Protein AF-A0A3F2RNF3-F1 (afdb_monomer_lite)

Organism: NCBI:txid325452

InterPro domains:
  IPR001130 3'-5' ssDNA/RNA exonuclease TatD-like [PF01026] (4-260)
  IPR001130 3'-5' ssDNA/RNA exonuclease TatD-like [cd01310] (3-222)
  IPR013792 RNA 3'-terminal phosphate cyclase/enolpyruvate transferase, alpha/beta [SSF55205] (264-350)
  IPR018228 Deoxyribonuclease, TatD-related, conserved site [PS01090] (134-144)
  IPR023797 RNA 3'-terminal phosphate cyclase domain [PF01137] (271-342)
  IPR032466 Metal-dependent hydrolase [SSF51556] (3-226)
  IPR037136 RNA 3'-terminal phosphate cyclase domain superfamily [G3DSA:3.65.10.20] (265-401)
  IPR050891 TatD-type Metallo-dependent Hydrolase [PTHR10060] (3-224)

Structure (mmCIF, N/CA/C/O backbone):
data_AF-A0A3F2RNF3-F1
#
_entry.id   AF-A0A3F2RNF3-F1
#
loop_
_atom_site.group_PDB
_atom_site.id
_atom_site.type_symbol
_atom_site.label_atom_id
_atom_site.label_alt_id
_atom_site.label_comp_id
_atom_site.label_asym_id
_atom_site.label_entity_id
_atom_site.label_seq_id
_atom_site.pdbx_PDB_ins_code
_atom_site.Cartn_x
_atom_site.Cartn_y
_atom_site.Cartn_z
_atom_site.occupancy
_atom_site.B_iso_or_equiv
_atom_site.auth_seq_id
_atom_site.auth_comp_id
_atom_site.auth_asym_id
_atom_site.auth_atom_id
_atom_site.pdbx_PDB_model_num
ATOM 1 N N . MET A 1 1 ? -12.519 -3.427 13.141 1.00 50.34 1 MET A N 1
ATOM 2 C CA . MET A 1 1 ? -11.623 -4.301 12.355 1.00 50.34 1 MET A CA 1
ATOM 3 C C . MET A 1 1 ? -10.407 -3.467 12.029 1.00 50.34 1 MET A C 1
ATOM 5 O O . MET A 1 1 ? -10.622 -2.374 11.528 1.00 50.34 1 MET A O 1
ATOM 9 N N . MET A 1 2 ? -9.201 -3.925 12.374 1.00 76.62 2 MET A N 1
ATOM 10 C CA . MET A 1 2 ? -7.984 -3.158 12.103 1.00 76.62 2 MET A CA 1
ATOM 11 C C . MET A 1 2 ? -7.472 -3.478 10.701 1.00 76.62 2 MET A C 1
ATOM 13 O O . MET A 1 2 ? -7.152 -4.635 10.429 1.00 76.62 2 MET A O 1
ATOM 17 N N . LEU A 1 3 ? -7.438 -2.487 9.807 1.00 87.25 3 LEU A N 1
ATOM 18 C CA . LEU A 1 3 ? -6.898 -2.634 8.452 1.00 87.25 3 LEU A CA 1
ATOM 19 C C . LEU A 1 3 ? -5.577 -1.880 8.311 1.00 87.25 3 LEU A C 1
ATOM 21 O O . LEU A 1 3 ? -5.452 -0.730 8.739 1.00 87.25 3 LEU A O 1
ATOM 25 N N . VAL A 1 4 ? -4.618 -2.525 7.651 1.00 94.81 4 VAL A N 1
ATOM 26 C CA . VAL A 1 4 ? -3.331 -1.934 7.285 1.00 94.81 4 VAL A CA 1
ATOM 27 C C . VAL A 1 4 ? -3.232 -1.891 5.767 1.00 94.81 4 VAL A C 1
ATOM 29 O O . VAL A 1 4 ? -3.363 -2.923 5.117 1.00 94.81 4 VAL A O 1
ATOM 32 N N . ASP A 1 5 ? -3.010 -0.703 5.215 1.00 97.00 5 ASP A N 1
ATOM 33 C CA . ASP A 1 5 ? -2.659 -0.520 3.807 1.00 97.00 5 ASP A CA 1
ATOM 34 C C . ASP A 1 5 ? -1.131 -0.530 3.686 1.00 97.00 5 ASP A C 1
ATOM 36 O O . ASP A 1 5 ? -0.469 0.443 4.064 1.00 97.00 5 ASP A O 1
ATOM 40 N N . ILE A 1 6 ? -0.556 -1.641 3.214 1.00 98.12 6 ILE A N 1
ATOM 41 C CA . ILE A 1 6 ? 0.907 -1.803 3.169 1.00 98.12 6 ILE A CA 1
ATOM 42 C C . ILE A 1 6 ? 1.584 -0.980 2.063 1.00 98.12 6 ILE A C 1
ATOM 44 O O . ILE A 1 6 ? 2.810 -0.933 2.027 1.00 98.12 6 ILE A O 1
ATOM 48 N N . GLY A 1 7 ? 0.821 -0.351 1.163 1.00 97.56 7 GLY A N 1
ATOM 49 C CA . GLY A 1 7 ? 1.368 0.306 -0.021 1.00 97.56 7 GLY A CA 1
ATOM 50 C C . GLY A 1 7 ? 0.511 1.478 -0.478 1.00 97.56 7 GLY A C 1
ATOM 51 O O . GLY A 1 7 ? -0.448 1.311 -1.232 1.00 97.56 7 GLY A O 1
ATOM 52 N N . VAL A 1 8 ? 0.885 2.693 -0.066 1.00 97.19 8 VAL A N 1
ATOM 53 C CA . VAL A 1 8 ? 0.246 3.932 -0.525 1.00 97.19 8 VAL A CA 1
ATOM 54 C C . VAL A 1 8 ? 1.261 4.980 -0.987 1.00 97.19 8 VAL A C 1
ATOM 56 O O . VAL A 1 8 ? 2.209 5.341 -0.298 1.00 97.19 8 VAL A O 1
ATOM 59 N N . ASN A 1 9 ? 1.014 5.599 -2.138 1.00 96.31 9 ASN A N 1
ATOM 60 C CA . ASN A 1 9 ? 1.912 6.591 -2.727 1.00 96.31 9 ASN A CA 1
ATOM 61 C C . ASN A 1 9 ? 1.526 8.027 -2.309 1.00 96.31 9 ASN A C 1
ATOM 63 O O . ASN A 1 9 ? 1.259 8.883 -3.158 1.00 96.31 9 ASN A O 1
ATOM 67 N N . LEU A 1 10 ? 1.445 8.327 -1.003 1.00 94.31 10 LEU A N 1
ATOM 68 C CA . LEU A 1 10 ? 0.927 9.619 -0.500 1.00 94.31 10 LEU A CA 1
ATOM 69 C C . LEU A 1 10 ? 1.764 10.850 -0.895 1.00 94.31 10 LEU A C 1
ATOM 71 O O . LEU A 1 10 ? 1.244 11.971 -0.896 1.00 94.31 10 LEU A O 1
ATOM 75 N N . THR A 1 11 ? 3.031 10.671 -1.281 1.00 91.62 11 THR A N 1
ATOM 76 C CA . THR A 1 11 ? 3.870 11.756 -1.825 1.00 91.62 11 THR A CA 1
ATOM 77 C C . THR A 1 11 ? 3.464 12.163 -3.247 1.00 91.62 11 THR A C 1
ATOM 79 O O . THR A 1 11 ? 3.835 13.248 -3.721 1.00 91.62 11 THR A O 1
ATOM 82 N N . ASN A 1 12 ? 2.640 11.350 -3.920 1.00 90.50 12 ASN A N 1
ATOM 83 C CA . ASN A 1 12 ? 2.171 11.606 -5.271 1.00 90.50 12 ASN A CA 1
ATOM 84 C C . ASN A 1 12 ? 1.459 12.965 -5.375 1.00 90.50 12 ASN A C 1
ATOM 86 O O . ASN A 1 12 ? 0.639 13.368 -4.543 1.00 90.50 12 ASN A O 1
ATOM 90 N N . GLY A 1 13 ? 1.729 13.678 -6.472 1.00 82.56 13 GLY A N 1
ATOM 91 C CA . GLY A 1 13 ? 1.168 15.001 -6.741 1.00 82.56 13 GLY A CA 1
ATOM 92 C C . GLY A 1 13 ? -0.365 15.074 -6.698 1.00 82.56 13 GLY A C 1
ATOM 93 O O . GLY A 1 13 ? -0.905 16.158 -6.454 1.00 82.56 13 GLY A O 1
ATOM 94 N N . GLN A 1 14 ? -1.059 13.950 -6.910 1.00 83.81 14 GLN A N 1
ATOM 95 C CA . GLN A 1 14 ? -2.519 13.864 -6.863 1.00 83.81 14 GLN A CA 1
ATOM 96 C C . GLN A 1 14 ? -3.094 14.176 -5.475 1.00 83.81 14 GLN A C 1
ATOM 98 O O . GLN A 1 14 ? -4.128 14.837 -5.406 1.00 83.81 14 GLN A O 1
ATOM 103 N N . PHE A 1 15 ? -2.391 13.826 -4.393 1.00 79.25 15 PHE A N 1
ATOM 104 C CA . PHE A 1 15 ? -2.867 14.018 -3.018 1.00 79.25 15 PHE A CA 1
ATOM 105 C C . PHE A 1 15 ? -2.533 15.392 -2.426 1.00 79.25 15 PHE A C 1
ATOM 107 O O . PHE A 1 15 ? -3.065 15.782 -1.389 1.00 79.25 15 PHE A O 1
ATOM 114 N N . ARG A 1 16 ? -1.696 16.198 -3.095 1.00 80.50 16 ARG A N 1
ATOM 115 C CA . ARG A 1 16 ? -1.199 17.487 -2.561 1.00 80.50 16 ARG A CA 1
ATOM 116 C C . ARG A 1 16 ? -2.289 18.469 -2.122 1.00 80.50 16 ARG A C 1
ATOM 118 O O . ARG A 1 16 ? -1.998 19.399 -1.371 1.00 80.50 16 ARG A O 1
ATOM 125 N N . ARG A 1 17 ? -3.506 18.358 -2.661 1.00 74.50 17 ARG A N 1
ATOM 126 C CA . ARG A 1 17 ? -4.592 19.317 -2.405 1.00 74.50 17 ARG A CA 1
ATOM 127 C C . ARG A 1 17 ? -5.512 18.906 -1.268 1.00 74.50 17 ARG A C 1
ATOM 129 O O . ARG A 1 17 ? -6.133 19.795 -0.690 1.00 74.50 17 ARG A O 1
ATOM 136 N N . ASP A 1 18 ? -5.621 17.613 -1.006 1.00 75.62 18 ASP A N 1
ATOM 137 C CA . ASP A 1 18 ? -6.647 17.039 -0.145 1.00 75.62 18 ASP A CA 1
ATOM 138 C C . ASP A 1 18 ? -6.141 15.881 0.731 1.00 75.62 18 ASP A C 1
ATOM 140 O O . ASP A 1 18 ? -6.947 15.122 1.258 1.00 75.62 18 ASP A O 1
ATOM 144 N N . LEU A 1 19 ? -4.822 15.764 0.929 1.00 81.12 19 LEU A N 1
ATOM 145 C CA . LEU A 1 19 ? -4.201 14.740 1.777 1.00 81.12 19 LEU A CA 1
ATOM 146 C C . LEU A 1 19 ? -4.858 14.612 3.167 1.00 81.12 19 LEU A C 1
ATOM 148 O O . LEU A 1 19 ? -5.209 13.491 3.520 1.00 81.12 19 LEU A O 1
ATOM 152 N N . PRO A 1 20 ? -5.129 15.692 3.936 1.00 82.31 20 PRO A N 1
ATOM 153 C CA . PRO A 1 20 ? -5.826 15.548 5.217 1.00 82.31 20 PRO A CA 1
ATOM 154 C C . PRO A 1 20 ? -7.206 14.894 5.079 1.00 82.31 20 PRO A C 1
ATOM 156 O O . PRO A 1 20 ? -7.599 14.089 5.912 1.00 82.31 20 PRO A O 1
ATOM 159 N N . GLN A 1 21 ? -7.938 15.201 4.003 1.00 81.25 21 GLN A N 1
ATOM 160 C CA . GLN A 1 21 ? -9.235 14.583 3.736 1.00 81.25 21 GLN A CA 1
ATOM 161 C C . GLN A 1 21 ? -9.099 13.129 3.271 1.00 81.25 21 GLN A C 1
ATOM 163 O O . GLN A 1 21 ? -10.014 12.348 3.503 1.00 81.25 21 GLN A O 1
ATOM 168 N N . VAL A 1 22 ? -8.010 12.766 2.589 1.00 80.44 22 VAL A N 1
ATOM 169 C CA . VAL A 1 22 ? -7.709 11.373 2.222 1.00 80.44 22 VAL A CA 1
ATOM 170 C C . VAL A 1 22 ? -7.469 10.545 3.482 1.00 80.44 22 VAL A C 1
ATOM 172 O O . VAL A 1 22 ? -8.143 9.537 3.656 1.00 80.44 22 VAL A O 1
ATOM 175 N N . LEU A 1 23 ? -6.596 11.015 4.376 1.00 83.81 23 LEU A N 1
ATOM 176 C CA . LEU A 1 23 ? -6.267 10.345 5.640 1.00 83.81 23 LEU A CA 1
ATOM 177 C C . LEU A 1 23 ? -7.501 10.180 6.532 1.00 83.81 23 LEU A C 1
ATOM 179 O O . LEU A 1 23 ? -7.812 9.083 6.977 1.00 83.81 23 LEU A O 1
ATOM 183 N N . HIS A 1 24 ? -8.286 11.246 6.681 1.00 79.75 24 HIS A N 1
ATOM 184 C CA . HIS A 1 24 ? -9.529 11.205 7.447 1.00 79.75 24 HIS A CA 1
ATOM 185 C C . HIS A 1 24 ? -10.550 10.205 6.876 1.00 79.75 24 HIS A C 1
ATOM 187 O O . HIS A 1 24 ? -11.208 9.495 7.634 1.00 79.75 24 HIS A O 1
ATOM 193 N N . ARG A 1 25 ? -10.675 10.110 5.540 1.00 82.44 25 ARG A N 1
ATOM 194 C CA . ARG A 1 25 ? -11.532 9.095 4.902 1.00 82.44 25 ARG A CA 1
ATOM 195 C C . ARG A 1 25 ? -11.006 7.676 5.118 1.00 82.44 25 ARG A C 1
ATOM 197 O O . ARG A 1 25 ? -11.824 6.775 5.256 1.00 82.44 25 ARG A O 1
ATOM 204 N N . ALA A 1 26 ? -9.687 7.482 5.133 1.00 81.25 26 ALA A N 1
ATOM 205 C CA . ALA A 1 26 ? -9.075 6.185 5.404 1.00 81.25 26 ALA A CA 1
ATOM 206 C C . ALA A 1 26 ? -9.380 5.724 6.840 1.00 81.25 26 ALA A C 1
ATOM 208 O O . ALA A 1 26 ? -9.958 4.652 7.008 1.00 81.25 26 ALA A O 1
ATOM 209 N N . ALA A 1 27 ? -9.145 6.585 7.840 1.00 81.56 27 ALA A N 1
ATOM 210 C CA . ALA A 1 27 ? -9.497 6.320 9.242 1.00 81.56 27 ALA A CA 1
ATOM 211 C C . ALA A 1 27 ? -10.964 5.891 9.397 1.00 81.56 27 ALA A C 1
ATOM 213 O O . ALA A 1 27 ? -11.306 4.945 10.096 1.00 81.56 27 ALA A O 1
ATOM 214 N N . GLN A 1 28 ? -11.861 6.567 8.682 1.00 80.94 28 GLN A N 1
ATOM 215 C CA . GLN A 1 28 ? -13.304 6.318 8.766 1.00 80.94 28 GLN A CA 1
ATOM 216 C C . GLN A 1 28 ? -13.765 5.049 8.081 1.00 80.94 28 GLN A C 1
ATOM 218 O O . GLN A 1 28 ? -14.820 4.525 8.426 1.00 80.94 28 GLN A O 1
ATOM 223 N N . ALA A 1 29 ? -12.987 4.569 7.118 1.00 77.31 29 ALA A N 1
ATOM 224 C CA . ALA A 1 29 ? -13.183 3.267 6.512 1.00 77.31 29 ALA A CA 1
ATOM 225 C C . ALA A 1 29 ? -12.578 2.132 7.364 1.00 77.31 29 ALA A C 1
ATOM 227 O O . ALA A 1 29 ? -12.651 0.978 6.951 1.00 77.31 29 ALA A O 1
ATOM 228 N N . GLY A 1 30 ? -11.994 2.439 8.533 1.00 84.12 30 GLY A N 1
ATOM 229 C CA . GLY A 1 30 ? -11.343 1.468 9.416 1.00 84.12 30 GLY A CA 1
ATOM 230 C C . GLY A 1 30 ? -9.897 1.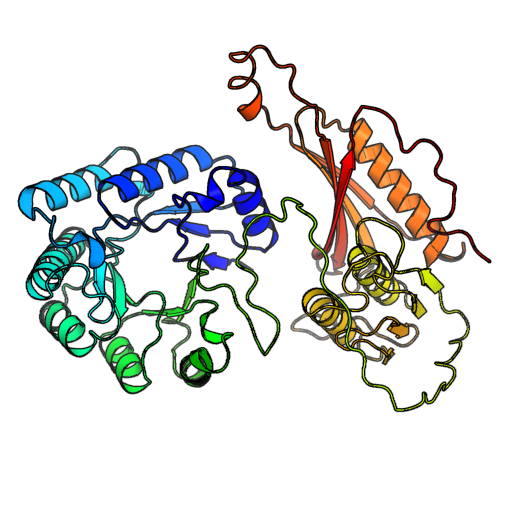142 9.032 1.00 84.12 30 GLY A C 1
ATOM 231 O O . GLY A 1 30 ? -9.382 0.108 9.450 1.00 84.12 30 GLY A O 1
ATOM 232 N N . VAL A 1 31 ? -9.251 1.982 8.211 1.00 87.75 31 VAL A N 1
ATOM 233 C CA . VAL A 1 31 ? -7.807 1.888 7.955 1.00 87.75 31 VAL A CA 1
ATOM 234 C C . VAL A 1 31 ? -7.074 2.554 9.108 1.00 87.75 31 VAL A C 1
ATOM 236 O O . VAL A 1 31 ? -7.083 3.778 9.226 1.00 87.75 31 VAL A O 1
ATOM 239 N N . ASP A 1 32 ? -6.428 1.740 9.934 1.00 92.62 32 ASP A N 1
ATOM 240 C CA . ASP A 1 32 ? -5.729 2.196 11.135 1.00 92.62 32 ASP A CA 1
ATOM 241 C C . ASP A 1 32 ? -4.262 2.508 10.858 1.00 92.62 32 ASP A C 1
ATOM 243 O O . ASP A 1 32 ? -3.652 3.317 11.555 1.00 92.62 32 ASP A O 1
ATOM 247 N N . THR A 1 33 ? -3.669 1.872 9.845 1.00 96.56 33 THR A N 1
ATOM 248 C CA . THR A 1 33 ? -2.261 2.063 9.484 1.00 96.56 33 THR A CA 1
ATOM 249 C C . THR A 1 33 ? -2.080 2.132 7.975 1.00 96.56 33 THR A C 1
ATOM 251 O O . THR A 1 33 ? -2.715 1.389 7.228 1.00 96.56 33 THR A O 1
ATOM 254 N N . MET A 1 34 ? -1.187 3.009 7.520 1.00 97.88 34 MET A N 1
ATOM 255 C CA . MET A 1 34 ? -0.765 3.089 6.124 1.00 97.88 34 MET A CA 1
ATOM 256 C C . MET A 1 34 ? 0.757 3.178 6.030 1.00 97.88 34 MET A C 1
ATOM 258 O O . MET A 1 34 ? 1.384 3.943 6.768 1.00 97.88 34 MET A O 1
ATOM 262 N N . VAL A 1 35 ? 1.342 2.445 5.086 1.00 98.62 35 VAL A N 1
ATOM 263 C CA . VAL A 1 35 ? 2.777 2.497 4.790 1.00 98.62 35 VAL A CA 1
ATOM 264 C C . VAL A 1 35 ? 2.999 3.263 3.486 1.00 98.62 35 VAL A C 1
ATOM 266 O O . VAL A 1 35 ? 2.534 2.874 2.416 1.00 98.62 35 VAL A O 1
ATOM 269 N N . ILE A 1 36 ? 3.685 4.399 3.584 1.00 98.56 36 ILE A N 1
ATOM 270 C CA . ILE A 1 36 ? 3.960 5.293 2.464 1.00 98.56 36 ILE A CA 1
ATOM 271 C C . ILE A 1 36 ? 5.178 4.795 1.697 1.00 98.56 36 ILE A C 1
ATOM 273 O O . ILE A 1 36 ? 6.286 4.755 2.237 1.00 98.56 36 ILE A O 1
ATOM 277 N N . THR A 1 37 ? 4.979 4.493 0.422 1.00 98.56 37 THR A N 1
ATOM 278 C CA . THR A 1 37 ? 6.019 3.934 -0.435 1.00 98.56 37 THR A CA 1
ATOM 279 C C . THR A 1 37 ? 7.061 4.987 -0.816 1.00 98.56 37 THR A C 1
ATOM 281 O O . THR A 1 37 ? 6.741 6.026 -1.402 1.00 98.56 37 THR A O 1
ATOM 284 N N . GLY A 1 38 ? 8.325 4.724 -0.486 1.00 97.75 38 GLY A N 1
ATOM 285 C CA . GLY A 1 38 ? 9.484 5.463 -0.983 1.00 97.75 38 GLY A CA 1
ATOM 286 C C . GLY A 1 38 ? 10.039 4.808 -2.248 1.00 97.75 38 GLY A C 1
ATOM 287 O O . GLY A 1 38 ? 10.407 3.643 -2.218 1.00 97.75 38 GLY A O 1
ATOM 288 N N . THR A 1 39 ? 10.121 5.542 -3.360 1.00 96.94 39 THR A N 1
ATOM 289 C CA . THR A 1 39 ? 10.577 4.990 -4.660 1.00 96.94 39 THR A CA 1
ATOM 290 C C . THR A 1 39 ? 11.953 5.498 -5.099 1.00 96.94 39 THR A C 1
ATOM 292 O O . THR A 1 39 ? 12.506 5.053 -6.097 1.00 96.94 39 THR A O 1
ATOM 295 N N . SER A 1 40 ? 12.506 6.468 -4.377 1.00 97.75 40 SER A N 1
ATOM 296 C CA . SER A 1 40 ? 13.871 6.980 -4.529 1.00 97.75 40 SER A CA 1
ATOM 297 C C . SER A 1 40 ? 14.334 7.521 -3.182 1.00 97.75 40 SER A C 1
ATOM 299 O O . SER A 1 40 ? 13.502 7.803 -2.316 1.00 97.75 40 SER A O 1
ATOM 301 N N . VAL A 1 41 ? 15.631 7.778 -3.000 1.00 97.38 41 VAL A N 1
ATOM 302 C CA . VAL A 1 41 ? 16.132 8.401 -1.760 1.00 97.38 41 VAL A CA 1
ATOM 303 C C . VAL A 1 41 ? 15.409 9.721 -1.463 1.00 97.38 41 VAL A C 1
ATOM 305 O O . VAL A 1 41 ? 15.012 9.992 -0.327 1.00 97.38 41 VAL A O 1
ATOM 308 N N . GLN A 1 42 ? 15.178 10.549 -2.486 1.00 96.88 42 GLN A N 1
ATOM 309 C CA . GLN A 1 42 ? 14.516 11.836 -2.296 1.00 96.88 42 GLN A CA 1
ATOM 310 C C . GLN A 1 42 ? 13.020 11.699 -1.986 1.00 96.88 42 GLN A C 1
ATOM 312 O O . GLN A 1 42 ? 12.514 12.442 -1.140 1.00 96.88 42 GLN A O 1
ATOM 317 N N . GLU A 1 43 ? 12.311 10.770 -2.633 1.00 96.94 43 GLU A N 1
ATOM 318 C CA . GLU A 1 43 ? 10.913 10.478 -2.289 1.00 96.94 43 GLU A CA 1
ATOM 319 C C . GLU A 1 43 ? 10.795 9.845 -0.900 1.00 96.94 43 GLU A C 1
ATOM 321 O O . GLU A 1 43 ? 9.914 10.235 -0.141 1.00 96.94 43 GLU A O 1
ATOM 326 N N . SER A 1 44 ? 11.738 8.989 -0.510 1.00 98.31 44 SER A N 1
ATOM 327 C CA . SER A 1 44 ? 11.796 8.377 0.821 1.00 98.31 44 SER A CA 1
ATOM 328 C C . SER A 1 44 ? 11.947 9.438 1.919 1.00 98.31 44 SER A C 1
ATOM 330 O O . SER A 1 44 ? 11.175 9.461 2.876 1.00 98.31 44 SER A O 1
ATOM 332 N N . ARG A 1 45 ? 12.840 10.430 1.743 1.00 98.00 45 ARG A N 1
ATOM 333 C CA . ARG A 1 45 ? 12.927 11.586 2.666 1.00 98.00 45 ARG A CA 1
ATOM 334 C C . ARG A 1 45 ? 11.605 12.348 2.764 1.00 98.00 45 ARG A C 1
ATOM 336 O O . ARG A 1 45 ? 11.235 12.804 3.845 1.00 98.00 45 ARG A O 1
ATOM 343 N N . ARG A 1 46 ? 10.894 12.522 1.644 1.00 97.12 46 ARG A N 1
ATOM 344 C CA . ARG A 1 46 ? 9.588 13.203 1.627 1.00 97.12 46 ARG A CA 1
ATOM 345 C C . ARG A 1 46 ? 8.511 12.377 2.322 1.00 97.12 46 ARG A C 1
ATOM 347 O O . ARG A 1 46 ? 7.686 12.972 3.010 1.00 97.12 46 ARG A O 1
ATOM 354 N N . ALA A 1 47 ? 8.520 11.057 2.153 1.00 97.81 47 ALA A N 1
ATOM 355 C CA . ALA A 1 47 ? 7.600 10.145 2.817 1.00 97.81 47 ALA A CA 1
ATOM 356 C C . ALA A 1 47 ? 7.763 10.238 4.339 1.00 97.81 47 ALA A C 1
ATOM 358 O O . ALA A 1 47 ? 6.781 10.512 5.026 1.00 97.81 47 ALA A O 1
ATOM 359 N N . VAL A 1 48 ? 8.998 10.141 4.851 1.00 98.06 48 VAL A N 1
ATOM 360 C CA . VAL A 1 48 ? 9.295 10.248 6.295 1.00 98.06 48 VAL A CA 1
ATOM 361 C C . VAL A 1 48 ? 8.839 11.596 6.856 1.00 98.06 48 VAL A C 1
ATOM 363 O O . VAL A 1 48 ? 8.131 11.656 7.859 1.00 98.06 48 VAL A O 1
ATOM 366 N N . GLN A 1 49 ? 9.149 12.696 6.161 1.00 96.31 49 GLN A N 1
ATOM 367 C CA . GLN A 1 49 ? 8.693 14.033 6.561 1.00 96.31 49 GLN A CA 1
ATOM 368 C C . GLN A 1 49 ? 7.164 14.162 6.569 1.00 96.31 49 GLN A C 1
ATOM 370 O O . GLN A 1 49 ? 6.604 14.868 7.410 1.00 96.31 49 GLN A O 1
ATOM 375 N N . LEU A 1 50 ? 6.478 13.533 5.610 1.00 94.75 50 LEU A N 1
ATOM 376 C CA . LEU A 1 50 ? 5.020 13.541 5.529 1.00 94.75 50 LEU A CA 1
ATOM 377 C C . LEU A 1 50 ? 4.415 12.748 6.690 1.00 94.75 50 LEU A C 1
ATOM 379 O O . LEU A 1 50 ? 3.522 13.278 7.351 1.00 94.75 50 LEU A O 1
ATOM 383 N N . ALA A 1 51 ? 4.927 11.546 6.962 1.00 96.19 51 ALA A N 1
ATOM 384 C CA . ALA A 1 51 ? 4.498 10.710 8.078 1.00 96.19 51 ALA A CA 1
ATOM 385 C C . ALA A 1 51 ? 4.680 11.442 9.418 1.00 96.19 51 ALA A C 1
ATOM 387 O O . ALA A 1 51 ? 3.701 11.660 10.130 1.00 96.19 51 ALA A O 1
ATOM 388 N N . GLY A 1 52 ? 5.882 11.960 9.699 1.00 93.44 52 GLY A N 1
ATOM 389 C CA . GLY A 1 52 ? 6.167 12.676 10.948 1.00 93.44 52 GLY A CA 1
ATOM 390 C C . GLY A 1 52 ? 5.319 13.937 11.134 1.00 93.44 52 GLY A C 1
ATOM 391 O O . GLY A 1 52 ? 4.846 14.228 12.228 1.00 93.44 52 GLY A O 1
ATOM 392 N N . LYS A 1 53 ? 5.033 14.672 10.053 1.00 90.75 53 LYS A N 1
ATOM 393 C CA . LYS A 1 53 ? 4.170 15.863 10.110 1.00 90.75 53 LYS A CA 1
ATOM 394 C C . LYS A 1 53 ? 2.709 15.541 10.442 1.00 90.75 53 LYS A C 1
ATOM 396 O O . LYS A 1 53 ? 1.988 16.418 10.923 1.00 90.75 53 LYS A O 1
ATOM 401 N N . HIS A 1 54 ? 2.252 14.340 10.106 1.00 86.50 54 HIS A N 1
ATOM 402 C CA . HIS A 1 54 ? 0.854 13.943 10.219 1.00 86.50 54 HIS A CA 1
ATOM 403 C C . HIS A 1 54 ? 0.585 12.923 11.332 1.00 86.50 54 HIS A C 1
ATOM 405 O O . HIS A 1 54 ? -0.587 12.620 11.550 1.00 86.50 54 HIS A O 1
ATOM 411 N N . ALA A 1 55 ? 1.612 12.497 12.077 1.00 82.69 55 ALA A N 1
ATOM 412 C CA . ALA A 1 55 ? 1.523 11.520 13.165 1.00 82.69 55 ALA A CA 1
ATOM 413 C C . ALA A 1 55 ? 0.359 11.791 14.140 1.00 82.69 55 ALA A C 1
ATOM 415 O O . ALA A 1 55 ? -0.439 10.897 14.400 1.00 82.69 55 ALA A O 1
ATOM 416 N N . ASP A 1 56 ? 0.179 13.044 14.572 1.00 78.50 56 ASP A N 1
ATOM 417 C CA . ASP A 1 56 ? -0.848 13.403 15.568 1.00 78.50 56 ASP A CA 1
ATOM 418 C C . ASP A 1 56 ? -2.207 13.807 14.967 1.00 78.50 56 ASP A C 1
ATOM 420 O O . ASP A 1 56 ? -3.165 14.062 15.693 1.00 78.50 56 ASP A O 1
ATOM 424 N N . THR A 1 57 ? -2.306 13.958 13.641 1.00 73.25 57 THR A N 1
ATOM 425 C CA . THR A 1 57 ? -3.473 14.605 12.995 1.00 73.25 57 THR A CA 1
ATOM 426 C C . THR A 1 57 ? -4.154 13.762 11.926 1.00 73.25 57 THR A C 1
ATOM 428 O O . THR A 1 57 ? -5.213 14.146 11.434 1.00 73.25 57 THR A O 1
ATOM 431 N N . ALA A 1 58 ? -3.553 12.641 11.530 1.00 70.50 58 ALA A N 1
ATOM 432 C CA . ALA A 1 58 ? -4.059 11.806 10.448 1.00 70.50 58 ALA A CA 1
ATOM 433 C C . ALA A 1 58 ? -5.278 10.962 10.844 1.00 70.50 58 ALA A C 1
ATOM 435 O O . ALA A 1 58 ? -6.056 10.595 9.966 1.00 70.50 58 ALA A O 1
ATOM 436 N N . GLY A 1 59 ? -5.429 10.634 12.135 1.00 84.62 59 GLY A N 1
ATOM 437 C CA . GLY A 1 59 ? -6.367 9.600 12.591 1.00 84.62 59 GLY A CA 1
ATOM 438 C C . GLY A 1 59 ? -5.994 8.186 12.118 1.00 84.62 59 GLY A C 1
ATOM 439 O O . GLY A 1 59 ? -6.789 7.272 12.277 1.00 84.62 59 GLY A O 1
ATOM 440 N N . VAL A 1 60 ? -4.807 8.036 11.521 1.00 89.62 60 VAL A N 1
ATOM 441 C CA . VAL A 1 60 ? -4.232 6.815 10.948 1.00 89.62 60 VAL A CA 1
ATOM 442 C C . VAL A 1 60 ? -2.739 6.836 11.263 1.00 89.62 60 VAL A C 1
ATOM 444 O O . VAL A 1 60 ? -2.098 7.875 11.081 1.00 89.62 60 VAL A O 1
ATOM 447 N N . ALA A 1 61 ? -2.170 5.721 11.713 1.00 95.62 61 ALA A N 1
ATOM 448 C CA . ALA A 1 61 ? -0.728 5.600 11.887 1.00 95.62 61 ALA A CA 1
ATOM 449 C C . ALA A 1 61 ? -0.033 5.582 10.516 1.00 95.62 61 ALA A C 1
ATOM 451 O O . ALA A 1 61 ? -0.430 4.842 9.615 1.00 95.62 61 ALA A O 1
ATOM 452 N N . LEU A 1 62 ? 1.002 6.406 10.347 1.00 97.44 62 LEU A N 1
ATOM 453 C CA . LEU A 1 62 ? 1.750 6.504 9.096 1.00 97.44 62 LEU A CA 1
ATOM 454 C C . LEU A 1 62 ? 3.171 5.993 9.297 1.00 97.44 62 LEU A C 1
ATOM 456 O O . LEU A 1 62 ? 3.924 6.554 10.089 1.00 97.44 62 LEU A O 1
ATOM 460 N N . PHE A 1 63 ? 3.532 4.981 8.520 1.00 98.50 63 PHE A N 1
ATOM 461 C CA . PHE A 1 63 ? 4.896 4.476 8.395 1.00 98.50 63 PHE A CA 1
ATOM 462 C C . PHE A 1 63 ? 5.371 4.645 6.960 1.00 98.50 63 PHE A C 1
ATOM 464 O O . PHE A 1 63 ? 4.610 5.076 6.094 1.00 98.50 63 PHE A O 1
ATOM 471 N N . THR A 1 64 ? 6.633 4.342 6.687 1.00 98.69 64 THR A N 1
ATOM 472 C CA . THR A 1 64 ? 7.224 4.534 5.364 1.00 98.69 64 THR A CA 1
ATOM 473 C C . THR A 1 64 ? 8.190 3.420 5.005 1.00 98.69 64 THR A C 1
ATOM 475 O O . THR A 1 64 ? 8.743 2.757 5.881 1.00 98.69 64 THR A O 1
ATOM 478 N N . THR A 1 65 ? 8.469 3.284 3.717 1.00 98.81 65 THR A N 1
ATOM 479 C CA . THR A 1 65 ? 9.599 2.498 3.216 1.00 98.81 65 THR A CA 1
ATOM 480 C C . THR A 1 65 ? 10.722 3.424 2.730 1.00 98.81 65 THR A C 1
ATOM 482 O O . THR A 1 65 ? 10.488 4.602 2.438 1.00 98.81 65 THR A O 1
ATOM 485 N N . VAL A 1 66 ? 11.952 2.912 2.659 1.00 98.81 66 VAL A N 1
ATOM 486 C CA . VAL A 1 66 ? 13.104 3.626 2.083 1.00 98.81 66 VAL A CA 1
ATOM 487 C C . VAL A 1 66 ? 13.752 2.762 1.006 1.00 98.81 66 VAL A C 1
ATOM 489 O O . VAL A 1 66 ? 14.211 1.661 1.298 1.00 98.81 66 VAL A O 1
ATOM 492 N N . GLY A 1 67 ? 13.818 3.257 -0.230 1.00 98.38 67 GLY A N 1
ATOM 493 C CA . GLY A 1 67 ? 14.300 2.470 -1.366 1.00 98.38 67 GLY A CA 1
ATOM 494 C C . GLY A 1 67 ? 14.507 3.263 -2.652 1.00 98.38 67 GLY A C 1
ATOM 495 O O . GLY A 1 67 ? 14.209 4.459 -2.734 1.00 98.38 67 GLY A O 1
ATOM 496 N N . VAL A 1 68 ? 15.037 2.569 -3.657 1.00 98.69 68 VAL A N 1
ATOM 497 C CA . VAL A 1 68 ? 15.185 3.009 -5.045 1.00 98.69 68 VAL A CA 1
ATOM 498 C C . VAL A 1 68 ? 14.516 1.983 -5.958 1.00 98.69 68 VAL A C 1
ATOM 500 O O . VAL A 1 68 ? 14.955 0.833 -6.066 1.00 98.69 68 VAL A O 1
ATOM 503 N N . HIS A 1 69 ? 13.466 2.437 -6.635 1.00 98.50 69 HIS A N 1
ATOM 504 C CA . HIS A 1 69 ? 12.631 1.657 -7.537 1.00 98.50 69 HIS A CA 1
ATOM 505 C C . HIS A 1 69 ? 13.400 1.274 -8.818 1.00 98.50 69 HIS A C 1
ATOM 507 O O . HIS A 1 69 ? 14.204 2.080 -9.303 1.00 98.50 69 HIS A O 1
ATOM 513 N N . PRO A 1 70 ? 13.138 0.105 -9.447 1.00 97.94 70 PRO A N 1
ATOM 514 C CA . PRO A 1 70 ? 13.815 -0.328 -10.677 1.00 97.94 70 PRO A CA 1
ATOM 515 C C . PRO A 1 70 ? 13.805 0.700 -11.813 1.00 97.94 70 PRO A C 1
ATOM 517 O O . PRO A 1 70 ? 14.732 0.746 -12.618 1.00 97.94 70 PRO A O 1
ATOM 520 N N . HIS A 1 71 ? 12.784 1.555 -11.892 1.00 96.69 71 HIS A N 1
ATOM 521 C CA . HIS A 1 71 ? 12.713 2.594 -12.929 1.00 96.69 71 HIS A CA 1
ATOM 522 C C . HIS A 1 71 ? 13.849 3.618 -12.843 1.00 96.69 71 HIS A C 1
ATOM 524 O O . HIS A 1 71 ? 14.289 4.093 -13.891 1.00 96.69 71 HIS A O 1
ATOM 530 N N . ASP A 1 72 ? 14.361 3.889 -11.642 1.00 94.12 72 ASP A N 1
ATOM 531 C CA . ASP A 1 72 ? 15.414 4.878 -11.379 1.00 94.12 72 ASP A CA 1
ATOM 532 C C . ASP A 1 72 ? 16.810 4.231 -11.228 1.00 94.12 72 ASP A C 1
ATOM 534 O O . ASP A 1 72 ? 17.799 4.912 -10.960 1.00 94.12 72 ASP A O 1
ATOM 538 N N . ALA A 1 73 ? 16.928 2.915 -11.447 1.00 96.19 73 ALA A N 1
ATOM 539 C CA . ALA A 1 73 ? 18.158 2.154 -11.212 1.00 96.19 73 ALA A CA 1
ATOM 540 C C . ALA A 1 73 ? 19.356 2.560 -12.095 1.00 96.19 73 ALA A C 1
ATOM 542 O O . ALA A 1 73 ? 20.502 2.315 -11.728 1.00 96.19 73 ALA A O 1
ATOM 543 N N . LYS A 1 74 ? 19.130 3.187 -13.255 1.00 95.00 74 LYS A N 1
ATOM 544 C CA . LYS A 1 74 ? 20.202 3.710 -14.124 1.00 95.00 74 LYS A CA 1
ATOM 545 C C . LYS A 1 74 ? 21.031 4.815 -13.464 1.00 95.00 74 LYS A C 1
ATOM 547 O O . LYS A 1 74 ? 22.196 4.974 -13.810 1.00 95.00 74 LYS A O 1
ATOM 552 N N . ASP A 1 75 ? 20.427 5.549 -12.532 1.00 93.56 75 ASP A N 1
ATOM 553 C CA . ASP A 1 75 ? 21.049 6.656 -11.806 1.00 93.56 75 ASP A CA 1
ATOM 554 C C . ASP A 1 75 ? 21.528 6.214 -10.409 1.00 93.56 75 ASP A C 1
ATOM 556 O O . ASP A 1 75 ? 21.941 7.045 -9.596 1.00 93.56 75 ASP A O 1
ATOM 560 N N . PHE A 1 76 ? 21.464 4.907 -10.115 1.00 97.12 76 PHE A N 1
ATOM 561 C CA . PHE A 1 76 ? 21.828 4.341 -8.824 1.00 97.12 76 PHE A CA 1
ATOM 562 C C . PHE A 1 76 ? 23.345 4.361 -8.614 1.00 97.12 76 PHE A C 1
ATOM 564 O O . PHE A 1 76 ? 24.099 3.647 -9.276 1.00 97.12 76 PHE A O 1
ATOM 571 N N . ASP A 1 77 ? 23.776 5.170 -7.650 1.00 97.62 77 ASP A N 1
ATOM 572 C CA . ASP A 1 77 ? 25.133 5.165 -7.113 1.00 97.62 77 ASP A CA 1
ATOM 573 C C . ASP A 1 77 ? 25.118 4.340 -5.827 1.00 97.62 77 ASP A C 1
ATOM 575 O O . ASP A 1 77 ? 24.565 4.786 -4.822 1.00 97.62 77 ASP A O 1
ATOM 579 N N . GLU A 1 78 ? 25.669 3.126 -5.881 1.00 96.06 78 GLU A N 1
ATOM 580 C CA . GLU A 1 78 ? 25.566 2.150 -4.792 1.00 96.06 78 GLU A CA 1
ATOM 581 C C . GLU A 1 78 ? 26.096 2.701 -3.470 1.00 96.06 78 GLU A C 1
ATOM 583 O O . GLU A 1 78 ? 25.372 2.708 -2.481 1.00 96.06 78 GLU A O 1
ATOM 588 N N . HIS A 1 79 ? 27.316 3.240 -3.456 1.00 95.56 79 HIS A N 1
ATOM 589 C CA . HIS A 1 79 ? 27.915 3.748 -2.227 1.00 95.56 79 HIS A CA 1
ATOM 590 C C . HIS A 1 79 ? 27.133 4.948 -1.685 1.00 95.56 79 HIS A C 1
ATOM 592 O O . HIS A 1 79 ? 26.722 4.958 -0.528 1.00 95.56 79 HIS A O 1
ATOM 598 N N . ARG A 1 80 ? 26.890 5.977 -2.508 1.00 98.31 80 ARG A N 1
ATOM 599 C CA . ARG A 1 80 ? 26.218 7.196 -2.041 1.00 98.31 80 ARG A CA 1
ATOM 600 C C . ARG A 1 80 ? 24.783 6.916 -1.607 1.00 98.31 80 ARG A C 1
ATOM 602 O O . ARG A 1 80 ? 24.371 7.385 -0.551 1.00 98.31 80 ARG A O 1
ATOM 609 N N . MET A 1 81 ? 24.003 6.209 -2.423 1.00 98.25 81 MET A N 1
ATOM 610 C CA . MET A 1 81 ? 22.574 6.044 -2.158 1.00 98.25 81 MET A CA 1
ATOM 611 C C . MET A 1 81 ? 22.308 5.075 -1.008 1.00 98.25 81 MET A C 1
ATOM 613 O O . MET A 1 81 ? 21.399 5.345 -0.231 1.00 98.25 81 MET A O 1
ATOM 617 N N . ILE A 1 82 ? 23.105 4.013 -0.838 1.00 98.56 82 ILE A N 1
ATOM 618 C CA . ILE A 1 82 ? 22.976 3.125 0.327 1.00 98.56 82 ILE A CA 1
ATOM 619 C C . ILE A 1 82 ? 23.300 3.878 1.624 1.00 98.56 82 ILE A C 1
ATOM 621 O O . ILE A 1 82 ? 22.517 3.799 2.570 1.00 98.56 82 ILE A O 1
ATOM 625 N N . GLU A 1 83 ? 24.365 4.688 1.657 1.00 98.31 83 GLU A N 1
ATOM 626 C CA . GLU A 1 83 ? 24.661 5.536 2.823 1.00 98.31 83 GLU A CA 1
ATOM 627 C C . GLU A 1 83 ? 23.550 6.560 3.091 1.00 98.31 83 GLU A C 1
ATOM 629 O O . GLU A 1 83 ? 23.159 6.786 4.236 1.00 98.31 83 GLU A O 1
ATOM 634 N N . GLU A 1 84 ? 22.981 7.170 2.047 1.00 98.50 84 GLU A N 1
ATOM 635 C CA . GLU A 1 84 ? 21.861 8.096 2.214 1.00 98.50 84 GLU A CA 1
ATOM 636 C C . GLU A 1 84 ? 20.591 7.405 2.731 1.00 98.50 84 GLU A C 1
ATOM 638 O O . GLU A 1 84 ? 19.865 8.015 3.517 1.00 98.50 84 GLU A O 1
ATOM 643 N N . MET A 1 85 ? 20.317 6.168 2.306 1.00 98.69 85 MET A N 1
ATOM 644 C CA . MET A 1 85 ? 19.214 5.350 2.816 1.00 98.69 85 MET A CA 1
ATOM 645 C C . MET A 1 85 ? 19.436 4.995 4.288 1.00 98.69 85 MET A C 1
ATOM 647 O O . MET A 1 85 ? 18.539 5.231 5.099 1.00 98.69 85 MET A O 1
ATOM 651 N N . ARG A 1 86 ? 20.640 4.527 4.651 1.00 98.50 86 ARG A N 1
ATOM 652 C CA . ARG A 1 86 ? 21.014 4.234 6.043 1.00 98.50 86 ARG A CA 1
ATOM 653 C C . ARG A 1 86 ? 20.863 5.476 6.923 1.00 98.50 86 ARG A C 1
ATOM 655 O O . ARG A 1 86 ? 20.210 5.423 7.955 1.00 98.50 86 ARG A O 1
ATOM 662 N N . ALA A 1 87 ? 21.317 6.638 6.453 1.00 98.31 87 ALA A N 1
ATOM 663 C CA . ALA A 1 87 ? 21.164 7.899 7.178 1.00 98.31 87 ALA A CA 1
ATOM 664 C C . ALA A 1 87 ? 19.698 8.339 7.388 1.00 98.31 87 ALA A C 1
ATOM 666 O O . ALA A 1 87 ? 19.416 9.103 8.311 1.00 98.31 87 ALA A O 1
ATOM 667 N N . ILE A 1 88 ? 18.759 7.918 6.530 1.00 98.44 88 ILE A N 1
ATOM 668 C CA . ILE A 1 88 ? 17.322 8.154 6.751 1.00 98.44 88 ILE A CA 1
ATOM 669 C C . ILE A 1 88 ? 16.797 7.212 7.838 1.00 98.44 88 ILE A C 1
ATOM 671 O O . ILE A 1 88 ? 16.055 7.666 8.708 1.00 98.44 88 ILE A O 1
ATOM 675 N N . ILE A 1 89 ? 17.197 5.940 7.791 1.00 98.38 89 ILE A N 1
ATOM 676 C CA . ILE A 1 89 ? 16.788 4.890 8.735 1.00 98.38 89 ILE A CA 1
ATOM 677 C C . ILE A 1 89 ? 17.335 5.159 10.145 1.00 98.38 89 ILE A C 1
ATOM 679 O O . ILE A 1 89 ? 16.593 5.049 11.112 1.00 98.38 89 ILE A O 1
ATOM 683 N N . ASP A 1 90 ? 18.588 5.595 10.267 1.00 97.31 90 ASP A N 1
ATOM 684 C CA . ASP A 1 90 ? 19.224 5.922 11.555 1.00 97.31 90 ASP A CA 1
ATOM 685 C C . ASP A 1 90 ? 18.872 7.335 12.052 1.00 97.31 90 ASP A C 1
ATOM 687 O O . ASP A 1 90 ? 19.250 7.758 13.149 1.00 97.31 90 ASP A O 1
ATOM 691 N N . GLY A 1 91 ? 18.181 8.116 11.219 1.00 96.12 91 GLY A N 1
ATOM 692 C CA . GLY A 1 91 ? 17.813 9.490 11.515 1.00 96.12 91 GLY A CA 1
ATOM 693 C C . GLY A 1 91 ? 16.778 9.606 12.636 1.00 96.12 91 GLY A C 1
ATOM 694 O O . GLY A 1 91 ? 16.143 8.645 13.058 1.00 96.12 91 GLY A O 1
ATOM 695 N N . LYS A 1 92 ? 16.535 10.844 13.084 1.00 93.75 92 LYS A N 1
ATOM 696 C CA . LYS A 1 92 ? 15.572 11.154 14.160 1.00 93.75 92 LYS A CA 1
ATOM 697 C C . LYS A 1 92 ? 14.178 10.549 13.934 1.00 93.75 92 LYS A C 1
ATOM 699 O O . LYS A 1 92 ? 13.559 10.079 14.882 1.00 93.75 92 LYS A O 1
ATOM 704 N N . ASP A 1 93 ? 13.696 10.595 12.696 1.00 93.94 93 ASP A N 1
ATOM 705 C CA . ASP A 1 93 ? 12.371 10.094 12.310 1.00 93.94 93 ASP A CA 1
ATOM 706 C C . ASP A 1 93 ? 12.447 8.663 11.733 1.00 93.94 93 ASP A C 1
ATOM 708 O O . ASP A 1 93 ? 11.492 8.173 11.133 1.00 93.94 93 ASP A O 1
ATOM 712 N N . GLY A 1 94 ? 13.586 7.988 11.914 1.00 94.12 94 GLY A N 1
ATOM 713 C CA . GLY A 1 94 ? 13.891 6.661 11.388 1.00 94.12 94 GLY A CA 1
ATOM 714 C C . GLY A 1 94 ? 12.977 5.551 11.901 1.00 94.12 94 GLY A C 1
ATOM 715 O O . GLY A 1 94 ? 12.681 4.616 11.168 1.00 94.12 94 GLY A O 1
ATOM 716 N N . ALA A 1 95 ? 12.412 5.709 13.103 1.00 96.44 95 ALA A N 1
ATOM 717 C CA . ALA A 1 95 ? 11.414 4.790 13.658 1.00 96.44 95 ALA A CA 1
ATOM 718 C C . ALA A 1 95 ? 10.104 4.722 12.842 1.00 96.44 95 ALA A C 1
ATOM 720 O O . ALA A 1 95 ? 9.303 3.812 13.040 1.00 96.44 95 ALA A O 1
ATOM 721 N N . LEU A 1 96 ? 9.868 5.677 11.931 1.00 98.00 96 LEU A N 1
ATOM 722 C CA . LEU A 1 96 ? 8.754 5.625 10.979 1.00 98.00 96 LEU A CA 1
ATOM 723 C C . LEU A 1 96 ? 9.064 4.730 9.770 1.00 98.00 96 LEU A C 1
ATOM 725 O O . LEU A 1 96 ? 8.146 4.375 9.032 1.00 98.00 96 LEU A O 1
ATOM 729 N N . VAL A 1 97 ? 10.331 4.374 9.546 1.00 98.62 97 VAL A N 1
ATOM 730 C CA . VAL A 1 97 ? 10.759 3.516 8.441 1.00 98.62 97 VAL A CA 1
ATOM 731 C C . VAL A 1 97 ? 10.659 2.055 8.864 1.00 98.62 97 VAL A C 1
ATOM 733 O O . VAL A 1 97 ? 11.354 1.615 9.773 1.00 98.62 97 VAL A O 1
ATOM 736 N N . VAL A 1 98 ? 9.809 1.290 8.181 1.00 98.56 98 VAL A N 1
ATOM 737 C CA . VAL A 1 98 ? 9.490 -0.100 8.562 1.00 98.56 98 VAL A CA 1
ATOM 738 C C . VAL A 1 98 ? 9.995 -1.146 7.571 1.00 98.56 98 VAL A C 1
ATOM 740 O O . VAL A 1 98 ? 9.949 -2.333 7.875 1.00 98.56 98 VAL A O 1
ATOM 743 N N . ALA A 1 99 ? 10.469 -0.730 6.394 1.00 98.81 99 ALA A N 1
ATOM 744 C CA . ALA A 1 99 ? 10.983 -1.635 5.369 1.00 98.81 99 ALA A CA 1
ATOM 745 C C . ALA A 1 99 ? 11.972 -0.943 4.420 1.00 98.81 99 ALA A C 1
ATOM 747 O O . ALA A 1 99 ? 11.882 0.266 4.173 1.00 98.81 99 ALA A O 1
ATOM 748 N N . VAL A 1 100 ? 12.866 -1.740 3.834 1.00 98.88 100 VAL A N 1
ATOM 749 C CA . VAL A 1 100 ? 13.683 -1.349 2.680 1.00 98.88 100 VAL A CA 1
ATOM 750 C C . VAL A 1 100 ? 12.896 -1.640 1.402 1.00 98.88 100 VAL A C 1
ATOM 752 O O . VAL A 1 100 ? 12.432 -2.756 1.176 1.00 98.88 100 VAL A O 1
ATOM 755 N N . GLY A 1 101 ? 12.721 -0.625 0.567 1.00 97.81 101 GLY A N 1
ATOM 756 C CA . GLY A 1 101 ? 11.912 -0.665 -0.647 1.00 97.81 101 GLY A CA 1
ATOM 757 C C . GLY A 1 101 ? 11.150 0.645 -0.862 1.00 97.81 101 GLY A C 1
ATOM 758 O O . GLY A 1 101 ? 11.215 1.554 -0.043 1.00 97.81 101 GLY A O 1
ATOM 759 N N . GLU A 1 102 ? 10.419 0.835 -1.946 1.00 98.44 102 GLU A N 1
ATOM 760 C CA . GLU A 1 102 ? 10.189 -0.107 -3.035 1.00 98.44 102 GLU A CA 1
ATOM 761 C C . GLU A 1 102 ? 11.467 -0.323 -3.853 1.00 98.44 102 GLU A C 1
ATOM 763 O O . GLU A 1 102 ? 12.080 0.620 -4.355 1.00 98.44 102 GLU A O 1
ATOM 768 N N . CYS A 1 103 ? 11.889 -1.580 -3.950 1.00 98.50 103 CYS A N 1
ATOM 769 C CA . CYS A 1 103 ? 13.044 -2.026 -4.727 1.00 98.50 103 CYS A CA 1
ATOM 770 C C . CYS A 1 103 ? 12.670 -3.311 -5.470 1.00 98.50 103 CYS A C 1
ATOM 772 O O . CYS A 1 103 ? 11.665 -3.927 -5.138 1.00 98.50 103 CYS A O 1
ATOM 774 N N . GLY A 1 104 ? 13.430 -3.732 -6.478 1.00 98.50 104 GLY A N 1
ATOM 775 C CA . GLY A 1 104 ? 13.094 -4.939 -7.238 1.00 98.50 104 GLY A CA 1
ATOM 776 C C . GLY A 1 104 ? 13.377 -4.790 -8.721 1.00 98.50 104 GLY A C 1
ATOM 777 O O . GLY A 1 104 ? 14.332 -4.107 -9.091 1.00 98.50 104 GLY A O 1
ATOM 778 N N . LEU A 1 105 ? 12.561 -5.432 -9.561 1.00 98.56 105 LEU A N 1
ATOM 779 C CA . LEU A 1 105 ? 12.777 -5.537 -11.008 1.00 98.56 105 LEU A CA 1
ATOM 780 C C . LEU A 1 105 ? 11.478 -5.282 -11.795 1.00 98.56 105 LEU A C 1
ATOM 782 O O . LEU A 1 105 ? 10.445 -5.877 -11.502 1.00 98.56 105 LEU A O 1
ATOM 786 N N . ASP A 1 106 ? 11.544 -4.444 -12.833 1.00 97.69 106 ASP A N 1
ATOM 787 C CA . ASP A 1 106 ? 10.462 -4.219 -13.807 1.00 97.69 106 ASP A CA 1
ATOM 788 C C . ASP A 1 106 ? 11.038 -4.364 -15.226 1.00 97.69 106 ASP A C 1
ATOM 790 O O . ASP A 1 106 ? 11.621 -3.426 -15.787 1.00 97.69 106 ASP A O 1
ATOM 794 N N . PHE A 1 107 ? 10.893 -5.563 -15.800 1.00 95.94 107 PHE A N 1
ATOM 795 C CA . PHE A 1 107 ? 11.359 -5.898 -17.155 1.00 95.94 107 PHE A CA 1
ATOM 796 C C . PHE A 1 107 ? 10.298 -5.644 -18.233 1.00 95.94 107 PHE A C 1
ATOM 798 O O . PHE A 1 107 ? 10.566 -5.834 -19.419 1.00 95.94 107 PHE A O 1
ATOM 805 N N . ASN A 1 108 ? 9.113 -5.174 -17.836 1.00 91.88 108 ASN A N 1
ATOM 806 C CA . ASN A 1 108 ? 8.075 -4.743 -18.764 1.00 91.88 108 ASN A CA 1
ATOM 807 C C . ASN A 1 108 ? 8.293 -3.294 -19.217 1.00 91.88 108 ASN A C 1
ATOM 809 O O . ASN A 1 108 ? 8.098 -2.955 -20.385 1.00 91.88 108 ASN A O 1
ATOM 813 N N . ARG A 1 109 ? 8.650 -2.406 -18.279 1.00 86.38 109 ARG A N 1
ATOM 814 C CA . ARG A 1 109 ? 8.865 -0.979 -18.563 1.00 86.38 109 ARG A CA 1
ATOM 815 C C . ARG A 1 109 ? 10.265 -0.682 -19.066 1.00 86.38 109 ARG A C 1
ATOM 817 O O . ARG A 1 109 ? 10.401 0.235 -19.873 1.00 86.38 109 ARG A O 1
ATOM 824 N N . ASP A 1 110 ? 11.269 -1.412 -18.573 1.00 88.38 110 ASP A N 1
ATOM 825 C CA . ASP A 1 110 ? 12.678 -1.294 -18.980 1.00 88.38 110 ASP A CA 1
ATOM 826 C C .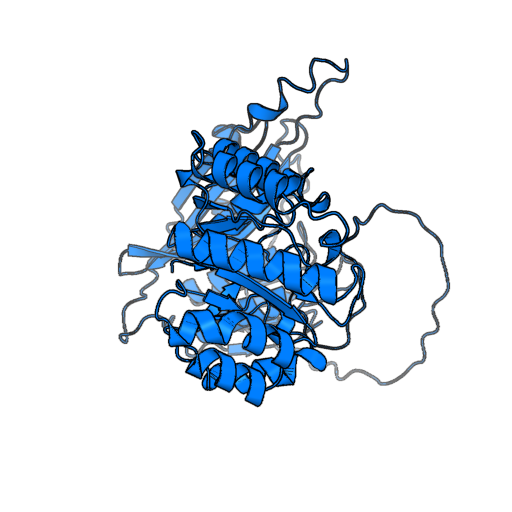 ASP A 1 110 ? 13.180 0.178 -19.029 1.00 88.38 110 ASP A C 1
ATOM 828 O O . ASP A 1 110 ? 13.985 0.569 -19.873 1.00 88.38 110 ASP A O 1
ATOM 832 N N . TYR A 1 111 ? 12.722 1.037 -18.102 1.00 91.56 111 TYR A N 1
ATOM 833 C CA . TYR A 1 111 ? 13.161 2.446 -18.015 1.00 91.56 111 TYR A CA 1
ATOM 834 C C . TYR A 1 111 ? 14.612 2.617 -17.547 1.00 91.56 111 TYR A C 1
ATOM 836 O O . TYR A 1 111 ? 15.202 3.690 -17.728 1.00 91.56 111 TYR A O 1
ATOM 844 N N . SER A 1 112 ? 15.169 1.557 -16.963 1.00 94.69 112 SER A N 1
ATOM 845 C CA . SER A 1 112 ? 16.579 1.401 -16.629 1.00 94.69 112 SER A CA 1
ATOM 846 C C . SER A 1 112 ? 17.086 0.057 -17.167 1.00 94.69 112 SER A C 1
ATOM 848 O O . SER A 1 112 ? 16.322 -0.913 -17.154 1.00 94.69 112 SER A O 1
ATOM 850 N N . PRO A 1 113 ? 18.358 -0.035 -17.603 1.00 97.69 113 PRO A N 1
ATOM 851 C CA . PRO A 1 113 ? 18.955 -1.289 -18.060 1.00 97.69 113 PRO A CA 1
ATOM 852 C C . PRO A 1 113 ? 18.823 -2.409 -17.020 1.00 97.69 113 PRO A C 1
ATOM 854 O O . PRO A 1 113 ? 19.001 -2.174 -15.824 1.00 97.69 113 PRO A O 1
ATOM 857 N N . ARG A 1 114 ? 18.522 -3.636 -17.458 1.00 97.81 114 ARG A N 1
ATOM 858 C CA . ARG A 1 114 ? 18.251 -4.774 -16.556 1.00 97.81 114 ARG A CA 1
ATOM 859 C C . ARG A 1 114 ? 19.421 -5.101 -15.631 1.00 97.81 114 ARG A C 1
ATOM 861 O O . ARG A 1 114 ? 19.213 -5.457 -14.477 1.00 97.81 114 ARG A O 1
ATOM 868 N N . ASP A 1 115 ? 20.652 -4.947 -16.109 1.00 97.56 115 ASP A N 1
ATOM 869 C CA . ASP A 1 115 ? 21.864 -5.107 -15.305 1.00 97.56 115 ASP A CA 1
ATOM 870 C C . ASP A 1 115 ? 21.969 -4.034 -14.208 1.00 97.56 115 ASP A C 1
ATOM 872 O O . ASP A 1 115 ? 22.363 -4.350 -13.086 1.00 97.56 115 ASP A O 1
ATOM 876 N N . ALA A 1 116 ? 21.564 -2.793 -14.497 1.00 97.88 116 ALA A N 1
ATOM 877 C CA . ALA A 1 116 ? 21.467 -1.725 -13.506 1.00 97.88 116 ALA A CA 1
ATOM 878 C C . ALA A 1 116 ? 20.371 -2.015 -12.470 1.00 97.88 116 ALA A C 1
ATOM 880 O O . ALA A 1 116 ? 20.631 -1.883 -11.276 1.00 97.88 116 ALA A O 1
ATOM 881 N N . GLN A 1 117 ? 19.196 -2.494 -12.901 1.00 98.56 117 GLN A N 1
ATOM 882 C CA . GLN A 1 117 ? 18.128 -2.919 -11.986 1.00 98.56 117 GLN A CA 1
ATOM 883 C C . GLN A 1 117 ? 18.605 -4.032 -11.041 1.00 98.56 117 GLN A C 1
ATOM 885 O O . GLN A 1 117 ? 18.454 -3.920 -9.829 1.00 98.56 117 GLN A O 1
ATOM 890 N N . VAL A 1 118 ? 19.259 -5.071 -11.574 1.00 98.62 118 VAL A N 1
ATOM 891 C CA . VAL A 1 118 ? 19.789 -6.191 -10.777 1.00 98.62 118 VAL A CA 1
ATOM 892 C C . VAL A 1 118 ? 20.865 -5.736 -9.789 1.00 98.62 118 VAL A C 1
ATOM 894 O O . VAL A 1 118 ? 20.864 -6.201 -8.649 1.00 98.62 118 VAL A O 1
ATOM 897 N N . ARG A 1 119 ? 21.773 -4.831 -10.188 1.00 98.50 119 ARG A N 1
ATOM 898 C CA . ARG A 1 119 ? 22.774 -4.258 -9.270 1.00 98.50 119 ARG A CA 1
ATOM 899 C C . ARG A 1 119 ? 22.111 -3.470 -8.140 1.00 98.50 119 ARG A C 1
ATOM 901 O O . ARG A 1 119 ? 22.369 -3.763 -6.977 1.00 98.50 119 ARG A O 1
ATOM 908 N N . ALA A 1 120 ? 21.219 -2.538 -8.480 1.00 98.62 120 ALA A N 1
ATOM 909 C CA . ALA A 1 120 ? 20.522 -1.707 -7.501 1.00 98.62 120 ALA A CA 1
ATOM 910 C C . ALA A 1 120 ? 19.661 -2.536 -6.541 1.00 98.62 120 ALA A C 1
ATOM 912 O O . ALA A 1 120 ? 19.633 -2.270 -5.340 1.00 98.62 120 ALA A O 1
ATOM 913 N N . PHE A 1 121 ? 18.979 -3.563 -7.050 1.00 98.81 121 PHE A N 1
ATOM 914 C CA . PHE A 1 121 ? 18.180 -4.457 -6.223 1.00 98.81 121 PHE A CA 1
ATOM 915 C C . PHE A 1 121 ? 19.058 -5.270 -5.267 1.00 98.81 121 PHE A C 1
ATOM 917 O O . PHE A 1 121 ? 18.799 -5.278 -4.067 1.00 98.81 121 PHE A O 1
ATOM 924 N N . ARG A 1 122 ? 20.148 -5.880 -5.754 1.00 98.75 122 ARG A N 1
ATOM 925 C CA . ARG A 1 122 ? 21.065 -6.662 -4.908 1.00 98.75 122 ARG A CA 1
ATOM 926 C C . ARG A 1 122 ? 21.672 -5.828 -3.775 1.00 98.75 122 ARG A C 1
ATOM 928 O O . ARG A 1 122 ? 21.750 -6.323 -2.655 1.00 98.75 122 ARG A O 1
ATOM 935 N N . ALA A 1 123 ? 22.072 -4.586 -4.048 1.00 98.75 123 ALA A N 1
ATOM 936 C CA . ALA A 1 123 ? 22.616 -3.688 -3.029 1.00 98.75 123 ALA A CA 1
ATOM 937 C C . ALA A 1 123 ? 21.593 -3.382 -1.920 1.00 98.75 123 ALA A C 1
ATOM 939 O O . ALA A 1 123 ? 21.921 -3.408 -0.737 1.00 98.75 123 ALA A O 1
ATOM 940 N N . GLN A 1 124 ? 20.331 -3.156 -2.292 1.00 98.81 124 GLN A N 1
ATOM 941 C CA . GLN A 1 124 ? 19.257 -2.895 -1.329 1.00 98.81 124 GLN A CA 1
ATOM 942 C C . GLN A 1 124 ? 18.864 -4.146 -0.528 1.00 98.81 124 GLN A C 1
ATOM 944 O O . GLN A 1 124 ? 18.592 -4.036 0.664 1.00 98.81 124 GLN A O 1
ATOM 949 N N . VAL A 1 125 ? 18.907 -5.339 -1.135 1.00 98.81 125 VAL A N 1
ATOM 950 C CA . VAL A 1 125 ? 18.736 -6.615 -0.415 1.00 98.81 125 VAL A CA 1
ATOM 951 C C . VAL A 1 125 ? 19.846 -6.807 0.616 1.00 98.81 125 VAL A C 1
ATOM 953 O O . VAL A 1 125 ? 19.561 -7.184 1.750 1.00 98.81 125 VAL A O 1
ATOM 956 N N . ALA A 1 126 ? 21.097 -6.504 0.258 1.00 98.62 126 ALA A N 1
ATOM 957 C CA . ALA A 1 126 ? 22.217 -6.577 1.191 1.00 98.62 126 ALA A CA 1
ATOM 958 C C . ALA A 1 126 ? 22.033 -5.618 2.381 1.00 98.62 126 ALA A C 1
ATOM 960 O O . ALA A 1 126 ? 22.203 -6.044 3.521 1.00 98.62 126 ALA A O 1
ATOM 961 N N . LEU A 1 127 ? 21.599 -4.375 2.133 1.00 98.62 127 LEU A N 1
ATOM 962 C CA . LEU A 1 127 ? 21.269 -3.417 3.194 1.00 98.62 127 LEU A CA 1
ATOM 963 C C . LEU A 1 127 ? 20.134 -3.923 4.099 1.00 98.62 127 LEU A C 1
ATOM 965 O O . LEU A 1 127 ? 20.229 -3.828 5.319 1.00 98.62 127 LEU A O 1
ATOM 969 N N . ALA A 1 128 ? 19.067 -4.484 3.525 1.00 98.69 128 ALA A N 1
ATOM 970 C CA . ALA A 1 128 ? 17.958 -5.034 4.303 1.00 98.69 128 ALA A CA 1
ATOM 971 C C . ALA A 1 128 ? 18.399 -6.206 5.195 1.00 98.69 128 ALA A C 1
ATOM 973 O O . ALA A 1 128 ? 17.991 -6.284 6.352 1.00 98.69 128 ALA A O 1
ATOM 974 N N . CYS A 1 129 ? 19.271 -7.081 4.681 1.00 98.56 129 CYS A N 1
ATOM 975 C CA . CYS A 1 129 ? 19.876 -8.161 5.461 1.00 98.56 129 CYS A CA 1
ATOM 976 C C . CYS A 1 129 ? 20.778 -7.619 6.580 1.00 98.56 129 CYS A C 1
ATOM 978 O O . CYS A 1 129 ? 20.711 -8.110 7.702 1.00 98.56 129 CYS A O 1
ATOM 980 N N . GLU A 1 130 ? 21.601 -6.604 6.307 1.00 98.12 130 GLU A N 1
ATOM 981 C CA . GLU A 1 130 ? 22.460 -5.960 7.313 1.00 98.12 130 GLU A CA 1
ATOM 982 C C . GLU A 1 130 ? 21.635 -5.379 8.469 1.00 98.12 130 GLU A C 1
ATOM 984 O O . GLU A 1 130 ? 21.941 -5.618 9.635 1.00 98.12 130 GLU A O 1
ATOM 989 N N . LEU A 1 131 ? 20.560 -4.657 8.144 1.00 97.75 131 LEU A N 1
ATOM 990 C CA . LEU A 1 131 ? 19.715 -3.963 9.118 1.00 97.75 131 LEU A CA 1
ATOM 991 C C . LEU A 1 131 ? 18.599 -4.842 9.704 1.00 97.75 131 LEU A C 1
ATOM 993 O O . LEU A 1 131 ? 17.847 -4.378 10.558 1.00 97.75 131 LEU A O 1
ATOM 997 N N . GLN A 1 132 ? 18.467 -6.091 9.241 1.00 98.06 132 GLN A N 1
ATOM 998 C CA . GLN A 1 132 ? 17.368 -7.002 9.590 1.00 98.06 132 GLN A CA 1
ATOM 999 C C . GLN A 1 132 ? 15.976 -6.367 9.392 1.00 98.06 132 GLN A C 1
ATOM 1001 O O . GLN A 1 132 ? 15.042 -6.603 10.159 1.00 98.06 132 GLN A O 1
ATOM 1006 N N . MET A 1 133 ? 15.833 -5.551 8.345 1.00 98.44 133 MET A N 1
ATOM 1007 C CA . MET A 1 133 ? 14.586 -4.859 8.018 1.00 98.44 133 MET A CA 1
ATOM 1008 C C . MET A 1 133 ? 13.816 -5.601 6.926 1.00 98.44 133 MET A C 1
ATOM 1010 O O . MET A 1 133 ? 14.435 -6.050 5.962 1.00 98.44 133 MET A O 1
ATOM 1014 N N . PRO A 1 134 ? 12.477 -5.685 7.007 1.00 98.81 134 PRO A N 1
ATOM 1015 C CA . PRO A 1 134 ? 11.671 -6.276 5.948 1.00 98.81 134 PRO A CA 1
ATOM 1016 C C . PRO A 1 134 ? 11.917 -5.655 4.567 1.00 98.81 134 PRO A C 1
ATOM 1018 O O . PRO A 1 134 ? 12.222 -4.465 4.452 1.00 98.81 134 PRO A O 1
ATOM 1021 N N . LEU A 1 135 ? 11.726 -6.450 3.514 1.00 98.81 135 LEU A N 1
ATOM 1022 C CA . LEU A 1 135 ? 11.803 -6.005 2.122 1.00 98.81 135 LEU A CA 1
ATOM 1023 C C . LEU A 1 135 ? 10.409 -5.766 1.534 1.00 98.81 135 LEU A C 1
ATOM 1025 O O . LEU A 1 135 ? 9.543 -6.639 1.604 1.00 98.81 135 LEU A O 1
ATOM 1029 N N . PHE A 1 136 ? 10.228 -4.608 0.897 1.00 98.88 136 PHE A N 1
ATOM 1030 C CA . PHE A 1 136 ? 9.048 -4.252 0.107 1.00 98.88 136 PHE A CA 1
ATOM 1031 C C . PHE A 1 136 ? 9.410 -4.292 -1.385 1.00 98.88 136 PHE A C 1
ATOM 1033 O O . PHE A 1 136 ? 10.082 -3.388 -1.896 1.00 98.88 136 PHE A O 1
ATOM 1040 N N . VAL A 1 137 ? 9.044 -5.388 -2.059 1.00 98.81 137 VAL A N 1
ATOM 1041 C CA . VAL A 1 137 ? 9.638 -5.783 -3.345 1.00 98.81 137 VAL A CA 1
ATOM 1042 C C . VAL A 1 137 ? 8.668 -5.648 -4.508 1.00 98.81 137 VAL A C 1
ATOM 1044 O O . VAL A 1 137 ? 7.605 -6.266 -4.511 1.00 98.81 137 VAL A O 1
ATOM 1047 N N . HIS A 1 138 ? 9.078 -4.881 -5.514 1.00 98.69 138 HIS A N 1
ATOM 1048 C CA . HIS A 1 138 ? 8.422 -4.742 -6.806 1.00 98.69 138 HIS A CA 1
ATOM 1049 C C . HIS A 1 138 ? 8.858 -5.842 -7.768 1.00 98.69 138 HIS A C 1
ATOM 1051 O O . HIS A 1 138 ? 10.056 -6.063 -7.978 1.00 98.69 138 HIS A O 1
ATOM 1057 N N . GLU A 1 139 ? 7.895 -6.459 -8.443 1.00 97.94 139 GLU A N 1
ATOM 1058 C CA . GLU A 1 139 ? 8.180 -7.374 -9.539 1.00 97.94 139 GLU A CA 1
ATOM 1059 C C . GLU A 1 139 ? 7.196 -7.195 -10.693 1.00 97.94 139 GLU A C 1
ATOM 1061 O O . GLU A 1 139 ? 5.979 -7.136 -10.498 1.00 97.94 139 GLU A O 1
ATOM 1066 N N . ARG A 1 140 ? 7.735 -7.121 -11.914 1.00 94.88 140 ARG A N 1
ATOM 1067 C CA . ARG A 1 140 ? 6.946 -7.210 -13.142 1.00 94.88 140 ARG A CA 1
ATOM 1068 C C . ARG A 1 140 ? 7.737 -7.844 -14.282 1.00 94.88 140 ARG A C 1
ATOM 1070 O O . ARG A 1 140 ? 8.712 -7.260 -14.759 1.00 94.88 140 ARG A O 1
ATOM 1077 N N . GLU A 1 141 ? 7.239 -8.980 -14.775 1.00 93.94 141 GLU A N 1
ATOM 1078 C CA . GLU A 1 141 ? 7.831 -9.764 -15.874 1.00 93.94 141 GLU A CA 1
ATOM 1079 C C . GLU A 1 141 ? 9.309 -10.132 -15.620 1.00 93.94 141 GLU A C 1
ATOM 1081 O O . GLU A 1 141 ? 10.111 -10.259 -16.547 1.00 93.94 141 GLU A O 1
ATOM 1086 N N . ALA A 1 142 ? 9.685 -10.284 -14.349 1.00 96.88 142 ALA A N 1
ATOM 1087 C CA . ALA A 1 142 ? 11.061 -10.452 -13.896 1.00 96.88 142 ALA A CA 1
ATOM 1088 C C . ALA A 1 142 ? 11.234 -11.574 -12.855 1.00 96.88 142 ALA A C 1
ATOM 1090 O O . ALA A 1 142 ? 12.298 -11.656 -12.236 1.00 96.88 142 ALA A O 1
ATOM 1091 N N . HIS A 1 143 ? 10.235 -12.452 -12.695 1.00 97.62 143 HIS A N 1
ATOM 1092 C CA . HIS A 1 143 ? 10.200 -13.550 -11.720 1.00 97.62 143 HIS A CA 1
ATOM 1093 C C . HIS A 1 143 ? 11.533 -14.301 -11.564 1.00 97.62 143 HIS A C 1
ATOM 1095 O O . HIS A 1 143 ? 12.153 -14.268 -10.501 1.00 97.62 143 HIS A O 1
ATOM 1101 N N . GLU A 1 144 ? 12.033 -14.913 -12.640 1.00 97.94 144 GLU A N 1
ATOM 1102 C CA . GLU A 1 144 ? 13.266 -15.716 -12.615 1.00 97.94 144 GLU A CA 1
ATOM 1103 C C . GLU A 1 144 ? 14.495 -14.910 -12.173 1.00 97.94 144 GLU A C 1
ATOM 1105 O O . GLU A 1 144 ? 15.360 -15.390 -11.436 1.00 97.94 144 GLU A O 1
ATOM 1110 N N . ALA A 1 145 ? 14.582 -13.651 -12.607 1.00 98.12 145 ALA A N 1
ATOM 1111 C CA . ALA A 1 145 ? 15.687 -12.780 -12.234 1.00 98.12 145 ALA A CA 1
ATOM 1112 C C . ALA A 1 145 ? 15.599 -12.364 -10.761 1.00 98.12 145 ALA A C 1
ATOM 1114 O O . ALA A 1 145 ? 16.627 -12.310 -10.085 1.00 98.12 145 ALA A O 1
ATOM 1115 N N . LEU A 1 146 ? 14.390 -12.116 -10.255 1.00 98.50 146 LEU A N 1
ATOM 1116 C CA . LEU A 1 146 ? 14.152 -11.776 -8.859 1.00 98.50 146 LEU A CA 1
ATOM 1117 C C . LEU A 1 146 ? 14.478 -12.957 -7.940 1.00 98.50 146 LEU A C 1
ATOM 1119 O O . LEU A 1 146 ? 15.246 -12.790 -6.992 1.00 98.50 146 LEU A O 1
ATOM 1123 N N . VAL A 1 147 ? 14.002 -14.162 -8.275 1.00 98.38 147 VAL A N 1
ATOM 1124 C CA . VAL A 1 147 ? 14.348 -15.403 -7.562 1.00 98.38 147 VAL A CA 1
ATOM 1125 C C . VAL A 1 147 ? 15.862 -15.597 -7.550 1.00 98.38 147 VAL A C 1
ATOM 1127 O O . VAL A 1 147 ? 16.440 -15.828 -6.492 1.00 98.38 147 VAL A O 1
ATOM 1130 N N . LYS A 1 148 ? 16.543 -15.418 -8.688 1.00 98.44 148 LYS A N 1
ATOM 1131 C CA . LYS A 1 148 ? 18.006 -15.544 -8.773 1.00 98.44 148 LYS A CA 1
ATOM 1132 C C . LYS A 1 148 ? 18.760 -14.547 -7.886 1.00 98.44 148 LYS A C 1
ATOM 1134 O O . LYS A 1 148 ? 19.851 -14.868 -7.416 1.00 98.44 148 LYS A O 1
ATOM 1139 N N . VAL A 1 149 ? 18.228 -13.341 -7.676 1.00 98.56 149 VAL A N 1
ATOM 1140 C CA . VAL A 1 149 ? 18.840 -12.350 -6.774 1.00 98.56 149 VAL A CA 1
ATOM 1141 C C . VAL A 1 149 ? 18.624 -12.726 -5.309 1.00 98.56 149 VAL A C 1
ATOM 1143 O O . VAL A 1 149 ? 19.567 -12.607 -4.532 1.00 98.56 149 VAL A O 1
ATOM 1146 N N . LEU A 1 150 ? 17.426 -13.185 -4.940 1.00 98.50 150 LEU A N 1
ATOM 1147 C CA . LEU A 1 150 ? 17.051 -13.433 -3.544 1.00 98.50 150 LEU A CA 1
ATOM 1148 C C . LEU A 1 150 ? 17.471 -14.814 -3.020 1.00 98.50 150 LEU A C 1
ATOM 1150 O O . LEU A 1 150 ? 17.801 -14.935 -1.844 1.00 98.50 150 LEU A O 1
ATOM 1154 N N . ASN A 1 151 ? 17.499 -15.846 -3.870 1.00 97.88 151 ASN A N 1
ATOM 1155 C CA . ASN A 1 151 ? 17.751 -17.234 -3.466 1.00 97.88 151 ASN A CA 1
ATOM 1156 C C . ASN A 1 151 ? 19.047 -17.429 -2.653 1.00 97.88 151 ASN A C 1
ATOM 1158 O O . ASN A 1 151 ? 18.980 -18.110 -1.635 1.00 97.88 151 ASN A O 1
ATOM 1162 N N . PRO A 1 152 ? 20.191 -16.791 -2.985 1.00 98.00 152 PRO A N 1
ATOM 1163 C CA . PRO A 1 152 ? 21.396 -16.910 -2.160 1.00 98.00 152 PRO A CA 1
ATOM 1164 C C . PRO A 1 152 ? 21.214 -16.418 -0.713 1.00 98.00 152 PRO A C 1
ATOM 1166 O O . PRO A 1 152 ? 21.809 -16.977 0.203 1.00 98.00 152 PRO A O 1
ATOM 1169 N N . PHE A 1 153 ? 20.386 -15.392 -0.490 1.00 98.00 153 PHE A N 1
ATOM 1170 C CA . PHE A 1 153 ? 20.094 -14.866 0.850 1.00 98.00 153 PHE A CA 1
ATOM 1171 C C . PHE A 1 153 ? 19.094 -15.753 1.606 1.00 98.00 153 PHE A C 1
ATOM 1173 O O . PHE A 1 153 ? 19.174 -15.871 2.828 1.00 98.00 153 PHE A O 1
ATOM 1180 N N . VAL A 1 154 ? 18.174 -16.404 0.882 1.00 97.69 154 VAL A N 1
ATOM 1181 C CA . VAL A 1 154 ? 17.271 -17.423 1.444 1.00 97.69 154 VAL A CA 1
ATOM 1182 C C . VAL A 1 154 ? 18.066 -18.644 1.900 1.00 97.69 154 VAL A C 1
ATOM 1184 O O . VAL A 1 154 ? 17.928 -19.066 3.043 1.00 97.69 154 VAL A O 1
ATOM 1187 N N . GLU A 1 155 ? 18.940 -19.180 1.045 1.00 97.38 155 GLU A N 1
ATOM 1188 C CA . GLU A 1 155 ? 19.784 -20.344 1.357 1.00 97.38 155 GLU A CA 1
ATOM 1189 C C . GLU A 1 155 ? 20.751 -20.069 2.513 1.00 97.38 155 GLU A C 1
ATOM 1191 O O . GLU A 1 155 ? 21.005 -20.949 3.332 1.00 97.38 155 GLU A O 1
ATOM 1196 N N . ALA A 1 156 ? 21.253 -18.835 2.614 1.00 97.12 156 ALA A N 1
ATOM 1197 C CA . ALA A 1 156 ? 22.075 -18.398 3.737 1.00 97.12 156 ALA A CA 1
ATOM 1198 C C . ALA A 1 156 ? 21.275 -18.169 5.035 1.00 97.12 156 ALA A C 1
ATOM 1200 O O . ALA A 1 156 ? 21.880 -17.966 6.086 1.00 97.12 156 ALA A O 1
ATOM 1201 N N . GLY A 1 157 ? 19.937 -18.167 4.980 1.00 96.81 157 GLY A N 1
ATOM 1202 C CA . GLY A 1 157 ? 19.073 -17.865 6.123 1.00 96.81 157 GLY A CA 1
ATOM 1203 C C . GLY A 1 157 ? 19.183 -16.419 6.618 1.00 96.81 157 GLY A C 1
ATOM 1204 O O . GLY A 1 157 ? 18.870 -16.147 7.774 1.00 96.81 157 GLY A O 1
ATOM 1205 N N . THR A 1 158 ? 19.659 -15.499 5.775 1.00 97.62 158 THR A N 1
ATOM 1206 C CA . THR A 1 158 ? 19.897 -14.091 6.134 1.00 97.62 158 THR A CA 1
ATOM 1207 C C . THR A 1 158 ? 18.811 -13.150 5.632 1.00 97.62 158 THR A C 1
ATOM 1209 O O . THR A 1 158 ? 18.742 -12.010 6.094 1.00 97.62 158 THR A O 1
ATOM 1212 N N . LEU A 1 159 ? 17.973 -13.607 4.695 1.00 98.19 159 LEU A N 1
ATOM 1213 C CA . LEU A 1 159 ? 16.926 -12.781 4.112 1.00 98.19 159 LEU A CA 1
ATOM 1214 C C . LEU A 1 159 ? 15.835 -12.454 5.157 1.00 98.19 159 LEU A C 1
ATOM 1216 O O . LEU A 1 159 ? 15.233 -13.377 5.714 1.00 98.19 159 LEU A O 1
ATOM 1220 N N . PRO A 1 160 ? 15.538 -11.165 5.405 1.00 98.12 160 PRO A N 1
ATOM 1221 C CA . PRO A 1 160 ? 14.474 -10.756 6.317 1.00 98.12 160 PRO A CA 1
ATOM 1222 C C . PRO A 1 160 ? 13.078 -11.021 5.716 1.00 98.12 160 PRO A C 1
ATOM 1224 O O . PRO A 1 160 ? 12.956 -11.361 4.530 1.00 98.12 160 PRO A O 1
ATOM 1227 N N . PRO A 1 161 ? 11.991 -10.839 6.497 1.00 98.56 161 PRO A N 1
ATOM 1228 C CA . PRO A 1 161 ? 10.631 -10.934 5.977 1.00 98.56 161 PRO A CA 1
ATOM 1229 C C . PRO A 1 161 ? 10.458 -10.106 4.702 1.00 98.56 161 PRO A C 1
ATOM 1231 O O . PRO A 1 161 ? 10.801 -8.930 4.658 1.00 98.56 161 PRO A O 1
ATOM 1234 N N . THR A 1 162 ? 9.936 -10.726 3.653 1.00 98.75 162 THR A N 1
ATOM 1235 C CA . THR A 1 162 ? 9.855 -10.119 2.323 1.00 98.75 162 THR A CA 1
ATOM 1236 C C . THR A 1 162 ? 8.414 -10.164 1.841 1.00 98.75 162 THR A C 1
ATOM 1238 O O . THR A 1 162 ? 7.773 -11.212 1.927 1.00 98.75 162 THR A O 1
ATOM 1241 N N . VAL A 1 163 ? 7.903 -9.040 1.336 1.00 98.81 163 VAL A N 1
ATOM 1242 C CA . VAL A 1 163 ? 6.614 -8.971 0.640 1.00 98.81 163 VAL A CA 1
ATOM 1243 C C . VAL A 1 163 ? 6.837 -8.640 -0.830 1.00 98.81 163 VAL A C 1
ATOM 1245 O O . VAL A 1 163 ? 7.530 -7.676 -1.156 1.00 98.81 163 VAL A O 1
ATOM 1248 N N . VAL A 1 164 ? 6.238 -9.439 -1.713 1.00 98.69 164 VAL A N 1
ATOM 1249 C CA . VAL A 1 164 ? 6.076 -9.083 -3.126 1.00 98.69 164 VAL A CA 1
ATOM 1250 C C . VAL A 1 164 ? 4.804 -8.254 -3.216 1.00 98.69 164 VAL A C 1
ATOM 1252 O O . VAL A 1 164 ? 3.698 -8.792 -3.111 1.00 98.69 164 VAL A O 1
ATOM 1255 N N . HIS A 1 165 ? 4.969 -6.938 -3.307 1.00 98.00 165 HIS A N 1
ATOM 1256 C CA . HIS A 1 165 ? 3.842 -6.013 -3.309 1.00 98.00 165 HIS A CA 1
ATOM 1257 C C . HIS A 1 165 ? 3.197 -5.960 -4.703 1.00 98.00 165 HIS A C 1
ATOM 1259 O O . HIS A 1 165 ? 3.838 -6.236 -5.718 1.00 98.00 165 HIS A O 1
ATOM 1265 N N . CYS A 1 166 ? 1.917 -5.600 -4.751 1.00 95.69 166 CYS A N 1
ATOM 1266 C CA . CYS A 1 166 ? 1.119 -5.442 -5.960 1.00 95.69 166 CYS A CA 1
ATOM 1267 C C . CYS A 1 166 ? 1.256 -6.644 -6.913 1.00 95.69 166 CYS A C 1
ATOM 1269 O O . CYS A 1 166 ? 1.490 -6.492 -8.115 1.00 95.69 166 CYS A O 1
ATOM 1271 N N . PHE A 1 167 ? 1.119 -7.857 -6.369 1.00 96.81 167 PHE A N 1
ATOM 1272 C CA . PHE A 1 167 ? 1.307 -9.089 -7.123 1.00 96.81 167 PHE A CA 1
ATOM 1273 C C . PHE A 1 167 ? 0.294 -9.198 -8.272 1.00 96.81 167 PHE A C 1
ATOM 1275 O O . PHE A 1 167 ? -0.923 -9.133 -8.079 1.00 96.81 167 PHE A O 1
ATOM 1282 N N . THR A 1 168 ? 0.818 -9.367 -9.489 1.00 93.44 168 THR A N 1
ATOM 1283 C CA . THR A 1 168 ? 0.031 -9.496 -10.730 1.00 93.44 168 THR A CA 1
ATOM 1284 C C . THR A 1 168 ? 0.479 -10.669 -11.609 1.00 93.44 168 THR A C 1
ATOM 1286 O O . THR A 1 168 ? 0.140 -10.716 -12.792 1.00 93.44 168 THR A O 1
ATOM 1289 N N . GLY A 1 169 ? 1.248 -11.595 -11.027 1.00 92.94 169 GLY A N 1
ATOM 1290 C CA . GLY A 1 169 ? 1.853 -12.735 -11.710 1.00 92.94 169 GLY A CA 1
ATOM 1291 C C . GLY A 1 169 ? 0.910 -13.921 -11.929 1.00 92.94 169 GLY A C 1
ATOM 1292 O O . GLY A 1 169 ? -0.314 -13.799 -11.865 1.00 92.94 169 GLY A O 1
ATOM 1293 N N . GLN A 1 170 ? 1.508 -15.077 -12.201 1.00 93.88 170 GLN A N 1
ATOM 1294 C CA . GLN A 1 170 ? 0.853 -16.369 -12.425 1.00 93.88 170 GLN A CA 1
ATOM 1295 C C . GLN A 1 170 ? 0.954 -17.288 -11.195 1.00 93.88 170 GLN A C 1
ATOM 1297 O O . GLN A 1 170 ? 1.760 -17.071 -10.292 1.00 93.88 170 GLN A O 1
ATOM 1302 N N . GLU A 1 171 ? 0.180 -18.374 -11.188 1.00 94.69 171 GLU A N 1
ATOM 1303 C CA . GLU A 1 171 ? 0.087 -19.321 -10.061 1.00 94.69 171 GLU A CA 1
ATOM 1304 C C . GLU A 1 171 ? 1.427 -19.959 -9.690 1.00 94.69 171 GLU A C 1
ATOM 1306 O O . GLU A 1 171 ? 1.774 -20.054 -8.514 1.00 94.69 171 GLU A O 1
ATOM 1311 N N . GLN A 1 172 ? 2.230 -20.315 -10.693 1.00 96.50 172 GLN A N 1
ATOM 1312 C CA . GLN A 1 172 ? 3.563 -20.884 -10.477 1.00 96.50 172 GLN A CA 1
ATOM 1313 C C . GLN A 1 172 ? 4.498 -19.891 -9.772 1.00 96.50 172 GLN A C 1
ATOM 1315 O O . GLN A 1 172 ? 5.239 -20.274 -8.868 1.00 96.50 172 GLN A O 1
ATOM 1320 N N . GLU A 1 173 ? 4.425 -18.612 -10.145 1.00 97.88 173 GLU A N 1
ATOM 1321 C CA . GLU A 1 173 ? 5.238 -17.545 -9.556 1.00 97.88 173 GLU A CA 1
ATOM 1322 C C . GLU A 1 173 ? 4.818 -17.292 -8.101 1.00 97.88 173 GLU A C 1
ATOM 1324 O O . GLU A 1 173 ? 5.670 -17.183 -7.219 1.00 97.88 173 GLU A O 1
ATOM 1329 N N . MET A 1 174 ? 3.505 -17.284 -7.832 1.00 97.56 174 MET A N 1
ATOM 1330 C CA . MET A 1 174 ? 2.950 -17.183 -6.479 1.00 97.56 174 MET A CA 1
ATOM 1331 C C . MET A 1 174 ? 3.437 -18.329 -5.587 1.00 97.56 174 MET A C 1
ATOM 1333 O O . MET A 1 174 ? 3.959 -18.069 -4.504 1.00 97.56 174 MET A O 1
ATOM 1337 N N . HIS A 1 175 ? 3.294 -19.586 -6.025 1.00 97.81 175 HIS A N 1
ATOM 1338 C CA . HIS A 1 175 ? 3.761 -20.737 -5.247 1.00 97.81 175 HIS A CA 1
ATOM 1339 C C . HIS A 1 175 ? 5.258 -20.664 -4.983 1.00 97.81 175 HIS A C 1
ATOM 1341 O O . HIS A 1 175 ? 5.687 -20.876 -3.852 1.00 97.81 175 HIS A O 1
ATOM 1347 N N . ARG A 1 176 ? 6.049 -20.263 -5.983 1.00 98.25 176 ARG A N 1
ATOM 1348 C CA . ARG A 1 176 ? 7.490 -20.104 -5.810 1.00 98.25 176 ARG A CA 1
ATOM 1349 C C . ARG A 1 176 ? 7.835 -19.059 -4.746 1.00 98.25 176 ARG A C 1
ATOM 1351 O O . ARG A 1 176 ? 8.719 -19.308 -3.931 1.00 98.25 176 ARG A O 1
ATOM 1358 N N . TYR A 1 177 ? 7.141 -17.921 -4.711 1.00 98.56 177 TYR A N 1
ATOM 1359 C CA . TYR A 1 177 ? 7.334 -16.914 -3.661 1.00 98.56 177 TYR A CA 1
ATOM 1360 C C . TYR A 1 177 ? 6.895 -17.414 -2.278 1.00 98.56 177 TYR A C 1
ATOM 1362 O O . TYR A 1 177 ? 7.591 -17.173 -1.290 1.00 98.56 177 TYR A O 1
ATOM 1370 N N . LEU A 1 178 ? 5.786 -18.152 -2.196 1.00 97.94 178 LEU A N 1
ATOM 1371 C CA . LEU A 1 178 ? 5.317 -18.751 -0.944 1.00 97.94 178 LEU A CA 1
ATOM 1372 C C . LEU A 1 178 ? 6.298 -19.806 -0.405 1.00 97.94 178 LEU A C 1
ATOM 1374 O O . LEU A 1 178 ? 6.584 -19.800 0.793 1.00 97.94 178 LEU A O 1
ATOM 1378 N N . ASP A 1 179 ? 6.869 -20.643 -1.275 1.00 97.94 179 ASP A N 1
ATOM 1379 C CA . ASP A 1 179 ? 7.886 -21.646 -0.924 1.00 97.94 179 ASP A CA 1
ATOM 1380 C C . ASP A 1 179 ? 9.178 -21.001 -0.403 1.00 97.94 179 ASP A C 1
ATOM 1382 O O . ASP A 1 179 ? 9.845 -21.544 0.477 1.00 97.94 179 ASP A O 1
ATOM 1386 N N . MET A 1 180 ? 9.517 -19.810 -0.907 1.00 97.88 180 MET A N 1
ATOM 1387 C CA . MET A 1 180 ? 10.625 -18.989 -0.401 1.00 97.88 180 MET A CA 1
ATOM 1388 C C . MET A 1 180 ? 10.282 -18.261 0.913 1.00 97.88 180 MET A C 1
ATOM 1390 O O . MET A 1 180 ? 11.129 -17.573 1.480 1.00 97.88 180 MET A O 1
ATOM 1394 N N . GLY A 1 181 ? 9.053 -18.410 1.417 1.00 97.50 181 GLY A N 1
ATOM 1395 C CA . GLY A 1 181 ? 8.592 -17.819 2.670 1.00 97.50 181 GLY A CA 1
ATOM 1396 C C . GLY A 1 181 ? 8.155 -16.359 2.557 1.00 97.50 181 GLY A C 1
ATOM 1397 O O . GLY A 1 181 ? 8.126 -15.662 3.576 1.00 97.50 181 GLY A O 1
ATOM 1398 N N . PHE A 1 182 ? 7.832 -15.877 1.354 1.00 98.56 182 PHE A N 1
ATOM 1399 C CA . PHE A 1 182 ? 7.435 -14.487 1.128 1.00 98.56 182 PHE A CA 1
ATOM 1400 C C . PHE A 1 182 ? 5.942 -14.274 1.386 1.00 98.56 182 PHE A C 1
ATOM 1402 O O . PHE A 1 182 ? 5.132 -15.202 1.335 1.00 98.56 182 PHE A O 1
ATOM 1409 N N . SER A 1 183 ? 5.582 -13.027 1.669 1.00 98.75 183 SER A N 1
ATOM 1410 C CA . SER A 1 183 ? 4.197 -12.564 1.704 1.00 98.75 183 SER A CA 1
ATOM 1411 C C . SER A 1 183 ? 3.782 -12.012 0.337 1.00 98.75 183 SER A C 1
ATOM 1413 O O . SER A 1 183 ? 4.613 -11.494 -0.411 1.00 98.75 183 SER A O 1
ATOM 1415 N N . ILE A 1 184 ? 2.491 -12.094 0.025 1.00 98.19 184 ILE A N 1
ATOM 1416 C CA . ILE A 1 184 ? 1.896 -11.628 -1.229 1.00 98.19 184 ILE A CA 1
ATOM 1417 C C . ILE A 1 184 ? 0.998 -10.425 -0.933 1.00 98.19 184 ILE A C 1
ATOM 1419 O O . ILE A 1 184 ? 0.013 -10.544 -0.202 1.00 98.19 184 ILE A O 1
ATOM 1423 N N . GLY A 1 185 ? 1.350 -9.270 -1.498 1.00 97.56 185 GLY A N 1
ATOM 1424 C CA . GLY A 1 185 ? 0.559 -8.045 -1.431 1.00 97.56 185 GLY A CA 1
ATOM 1425 C C . GLY A 1 185 ? -0.449 -7.972 -2.576 1.00 97.56 185 GLY A C 1
ATOM 1426 O O . GLY A 1 185 ? -0.076 -8.060 -3.748 1.00 97.56 185 GLY A O 1
ATOM 1427 N N . LEU A 1 186 ? -1.735 -7.828 -2.251 1.00 94.38 186 LEU A N 1
ATOM 1428 C CA . LEU A 1 186 ? -2.813 -7.717 -3.234 1.00 94.38 186 LEU A CA 1
ATOM 1429 C C . LEU A 1 186 ? -3.439 -6.326 -3.230 1.00 94.38 186 LEU A C 1
ATOM 1431 O O . LEU A 1 186 ? -3.765 -5.772 -2.180 1.00 94.38 186 LEU A O 1
ATOM 1435 N N . THR A 1 187 ? -3.686 -5.810 -4.434 1.00 92.75 187 THR A N 1
ATOM 1436 C CA . THR A 1 187 ? -4.366 -4.529 -4.658 1.00 92.75 187 THR A CA 1
ATOM 1437 C C . THR A 1 187 ? -5.771 -4.705 -5.221 1.00 92.75 187 THR A C 1
ATOM 1439 O O . THR A 1 187 ? -6.216 -5.812 -5.530 1.00 92.75 187 THR A O 1
ATOM 1442 N N . GLY A 1 188 ? -6.456 -3.585 -5.480 1.00 86.50 188 GLY A N 1
ATOM 1443 C CA . GLY A 1 188 ? -7.691 -3.553 -6.269 1.00 86.50 188 GLY A CA 1
ATOM 1444 C C . GLY A 1 188 ? -7.560 -4.118 -7.694 1.00 86.50 188 GLY A C 1
ATOM 1445 O O . GLY A 1 188 ? -8.576 -4.248 -8.381 1.00 86.50 188 GLY A O 1
ATOM 1446 N N . PHE A 1 189 ? -6.353 -4.501 -8.137 1.00 87.94 189 PHE A N 1
ATOM 1447 C CA . PHE A 1 189 ? -6.136 -5.263 -9.366 1.00 87.94 189 PHE A CA 1
ATOM 1448 C C . PHE A 1 189 ? -6.988 -6.536 -9.428 1.00 87.94 189 PHE A C 1
ATOM 1450 O O . PHE A 1 189 ? -7.530 -6.822 -10.491 1.00 87.94 189 PHE A O 1
ATOM 1457 N N . VAL A 1 190 ? -7.214 -7.234 -8.307 1.00 89.62 190 VAL A N 1
ATOM 1458 C CA . VAL A 1 190 ? -8.063 -8.449 -8.252 1.00 89.62 190 VAL A CA 1
ATOM 1459 C C . VAL A 1 190 ? -9.511 -8.203 -8.693 1.00 89.62 190 VAL A C 1
ATOM 1461 O O . VAL A 1 190 ? -10.213 -9.125 -9.101 1.00 89.62 190 VAL A O 1
ATOM 1464 N N . CYS A 1 191 ? -9.963 -6.948 -8.650 1.00 82.50 191 CYS A N 1
ATOM 1465 C CA . CYS A 1 191 ? -11.293 -6.549 -9.099 1.00 82.50 191 CYS A CA 1
ATOM 1466 C C . CYS A 1 191 ? -11.342 -6.209 -10.601 1.00 82.50 191 CYS A C 1
ATOM 1468 O O . CYS A 1 191 ? -12.432 -5.997 -11.127 1.00 82.50 191 CYS A O 1
ATOM 1470 N N . MET A 1 192 ? -10.193 -6.088 -11.281 1.00 83.81 192 MET A N 1
ATOM 1471 C CA . MET A 1 192 ? -10.090 -5.556 -12.644 1.00 83.81 192 MET A CA 1
ATOM 1472 C C . MET A 1 192 ? -10.355 -6.605 -13.717 1.00 83.81 192 MET A C 1
ATOM 1474 O O . MET A 1 192 ? -9.451 -7.300 -14.165 1.00 83.81 192 MET A O 1
ATOM 1478 N N . GLU A 1 193 ? -11.566 -6.663 -14.247 1.00 81.25 193 GLU A N 1
ATOM 1479 C CA . GLU A 1 193 ? -11.876 -7.616 -15.315 1.00 81.25 193 GLU A CA 1
ATOM 1480 C C . GLU A 1 193 ? -11.388 -7.157 -16.709 1.00 81.25 193 GLU A C 1
ATOM 1482 O O . GLU A 1 193 ? -11.529 -5.980 -17.067 1.00 81.25 193 GLU A O 1
ATOM 1487 N N . PRO A 1 194 ? -10.834 -8.067 -17.541 1.00 79.75 194 PRO A N 1
ATOM 1488 C CA . PRO A 1 194 ? -10.572 -9.486 -17.252 1.00 79.75 194 PRO A CA 1
ATOM 1489 C C . PRO A 1 194 ? -9.199 -9.753 -16.598 1.00 79.75 194 PRO A C 1
ATOM 1491 O O . PRO A 1 194 ? -8.913 -10.878 -16.213 1.00 79.75 194 PRO A O 1
ATOM 1494 N N . ARG A 1 195 ? -8.323 -8.746 -16.499 1.00 81.94 195 ARG A N 1
ATOM 1495 C CA . ARG A 1 195 ? -6.885 -8.925 -16.208 1.00 81.94 195 ARG A CA 1
ATOM 1496 C C . ARG A 1 195 ? -6.583 -9.443 -14.799 1.00 81.94 195 ARG A C 1
ATOM 1498 O O . ARG A 1 195 ? -5.619 -10.168 -14.618 1.00 81.94 195 ARG A O 1
ATOM 1505 N N . GLY A 1 196 ? -7.403 -9.064 -13.829 1.00 86.81 196 GLY A N 1
ATOM 1506 C CA . GLY A 1 196 ? -7.290 -9.429 -12.424 1.00 86.81 196 GLY A CA 1
ATOM 1507 C C . GLY A 1 196 ? -7.905 -10.772 -12.069 1.00 86.81 196 GLY A C 1
ATOM 1508 O O . GLY A 1 196 ? -7.703 -11.226 -10.949 1.00 86.81 196 GLY A O 1
ATOM 1509 N N . MET A 1 197 ? -8.633 -11.411 -12.994 1.00 85.50 197 MET A N 1
ATOM 1510 C CA . MET A 1 197 ? -9.313 -12.683 -12.723 1.00 85.50 197 MET A CA 1
ATOM 1511 C C . MET A 1 197 ? -8.322 -13.785 -12.362 1.00 85.50 197 MET A C 1
ATOM 1513 O O . MET A 1 197 ? -8.539 -14.486 -11.386 1.00 85.50 197 MET A O 1
ATOM 1517 N N . VAL A 1 198 ? -7.189 -13.847 -13.066 1.00 89.81 198 VAL A N 1
ATOM 1518 C CA . VAL A 1 198 ? -6.123 -14.813 -12.766 1.00 89.81 198 VAL A CA 1
ATOM 1519 C C . VAL A 1 198 ? -5.645 -14.654 -11.320 1.00 89.81 198 VAL A C 1
ATOM 1521 O O . VAL A 1 198 ? -5.572 -15.629 -10.586 1.00 89.81 198 VAL A O 1
ATOM 1524 N N . VAL A 1 199 ? -5.407 -13.419 -10.865 1.00 91.38 199 VAL A N 1
ATOM 1525 C CA . VAL A 1 199 ? -4.983 -13.153 -9.478 1.00 91.38 199 VAL A CA 1
ATOM 1526 C C . VAL A 1 199 ? -6.088 -13.440 -8.472 1.00 91.38 199 VAL A C 1
ATOM 1528 O O . VAL A 1 199 ? -5.826 -13.991 -7.407 1.00 91.38 199 VAL A O 1
ATOM 1531 N N . ARG A 1 200 ? -7.333 -13.104 -8.812 1.00 88.81 200 ARG A N 1
ATOM 1532 C CA . ARG A 1 200 ? -8.499 -13.374 -7.971 1.00 88.81 200 ARG A CA 1
ATOM 1533 C C . ARG A 1 200 ? -8.689 -14.869 -7.718 1.00 88.81 200 ARG A C 1
ATOM 1535 O O . ARG A 1 200 ? -8.965 -15.247 -6.582 1.00 88.81 200 ARG A O 1
ATOM 1542 N N . ASP A 1 201 ? -8.523 -15.691 -8.746 1.00 88.00 201 ASP A N 1
ATOM 1543 C CA . ASP A 1 201 ? -8.697 -17.142 -8.655 1.00 88.00 201 ASP A CA 1
ATOM 1544 C C . ASP A 1 201 ? -7.593 -17.797 -7.807 1.00 88.00 201 ASP A C 1
ATOM 1546 O O . ASP A 1 201 ? -7.806 -18.865 -7.240 1.00 88.00 201 ASP A O 1
ATOM 1550 N N . MET A 1 202 ? -6.452 -17.119 -7.640 1.00 90.62 202 MET A N 1
ATOM 1551 C CA . MET A 1 202 ? -5.342 -17.578 -6.804 1.00 90.62 202 MET A CA 1
ATOM 1552 C C . MET A 1 202 ? -5.474 -17.230 -5.315 1.00 90.62 202 MET A C 1
ATOM 1554 O O . MET A 1 202 ? -4.804 -17.846 -4.488 1.00 90.62 202 MET A O 1
ATOM 1558 N N . VAL A 1 203 ? -6.337 -16.275 -4.941 1.00 86.88 203 VAL A N 1
ATOM 1559 C CA . VAL A 1 203 ? -6.483 -15.817 -3.543 1.00 86.88 203 VAL A CA 1
ATOM 1560 C C . VAL A 1 203 ? -6.710 -16.966 -2.549 1.00 86.88 203 VAL A C 1
ATOM 1562 O O . VAL A 1 203 ? -6.058 -16.955 -1.504 1.00 86.88 203 VAL A O 1
ATOM 1565 N N . PRO A 1 204 ? -7.558 -17.979 -2.832 1.00 90.12 204 PRO A N 1
ATOM 1566 C CA . PRO A 1 204 ? -7.762 -19.104 -1.917 1.00 90.12 204 PRO A CA 1
ATOM 1567 C C . PRO A 1 204 ? -6.509 -19.951 -1.640 1.00 90.12 204 PRO A C 1
ATOM 1569 O O . PRO A 1 204 ? -6.492 -20.681 -0.652 1.00 90.12 204 PRO A O 1
ATOM 1572 N N . PHE A 1 205 ? -5.475 -19.874 -2.485 1.00 89.44 205 PHE A N 1
ATOM 1573 C CA . PHE A 1 205 ? -4.228 -20.629 -2.322 1.00 89.44 205 PHE A CA 1
ATOM 1574 C C . PHE A 1 205 ? -3.173 -19.887 -1.493 1.00 89.44 205 PHE A C 1
ATOM 1576 O O . PHE A 1 205 ? -2.174 -20.491 -1.103 1.00 89.44 205 PHE A O 1
ATOM 1583 N N . ILE A 1 206 ? -3.376 -18.598 -1.199 1.00 89.19 206 ILE A N 1
ATOM 1584 C CA . ILE A 1 206 ? -2.451 -17.802 -0.388 1.00 89.19 206 ILE A CA 1
ATOM 1585 C C . ILE A 1 206 ? -2.773 -18.039 1.095 1.00 89.19 206 ILE A C 1
ATOM 1587 O O . ILE A 1 206 ? -3.878 -17.718 1.541 1.00 89.19 206 ILE A O 1
ATOM 1591 N N . PRO A 1 207 ? -1.829 -18.556 1.906 1.00 89.62 207 PRO A N 1
ATOM 1592 C CA . PRO A 1 207 ? -2.040 -18.698 3.341 1.00 89.62 207 PRO A CA 1
ATOM 1593 C C . PRO A 1 207 ? -2.372 -17.351 3.984 1.00 89.62 207 PRO A C 1
ATOM 1595 O O . PRO A 1 207 ? -1.699 -16.355 3.723 1.00 89.62 207 PRO A O 1
ATOM 1598 N N . MET A 1 208 ? -3.349 -17.318 4.893 1.00 89.25 208 MET A N 1
ATOM 1599 C CA . MET A 1 208 ? -3.764 -16.075 5.562 1.00 89.25 208 MET A CA 1
ATOM 1600 C C . MET A 1 208 ? -2.600 -15.365 6.280 1.00 89.25 208 MET A C 1
ATOM 1602 O O . MET A 1 208 ? -2.551 -14.143 6.318 1.00 89.25 208 MET A O 1
ATOM 1606 N N . SER A 1 209 ? -1.621 -16.116 6.796 1.00 91.56 209 SER A N 1
ATOM 1607 C CA . SER A 1 209 ? -0.405 -15.576 7.428 1.00 91.56 209 SER A CA 1
ATOM 1608 C C . SER A 1 209 ? 0.587 -14.923 6.455 1.00 91.56 209 SER A C 1
ATOM 1610 O O . SER A 1 209 ? 1.562 -14.315 6.893 1.00 91.56 209 SER A O 1
ATOM 1612 N N . ARG A 1 210 ? 0.368 -15.070 5.145 1.00 95.06 210 ARG A N 1
ATOM 1613 C CA . ARG A 1 210 ? 1.202 -14.543 4.055 1.00 95.06 210 ARG A CA 1
ATOM 1614 C C . ARG A 1 210 ? 0.447 -13.584 3.140 1.00 95.06 210 ARG A C 1
ATOM 1616 O O . ARG A 1 210 ? 1.063 -12.998 2.258 1.00 95.06 210 ARG A O 1
ATOM 1623 N N . LEU A 1 211 ? -0.854 -13.401 3.343 1.00 94.00 211 LEU A N 1
ATOM 1624 C CA . LEU A 1 211 ? -1.660 -12.460 2.579 1.00 94.00 211 LEU A CA 1
ATOM 1625 C C . LEU A 1 211 ? -1.569 -11.060 3.194 1.00 94.00 211 LEU A C 1
ATOM 1627 O O . LEU A 1 211 ? -1.824 -10.873 4.381 1.00 94.00 211 LEU A O 1
ATOM 1631 N N . MET A 1 212 ? -1.251 -10.067 2.369 1.00 96.31 212 MET A N 1
ATOM 1632 C CA . MET A 1 212 ? -1.297 -8.653 2.733 1.00 96.31 212 MET A CA 1
ATOM 1633 C C . MET A 1 212 ? -2.162 -7.880 1.735 1.00 96.31 212 MET A C 1
ATOM 1635 O O . MET A 1 212 ? -2.282 -8.265 0.573 1.00 96.31 212 MET A O 1
ATOM 1639 N N . ILE A 1 213 ? -2.778 -6.787 2.189 1.00 93.56 213 ILE A N 1
ATOM 1640 C CA . ILE A 1 213 ? -3.662 -5.950 1.370 1.00 93.56 213 ILE A CA 1
ATOM 1641 C C . ILE A 1 213 ? -3.070 -4.545 1.255 1.00 93.56 213 ILE A C 1
ATOM 1643 O O . ILE A 1 213 ? -2.538 -3.993 2.217 1.00 93.56 213 ILE A O 1
ATOM 1647 N N . GLU A 1 214 ? -3.198 -3.957 0.075 1.00 96.12 214 GLU A N 1
ATOM 1648 C CA . GLU A 1 214 ? -2.754 -2.600 -0.233 1.00 96.12 214 GLU A CA 1
ATOM 1649 C C . GLU A 1 214 ? -3.687 -1.942 -1.243 1.00 96.12 214 GLU A C 1
ATOM 1651 O O . GLU A 1 214 ? -4.387 -2.602 -2.010 1.00 96.12 214 GLU A O 1
ATOM 1656 N N . THR A 1 215 ? -3.722 -0.614 -1.262 1.00 91.12 215 THR A N 1
ATOM 1657 C CA . THR A 1 215 ? -4.483 0.107 -2.290 1.00 91.12 215 THR A CA 1
ATOM 1658 C C . THR A 1 215 ? -3.640 0.442 -3.510 1.00 91.12 215 THR A C 1
ATOM 1660 O O . THR A 1 215 ? -4.198 0.601 -4.597 1.00 91.12 215 THR A O 1
ATOM 1663 N N . ASP A 1 216 ? -2.324 0.592 -3.334 1.00 93.56 216 ASP A N 1
ATOM 1664 C CA . ASP A 1 216 ? -1.408 1.218 -4.290 1.00 93.56 216 ASP A CA 1
ATOM 1665 C C . ASP A 1 216 ? -1.916 2.601 -4.751 1.00 93.56 216 ASP A C 1
ATOM 1667 O O . ASP A 1 216 ? -1.665 3.078 -5.861 1.00 93.56 216 ASP A O 1
ATOM 1671 N N . ALA A 1 217 ? -2.692 3.293 -3.905 1.00 88.25 217 ALA A N 1
ATOM 1672 C CA . ALA A 1 217 ? -3.308 4.556 -4.288 1.00 88.25 217 ALA A CA 1
ATOM 1673 C C . ALA A 1 217 ? -2.220 5.598 -4.632 1.00 88.25 217 ALA A C 1
ATOM 1675 O O . ALA A 1 217 ? -1.200 5.682 -3.948 1.00 88.25 217 ALA A O 1
ATOM 1676 N N . PRO A 1 218 ? -2.410 6.428 -5.678 1.00 89.56 218 PRO A N 1
ATOM 1677 C CA . PRO A 1 218 ? -3.655 6.675 -6.410 1.00 89.56 218 PRO A CA 1
ATOM 1678 C C . PRO A 1 218 ? -3.886 5.730 -7.603 1.00 89.56 218 PRO A C 1
ATOM 1680 O O . PRO A 1 218 ? -4.722 6.027 -8.462 1.00 89.56 218 PRO A O 1
ATOM 1683 N N . PHE A 1 219 ? -3.107 4.657 -7.712 1.00 88.00 219 PHE A N 1
ATOM 1684 C CA . PHE A 1 219 ? -3.233 3.647 -8.753 1.00 88.00 219 PHE A CA 1
ATOM 1685 C C . PHE A 1 219 ? -4.249 2.571 -8.340 1.00 88.00 219 PHE A C 1
ATOM 1687 O O . PHE A 1 219 ? -5.108 2.821 -7.497 1.00 88.00 219 PHE A O 1
ATOM 1694 N N . MET A 1 220 ? -4.236 1.446 -9.060 1.00 83.50 220 MET A N 1
ATOM 1695 C CA . MET A 1 220 ? -4.986 0.205 -8.809 1.00 83.50 220 MET A CA 1
ATOM 1696 C C . MET A 1 220 ? -6.439 0.324 -8.317 1.00 83.50 220 MET A C 1
ATOM 1698 O O . MET A 1 220 ? -6.945 -0.547 -7.613 1.00 83.50 220 MET A O 1
ATOM 1702 N N . TYR A 1 221 ? -7.152 1.369 -8.751 1.00 82.69 221 TYR A N 1
ATOM 1703 C CA . TYR A 1 221 ? -8.543 1.600 -8.369 1.00 82.69 221 TYR A CA 1
ATOM 1704 C C . TYR A 1 221 ? -9.426 0.390 -8.737 1.00 82.69 221 TYR A C 1
ATOM 1706 O O . TYR A 1 221 ? -9.485 0.039 -9.921 1.00 82.69 221 TYR A O 1
ATOM 1714 N N . PRO A 1 222 ? -10.136 -0.225 -7.774 1.00 73.94 222 PRO A N 1
ATOM 1715 C CA . PRO A 1 222 ? -10.910 -1.436 -8.024 1.00 73.94 222 PRO A CA 1
ATOM 1716 C C . PRO A 1 222 ? -12.068 -1.149 -8.988 1.00 73.94 222 PRO A C 1
ATOM 1718 O O . PRO A 1 222 ? -12.858 -0.226 -8.772 1.00 73.94 222 PRO A O 1
ATOM 1721 N N . TYR A 1 223 ? -12.175 -1.925 -10.071 1.00 72.69 223 TYR A N 1
ATOM 1722 C CA . TYR A 1 223 ? -13.198 -1.715 -11.098 1.00 72.69 223 TYR A CA 1
ATOM 1723 C C . TYR A 1 223 ? -13.631 -3.009 -11.806 1.00 72.69 223 TYR A C 1
ATOM 1725 O O . TYR A 1 223 ? -12.824 -3.590 -12.523 1.00 72.69 223 TYR A O 1
ATOM 1733 N N . SER A 1 224 ? -14.918 -3.375 -11.737 1.00 51.16 224 SER A N 1
ATOM 1734 C CA . SER A 1 224 ? -15.522 -4.483 -12.500 1.00 51.16 224 SER A CA 1
ATOM 1735 C C . SER A 1 224 ? -16.413 -3.979 -13.663 1.00 51.16 224 SER A C 1
ATOM 1737 O O . SER A 1 224 ? -17.347 -3.206 -13.461 1.00 51.16 224 SER A O 1
ATOM 1739 N N . GLY A 1 225 ? -16.109 -4.392 -14.906 1.00 49.00 225 GLY A N 1
ATOM 1740 C CA . GLY A 1 225 ? -17.011 -4.392 -16.085 1.00 49.00 225 GLY A CA 1
ATOM 1741 C C . GLY A 1 225 ? -17.447 -3.072 -16.779 1.00 49.00 225 GLY A C 1
ATOM 1742 O O . GLY A 1 225 ? -18.138 -2.246 -16.204 1.00 49.00 225 GLY A O 1
ATOM 1743 N N . SER A 1 226 ? -17.120 -2.922 -18.078 1.00 41.22 226 SER A N 1
ATOM 1744 C CA . SER A 1 226 ? -17.698 -2.096 -19.192 1.00 41.22 226 SER A CA 1
ATOM 1745 C C . SER A 1 226 ? -18.118 -0.605 -19.060 1.00 41.22 226 SER A C 1
ATOM 1747 O O . SER A 1 226 ? -18.580 -0.005 -20.032 1.00 41.22 226 SER A O 1
ATOM 1749 N N . GLY A 1 227 ? -17.913 0.067 -17.936 1.00 38.22 227 GLY A N 1
ATOM 1750 C CA . GLY A 1 227 ? -18.241 1.482 -17.721 1.00 38.22 227 GLY A CA 1
ATOM 1751 C C . GLY A 1 227 ? -17.021 2.398 -17.826 1.00 38.22 227 GLY A C 1
ATOM 1752 O O . GLY A 1 227 ? -16.201 2.462 -16.921 1.00 38.22 227 GLY A O 1
ATOM 1753 N N . MET A 1 228 ? -16.922 3.122 -18.948 1.00 33.53 228 MET A N 1
ATOM 1754 C CA . MET A 1 228 ? -16.029 4.259 -19.246 1.00 33.53 228 MET A CA 1
ATOM 1755 C C . MET A 1 228 ? -14.841 4.517 -18.298 1.00 33.53 228 MET A C 1
ATOM 1757 O O . MET A 1 228 ? -15.002 5.046 -17.197 1.00 33.53 228 MET A O 1
ATOM 1761 N N . LYS A 1 229 ? -13.630 4.398 -18.864 1.00 39.53 229 LYS A N 1
ATOM 1762 C CA . LYS A 1 229 ? -12.416 5.104 -18.424 1.00 39.53 229 LYS A CA 1
ATOM 1763 C C . LYS A 1 229 ? -12.712 6.592 -18.195 1.00 39.53 229 LYS A C 1
ATOM 1765 O O . LYS A 1 229 ? -12.566 7.416 -19.098 1.00 39.53 229 LYS A O 1
ATOM 1770 N N . LYS A 1 230 ? -13.057 6.981 -16.974 1.00 36.22 230 LYS A N 1
ATOM 1771 C CA . LYS A 1 230 ? -12.800 8.336 -16.503 1.00 36.22 230 LYS A CA 1
ATOM 1772 C C . LYS A 1 230 ? -11.595 8.233 -15.597 1.00 36.22 230 LYS A C 1
ATOM 1774 O O . LYS A 1 230 ? -11.715 7.865 -14.438 1.00 36.22 230 LYS A O 1
ATOM 1779 N N . ARG A 1 231 ? -10.430 8.598 -16.151 1.00 33.88 231 ARG A N 1
ATOM 1780 C CA . ARG A 1 231 ? -9.335 9.174 -15.360 1.00 33.88 231 ARG A CA 1
ATOM 1781 C C . ARG A 1 231 ? -9.979 9.976 -14.231 1.00 33.88 231 ARG A C 1
ATOM 1783 O O . ARG A 1 231 ? -10.820 10.828 -14.532 1.00 33.88 231 ARG A O 1
ATOM 1790 N N . ALA A 1 232 ? -9.584 9.725 -12.988 1.00 33.38 232 ALA A N 1
ATOM 1791 C CA . ALA A 1 232 ? -9.877 10.572 -11.839 1.00 33.38 232 ALA A CA 1
ATOM 1792 C C . ALA A 1 232 ? -9.218 11.955 -12.040 1.00 33.38 232 ALA A C 1
ATOM 1794 O O . ALA A 1 232 ? -8.292 12.366 -11.358 1.00 33.38 232 ALA A O 1
ATOM 1795 N N . ARG A 1 233 ? -9.653 12.685 -13.067 1.00 32.00 233 ARG A N 1
ATOM 1796 C CA . ARG A 1 233 ? -9.282 14.053 -13.377 1.00 32.00 233 ARG A CA 1
ATOM 1797 C C . ARG A 1 233 ? -10.537 14.858 -13.114 1.00 32.00 233 ARG A C 1
ATOM 1799 O O . ARG A 1 233 ? -11.559 14.645 -13.762 1.00 32.00 233 ARG A O 1
ATOM 1806 N N . ARG A 1 234 ? -10.433 15.745 -12.120 1.00 34.28 234 ARG A N 1
ATOM 1807 C CA . ARG A 1 234 ? -11.315 16.892 -11.862 1.00 34.28 234 ARG A CA 1
ATOM 1808 C C . ARG A 1 234 ? -12.270 17.169 -13.026 1.00 34.28 234 ARG A C 1
ATOM 1810 O O . ARG A 1 234 ? -11.820 17.584 -14.092 1.00 34.28 234 ARG A O 1
ATOM 1817 N N . GLN A 1 235 ? -13.575 17.044 -12.791 1.00 25.81 235 GLN A N 1
ATOM 1818 C CA . GLN A 1 235 ? -14.542 17.756 -13.618 1.00 25.81 235 GLN A CA 1
ATOM 1819 C C . GLN A 1 235 ? -14.355 19.258 -13.366 1.00 25.81 235 GLN A C 1
ATOM 1821 O O . GLN A 1 235 ? -14.884 19.818 -12.412 1.00 25.81 235 GLN A O 1
ATOM 1826 N N . THR A 1 236 ? -13.555 19.903 -14.210 1.00 27.34 236 THR A N 1
ATOM 1827 C CA . THR A 1 236 ? -13.727 21.315 -14.544 1.00 27.34 236 THR A CA 1
ATOM 1828 C C . THR A 1 236 ? -14.446 21.366 -15.882 1.00 27.34 236 THR A C 1
ATOM 1830 O O . THR A 1 236 ? -13.991 20.786 -16.863 1.00 27.34 236 THR A O 1
ATOM 1833 N N . SER A 1 237 ? -15.600 22.013 -15.863 1.00 35.72 237 SER A N 1
ATOM 1834 C CA . SER A 1 237 ? -16.472 22.336 -16.985 1.00 35.72 237 SER A CA 1
ATOM 1835 C C . SER A 1 237 ? -15.739 22.932 -18.191 1.00 35.72 237 SER A C 1
ATOM 1837 O O . SER A 1 237 ? -15.078 23.958 -18.054 1.00 35.72 237 SER A O 1
ATOM 1839 N N . SER A 1 238 ? -15.992 22.381 -19.374 1.00 25.50 238 SER A N 1
ATOM 1840 C CA . SER A 1 238 ? -16.142 23.161 -20.604 1.00 25.50 238 SER A CA 1
ATOM 1841 C C . SER A 1 238 ? -17.125 22.433 -21.513 1.00 25.50 238 SER A C 1
ATOM 1843 O O . SER A 1 238 ? -17.032 21.221 -21.709 1.00 25.50 238 SER A O 1
ATOM 1845 N N . ALA A 1 239 ? -18.116 23.182 -21.977 1.00 33.41 239 ALA A N 1
ATOM 1846 C CA . ALA A 1 239 ? -19.114 22.753 -22.933 1.00 33.41 239 ALA A CA 1
ATOM 1847 C C . ALA A 1 239 ? -18.472 22.514 -24.304 1.00 33.41 239 ALA A C 1
ATOM 1849 O O . ALA A 1 239 ? -17.672 23.328 -24.756 1.00 33.41 239 ALA A O 1
ATOM 1850 N N . SER A 1 240 ? -18.879 21.440 -24.966 1.00 25.19 240 SER A N 1
ATOM 1851 C CA . SER A 1 240 ? -19.099 21.439 -26.409 1.00 25.19 240 SER A CA 1
ATOM 1852 C C . SER A 1 240 ? -19.997 20.258 -26.765 1.00 25.19 240 SER A C 1
ATOM 1854 O O . SER A 1 240 ? -19.852 19.140 -26.271 1.00 25.19 240 SER A O 1
ATOM 1856 N N . GLU A 1 241 ? -21.015 20.584 -27.542 1.00 34.03 241 GLU A N 1
ATOM 1857 C CA . GLU A 1 241 ? -22.093 19.729 -28.004 1.00 34.03 241 GLU A CA 1
ATOM 1858 C C . GLU A 1 241 ? -21.581 18.706 -29.021 1.00 34.03 241 GLU A C 1
ATOM 1860 O O . GLU A 1 241 ? -20.832 19.075 -29.923 1.00 34.03 241 GLU A O 1
ATOM 1865 N N . THR A 1 242 ? -22.069 17.461 -28.983 1.00 24.00 242 THR A N 1
ATOM 1866 C CA . THR A 1 242 ? -22.417 16.764 -30.233 1.00 24.00 242 THR A CA 1
ATOM 1867 C C . THR A 1 242 ? -23.474 15.677 -30.013 1.00 24.00 242 THR A C 1
ATOM 1869 O O . THR A 1 242 ? -23.260 14.679 -29.335 1.00 24.00 242 THR A O 1
ATOM 1872 N N . LYS A 1 243 ? -24.641 15.979 -30.585 1.00 24.47 243 LYS A N 1
ATOM 1873 C CA . LYS A 1 243 ? -25.747 15.166 -31.107 1.00 24.47 243 LYS A CA 1
ATOM 1874 C C . LYS A 1 243 ? -25.865 13.678 -30.735 1.00 24.47 243 LYS A C 1
ATOM 1876 O O . LYS A 1 243 ? -25.087 12.818 -31.129 1.00 24.47 243 LYS A O 1
ATOM 1881 N N . VAL A 1 244 ? -27.011 13.436 -30.103 1.00 25.28 244 VAL A N 1
ATOM 1882 C CA . VAL A 1 244 ? -27.833 12.225 -30.053 1.00 25.28 244 VAL A CA 1
ATOM 1883 C C . VAL A 1 244 ? -27.915 11.503 -31.405 1.00 25.28 244 VAL A C 1
ATOM 1885 O O . VAL A 1 244 ? -28.258 12.116 -32.414 1.00 25.28 244 VAL A O 1
ATOM 1888 N N . VAL A 1 245 ? -27.741 10.179 -31.382 1.00 24.03 245 VAL A N 1
ATOM 1889 C CA . VAL A 1 245 ? -28.419 9.256 -32.303 1.00 24.03 245 VAL A CA 1
ATOM 1890 C C . VAL A 1 245 ? -29.107 8.203 -31.438 1.00 24.03 245 VAL A C 1
ATOM 1892 O O . VAL A 1 245 ? -28.494 7.240 -30.987 1.00 24.03 245 VAL A O 1
ATOM 1895 N N . ALA A 1 246 ? -30.381 8.447 -31.142 1.00 25.08 246 ALA A N 1
ATOM 1896 C CA . ALA A 1 246 ? -31.274 7.462 -30.557 1.00 25.08 246 ALA A CA 1
ATOM 1897 C C . ALA A 1 246 ? -31.766 6.537 -31.677 1.00 25.08 246 ALA A C 1
ATOM 1899 O O . ALA A 1 246 ? -32.215 7.016 -32.719 1.00 25.08 246 ALA A O 1
ATOM 1900 N N . LYS A 1 247 ? -31.704 5.221 -31.457 1.00 23.58 247 LYS A N 1
ATOM 1901 C CA . LYS A 1 247 ? -32.494 4.242 -32.214 1.00 23.58 247 LYS A CA 1
ATOM 1902 C C . LYS A 1 247 ? -33.595 3.687 -31.295 1.00 23.58 247 LYS A C 1
ATOM 1904 O O . LYS A 1 247 ? -33.314 3.492 -30.112 1.00 23.58 247 LYS A O 1
ATOM 1909 N N . PRO A 1 248 ? -34.830 3.497 -31.795 1.00 27.77 248 PRO A N 1
ATOM 1910 C CA . PRO A 1 248 ? -36.003 3.249 -30.964 1.00 27.77 248 PRO A CA 1
ATOM 1911 C C . PRO A 1 248 ? -36.311 1.753 -30.776 1.00 27.77 248 PRO A C 1
ATOM 1913 O O . PRO A 1 248 ? -35.826 0.916 -31.533 1.00 27.77 248 PRO A O 1
ATOM 1916 N N . MET A 1 249 ? -37.243 1.506 -29.844 1.00 24.58 249 MET A N 1
ATOM 1917 C CA . MET A 1 249 ? -37.982 0.263 -29.538 1.00 24.58 249 MET A CA 1
ATOM 1918 C C . MET A 1 249 ? -37.245 -0.716 -28.602 1.00 24.58 249 MET A C 1
ATOM 1920 O O . MET A 1 249 ? -36.079 -1.014 -28.802 1.00 24.58 249 MET A O 1
ATOM 1924 N N . ALA A 1 250 ? -37.851 -1.223 -27.523 1.00 24.48 250 ALA A N 1
ATOM 1925 C CA . ALA A 1 250 ? -39.239 -1.665 -27.406 1.00 24.48 250 ALA A CA 1
ATOM 1926 C C . ALA A 1 250 ? -39.994 -1.144 -26.163 1.00 24.48 250 ALA A C 1
ATOM 1928 O O . ALA A 1 250 ? -39.424 -0.724 -25.160 1.00 24.48 250 ALA A O 1
ATOM 1929 N N . SER A 1 251 ? -41.316 -1.161 -26.296 1.00 26.94 251 SER A N 1
ATOM 1930 C CA . SER A 1 251 ? -42.345 -0.742 -25.351 1.00 26.94 251 SER A CA 1
ATOM 1931 C C . SER A 1 251 ? -42.258 -1.401 -23.970 1.00 26.94 251 SER A C 1
ATOM 1933 O O . SER A 1 251 ? -42.144 -2.617 -23.848 1.00 26.94 251 SER A O 1
ATOM 1935 N N . ARG A 1 252 ? -42.419 -0.548 -22.950 1.00 29.45 252 ARG A N 1
ATOM 1936 C CA . ARG A 1 252 ? -42.829 -0.826 -21.563 1.00 29.45 252 ARG A CA 1
ATOM 1937 C C . ARG A 1 252 ? -43.734 -2.060 -21.413 1.00 29.45 252 ARG A C 1
ATOM 1939 O O . ARG A 1 252 ? -44.793 -2.091 -22.037 1.00 29.45 252 ARG A O 1
ATOM 1946 N N . PRO A 1 253 ? -43.487 -2.896 -20.397 1.00 25.41 253 PRO A N 1
ATOM 1947 C CA . PRO A 1 253 ? -44.508 -3.238 -19.432 1.00 25.41 253 PRO A CA 1
ATOM 1948 C C . PRO A 1 253 ? -44.483 -2.181 -18.320 1.00 25.41 253 PRO A C 1
ATOM 1950 O O . PRO A 1 253 ? -43.602 -2.151 -17.467 1.00 25.41 253 PRO A O 1
ATOM 1953 N N . THR A 1 254 ? -45.453 -1.270 -18.338 1.00 33.81 254 THR A N 1
ATOM 1954 C CA . THR A 1 254 ? -45.918 -0.601 -17.117 1.00 33.81 254 THR A CA 1
ATOM 1955 C C . THR A 1 254 ? -46.732 -1.611 -16.330 1.00 33.81 254 THR A C 1
ATOM 1957 O O . THR A 1 254 ? -47.957 -1.613 -16.412 1.00 33.81 254 THR A O 1
ATOM 1960 N N . SER A 1 255 ? -46.070 -2.484 -15.580 1.00 31.27 255 SER A N 1
ATOM 1961 C CA . SER A 1 255 ? -46.706 -3.004 -14.378 1.00 31.27 255 SER A CA 1
ATOM 1962 C C . SER A 1 255 ? -46.589 -1.905 -13.330 1.00 31.27 255 SER A C 1
ATOM 1964 O O . SER A 1 255 ? -45.494 -1.407 -13.067 1.00 31.27 255 SER A O 1
ATOM 1966 N N . LYS A 1 256 ? -47.729 -1.473 -12.789 1.00 40.53 256 LYS A N 1
ATOM 1967 C CA . LYS A 1 256 ? -47.779 -0.719 -11.538 1.00 40.53 256 LYS A CA 1
ATOM 1968 C C . LYS A 1 256 ? -46.920 -1.496 -10.533 1.00 40.53 256 LYS A C 1
ATOM 1970 O O . LYS A 1 256 ? -47.284 -2.606 -10.180 1.00 40.53 256 LYS A O 1
ATOM 1975 N N . LEU A 1 257 ? -45.737 -0.982 -10.202 1.00 41.84 257 LEU A N 1
ATOM 1976 C CA . LEU A 1 257 ? -44.929 -1.520 -9.111 1.00 41.84 257 LEU A CA 1
ATOM 1977 C C . LEU A 1 257 ? -45.683 -1.140 -7.842 1.00 41.84 257 LEU A C 1
ATOM 1979 O O . LEU A 1 257 ? -45.922 0.049 -7.623 1.00 41.84 257 LEU A O 1
ATOM 1983 N N . ASP A 1 258 ? -46.147 -2.163 -7.137 1.00 46.44 258 ASP A N 1
ATOM 1984 C CA . ASP A 1 258 ? -47.215 -2.121 -6.147 1.00 46.44 258 ASP A CA 1
ATOM 1985 C C . ASP A 1 258 ? -47.124 -0.915 -5.199 1.00 46.44 258 ASP A C 1
ATOM 1987 O O . ASP A 1 258 ? -46.069 -0.597 -4.642 1.00 46.44 258 ASP A O 1
ATOM 1991 N N . GLU A 1 259 ? -48.253 -0.227 -5.023 1.00 56.59 259 GLU A N 1
ATOM 1992 C CA . GLU A 1 259 ? -48.492 0.594 -3.838 1.00 56.59 259 GLU A CA 1
ATOM 1993 C C . GLU A 1 259 ? -48.444 -0.358 -2.643 1.00 56.59 259 GLU A C 1
ATOM 1995 O O . GLU A 1 259 ? -49.416 -1.046 -2.339 1.00 56.59 259 GLU A O 1
ATOM 2000 N N . VAL A 1 260 ? -47.275 -0.480 -2.015 1.00 67.38 260 VAL A N 1
ATOM 2001 C CA . VAL A 1 260 ? -47.174 -1.213 -0.758 1.00 67.38 260 VAL A CA 1
ATOM 2002 C C . VAL A 1 260 ? -47.856 -0.356 0.297 1.00 67.38 260 VAL A C 1
ATOM 2004 O O . VAL A 1 260 ? -47.413 0.758 0.578 1.00 67.38 260 VAL A O 1
ATOM 2007 N N . ASP A 1 261 ? -48.964 -0.860 0.831 1.00 74.19 261 ASP A N 1
ATOM 2008 C CA . ASP A 1 261 ? -49.764 -0.148 1.821 1.00 74.19 261 ASP A CA 1
ATOM 2009 C C . ASP A 1 261 ? -48.915 0.233 3.044 1.00 74.19 261 ASP A C 1
ATOM 2011 O O . ASP A 1 261 ? -48.165 -0.595 3.582 1.00 74.19 261 ASP A O 1
ATOM 2015 N N . GLY A 1 262 ? -49.006 1.505 3.439 1.00 75.56 262 GLY A N 1
ATOM 2016 C CA . GLY A 1 262 ? -48.198 2.109 4.501 1.00 75.56 262 GLY A CA 1
ATOM 2017 C C . GLY A 1 262 ? -46.759 2.491 4.121 1.00 75.56 262 GLY A C 1
ATOM 2018 O O . GLY A 1 262 ? -45.992 2.860 5.009 1.00 75.56 262 GLY A O 1
ATOM 2019 N N . ALA A 1 263 ? -46.359 2.413 2.844 1.00 83.12 263 ALA A N 1
ATOM 2020 C CA . ALA A 1 263 ? -45.011 2.799 2.417 1.00 83.12 263 ALA A CA 1
ATOM 2021 C C . ALA A 1 263 ? -44.723 4.290 2.623 1.00 83.12 263 ALA A C 1
ATOM 2023 O O . ALA A 1 263 ? -45.414 5.157 2.092 1.00 83.12 263 ALA A O 1
ATOM 2024 N N . ILE A 1 264 ? -43.613 4.584 3.300 1.00 84.75 264 ILE A N 1
ATOM 2025 C CA . ILE A 1 264 ? -43.016 5.918 3.322 1.00 84.75 264 ILE A CA 1
ATOM 2026 C C . ILE A 1 264 ? -42.436 6.184 1.930 1.00 84.75 264 ILE A C 1
ATOM 2028 O O . ILE A 1 264 ? -41.510 5.496 1.495 1.00 84.75 264 ILE A O 1
ATOM 2032 N N . VAL A 1 265 ? -42.976 7.169 1.213 1.00 85.06 265 VAL A N 1
ATOM 2033 C CA . VAL A 1 265 ? -42.561 7.485 -0.161 1.00 85.06 265 VAL A CA 1
ATOM 2034 C C . VAL A 1 265 ? -41.602 8.671 -0.167 1.00 85.06 265 VAL A C 1
ATOM 2036 O O . VAL A 1 265 ? -41.934 9.755 0.302 1.00 85.06 265 VAL A O 1
ATOM 2039 N N . LEU A 1 266 ? -40.406 8.471 -0.721 1.00 82.81 266 LEU A N 1
ATOM 2040 C CA . LEU A 1 266 ? -39.345 9.476 -0.777 1.00 82.81 266 LEU A CA 1
ATOM 2041 C C . LEU A 1 266 ? -38.898 9.746 -2.218 1.00 82.81 266 LEU A C 1
ATOM 2043 O O . LEU A 1 266 ? -38.646 8.819 -2.995 1.00 82.81 266 LEU A O 1
ATOM 2047 N N . ASP A 1 267 ? -38.696 11.023 -2.550 1.00 80.31 267 ASP A N 1
ATOM 2048 C CA . ASP A 1 267 ? -38.103 11.438 -3.824 1.00 80.31 267 ASP A CA 1
ATOM 2049 C C . ASP A 1 267 ? -36.563 11.435 -3.731 1.00 80.31 267 ASP A C 1
ATOM 2051 O O . ASP A 1 267 ? -35.923 12.326 -3.166 1.00 80.31 267 ASP A O 1
ATOM 2055 N N . GLY A 1 268 ? -35.936 10.429 -4.343 1.00 77.31 268 GLY A N 1
ATOM 2056 C CA . GLY A 1 268 ? -34.484 10.267 -4.431 1.00 77.31 268 GLY A CA 1
ATOM 2057 C C . GLY A 1 268 ? -33.780 11.253 -5.379 1.00 77.31 268 GLY A C 1
ATOM 2058 O O . GLY A 1 268 ? -32.568 11.139 -5.605 1.00 77.31 268 GLY A O 1
ATOM 2059 N N . GLY A 1 269 ? -34.507 12.193 -5.979 1.00 71.69 269 GLY A N 1
ATOM 2060 C CA . GLY A 1 269 ? -34.003 13.324 -6.751 1.00 71.69 269 GLY A CA 1
ATOM 2061 C C . GLY A 1 269 ? -33.666 14.550 -5.895 1.00 71.69 269 GLY A C 1
ATOM 2062 O O . GLY A 1 269 ? -32.923 15.419 -6.368 1.00 71.69 269 GLY A O 1
ATOM 2063 N N . VAL A 1 270 ? -34.157 14.613 -4.654 1.00 64.88 270 VAL A N 1
ATOM 2064 C CA . VAL A 1 270 ? -33.970 15.731 -3.712 1.00 64.88 270 VAL A CA 1
ATOM 2065 C C . VAL A 1 270 ? -32.621 15.624 -2.964 1.00 64.88 270 VAL A C 1
ATOM 2067 O O . VAL A 1 270 ? -32.096 14.533 -2.735 1.00 64.88 270 VAL A O 1
ATOM 2070 N N . GLY A 1 271 ? -32.017 16.770 -2.608 1.00 56.47 271 GLY A N 1
ATOM 2071 C CA . GLY A 1 271 ? -30.782 16.865 -1.802 1.00 56.47 271 GLY A CA 1
ATOM 2072 C C . GLY A 1 271 ? -29.451 16.756 -2.571 1.00 56.47 271 GLY A C 1
ATOM 2073 O O . GLY A 1 271 ? -29.410 16.691 -3.805 1.00 56.47 271 GLY A O 1
ATOM 2074 N N . GLU A 1 272 ? -28.319 16.722 -1.849 1.00 46.97 272 GLU A N 1
ATOM 2075 C CA . GLU A 1 272 ? -26.964 16.578 -2.418 1.00 46.97 272 GLU A CA 1
ATOM 2076 C C . GLU A 1 272 ? -26.671 15.141 -2.925 1.00 46.97 272 GLU A C 1
ATOM 2078 O O . GLU A 1 272 ? -25.604 14.576 -2.721 1.00 46.97 272 GLU A O 1
ATOM 2083 N N . GLY A 1 273 ? -27.567 14.556 -3.733 1.00 52.25 273 GLY A N 1
ATOM 2084 C CA . GLY A 1 273 ? -27.198 13.485 -4.668 1.00 52.25 273 GLY A CA 1
ATOM 2085 C C . GLY A 1 273 ? -27.803 12.099 -4.514 1.00 52.25 273 GLY A C 1
ATOM 2086 O O . GLY A 1 273 ? -27.162 11.168 -5.000 1.00 52.25 273 GLY A O 1
ATOM 2087 N N . GLY A 1 274 ? -29.011 11.957 -3.967 1.00 59.12 274 GLY A N 1
ATOM 2088 C CA . GLY A 1 274 ? -29.877 10.767 -4.068 1.00 59.12 274 GLY A CA 1
ATOM 2089 C C . GLY A 1 274 ? -29.384 9.485 -3.383 1.00 59.12 274 GLY A C 1
ATOM 2090 O O . GLY A 1 274 ? -30.184 8.742 -2.837 1.00 59.12 274 GLY A O 1
ATOM 2091 N N . GLY A 1 275 ? -28.073 9.233 -3.342 1.00 64.50 275 GLY A N 1
ATOM 2092 C CA . GLY A 1 275 ? -27.464 8.108 -2.630 1.00 64.50 275 GLY A CA 1
ATOM 2093 C C . GLY A 1 275 ? -27.561 8.226 -1.110 1.00 64.50 275 GLY A C 1
ATOM 2094 O O . GLY A 1 275 ? -27.678 7.209 -0.440 1.00 64.50 275 GLY A O 1
ATOM 2095 N N . GLN A 1 276 ? -27.558 9.455 -0.583 1.00 63.31 276 GLN A N 1
ATOM 2096 C CA . GLN A 1 276 ? -27.737 9.731 0.849 1.00 63.31 276 GLN A CA 1
ATOM 2097 C C . GLN A 1 276 ? -29.148 9.351 1.303 1.00 63.31 276 GLN A C 1
ATOM 2099 O O . GLN A 1 276 ? -29.296 8.534 2.205 1.00 63.31 276 GLN A O 1
ATOM 2104 N N . VAL A 1 277 ? -30.171 9.871 0.608 1.00 73.06 277 VAL A N 1
ATOM 2105 C CA . VAL A 1 277 ? -31.585 9.535 0.851 1.00 73.06 277 VAL A CA 1
ATOM 2106 C C . VAL A 1 277 ? -31.775 8.023 0.846 1.00 73.06 277 VAL A C 1
ATOM 2108 O O . VAL A 1 277 ? -32.358 7.482 1.772 1.00 73.06 277 VAL A O 1
ATOM 2111 N N . LEU A 1 278 ? -31.200 7.327 -0.137 1.00 75.75 278 LEU A N 1
ATOM 2112 C CA . LEU A 1 278 ? -31.306 5.875 -0.249 1.00 75.75 278 LEU A CA 1
ATOM 2113 C C . LEU A 1 278 ? -30.744 5.111 0.953 1.00 75.75 278 LEU A C 1
ATOM 2115 O O . LEU A 1 278 ? -31.424 4.238 1.485 1.00 75.75 278 LEU A O 1
ATOM 2119 N N . ARG A 1 279 ? -29.512 5.406 1.378 1.00 73.75 279 ARG A N 1
ATOM 2120 C CA . ARG A 1 279 ? -28.849 4.647 2.454 1.00 73.75 279 ARG A CA 1
ATOM 2121 C C . ARG A 1 279 ? -29.436 4.955 3.826 1.00 73.75 279 ARG A C 1
ATOM 2123 O O . ARG A 1 279 ? -29.619 4.045 4.624 1.00 73.75 279 ARG A O 1
ATOM 2130 N N . VAL A 1 280 ? -29.790 6.217 4.068 1.00 73.31 280 VAL A N 1
ATOM 2131 C CA . VAL A 1 280 ? -30.474 6.633 5.298 1.00 73.31 280 VAL A CA 1
ATOM 2132 C C . VAL A 1 280 ? -31.858 5.998 5.379 1.00 73.31 280 VAL A C 1
ATOM 2134 O O . VAL A 1 280 ? -32.184 5.370 6.381 1.00 73.31 280 VAL A O 1
ATOM 2137 N N . ALA A 1 281 ? -32.651 6.108 4.311 1.00 79.69 281 ALA A N 1
ATOM 2138 C CA . ALA A 1 281 ? -34.014 5.598 4.290 1.00 79.69 281 ALA A CA 1
ATOM 2139 C C . ALA A 1 281 ? -34.074 4.078 4.459 1.00 79.69 281 ALA A C 1
ATOM 2141 O O . ALA A 1 281 ? -34.883 3.587 5.237 1.00 79.69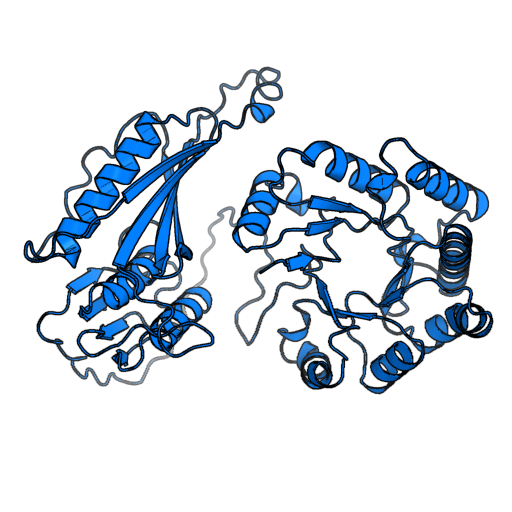 281 ALA A O 1
ATOM 2142 N N . THR A 1 282 ? -33.207 3.332 3.770 1.00 81.88 282 THR A N 1
ATOM 2143 C CA . THR A 1 282 ? -33.195 1.861 3.856 1.00 81.88 282 THR A CA 1
ATOM 2144 C C . THR A 1 282 ? -32.746 1.353 5.223 1.00 81.88 282 THR A C 1
ATOM 2146 O O . THR A 1 282 ? -33.342 0.411 5.736 1.00 81.88 282 THR A O 1
ATOM 2149 N N . ALA A 1 283 ? -31.765 1.993 5.861 1.00 76.19 283 ALA A N 1
ATOM 2150 C CA . ALA A 1 283 ? -31.338 1.602 7.201 1.00 76.19 283 ALA A CA 1
ATOM 2151 C C . ALA A 1 283 ? -32.336 1.991 8.296 1.00 76.19 283 ALA A C 1
ATOM 2153 O O . ALA A 1 283 ? -32.604 1.189 9.186 1.00 76.19 283 ALA A O 1
ATOM 2154 N N . LEU A 1 284 ? -32.926 3.190 8.221 1.00 75.12 284 LEU A N 1
ATOM 2155 C CA . LEU A 1 284 ? -33.998 3.578 9.139 1.00 75.12 284 LEU A CA 1
ATOM 2156 C C . LEU A 1 284 ? -35.218 2.671 8.970 1.00 75.12 284 LEU A C 1
ATOM 2158 O O . LEU A 1 284 ? -35.784 2.244 9.966 1.00 75.12 284 LEU A O 1
ATOM 2162 N N . CYS A 1 285 ? -35.577 2.313 7.734 1.00 81.69 285 CYS A N 1
ATOM 2163 C CA . CYS A 1 285 ? -36.626 1.332 7.460 1.00 81.69 285 CYS A CA 1
ATOM 2164 C C . CYS A 1 285 ? -36.348 0.014 8.192 1.00 81.69 285 CYS A C 1
ATOM 2166 O O . CYS A 1 285 ? -37.205 -0.475 8.925 1.00 81.69 285 CYS A O 1
ATOM 2168 N N . ALA A 1 286 ? -35.128 -0.513 8.056 1.00 77.81 286 ALA A N 1
ATOM 2169 C CA . ALA A 1 286 ? -34.706 -1.760 8.682 1.00 77.81 286 ALA A CA 1
ATOM 2170 C C . ALA A 1 286 ? -34.829 -1.758 10.210 1.00 77.81 286 ALA A C 1
ATOM 2172 O O . ALA A 1 286 ? -35.301 -2.738 10.775 1.00 77.81 286 ALA A O 1
ATOM 2173 N N . VAL A 1 287 ? -34.434 -0.665 10.865 1.00 71.25 287 VAL A N 1
ATOM 2174 C CA . VAL A 1 287 ? -34.462 -0.532 12.334 1.00 71.25 287 VAL A CA 1
ATOM 2175 C C . VAL A 1 287 ? -35.865 -0.265 12.859 1.00 71.25 287 VAL A C 1
ATOM 2177 O O . VAL A 1 287 ? -36.248 -0.774 13.904 1.00 71.25 287 VAL A O 1
ATOM 2180 N N . MET A 1 288 ? -36.638 0.529 12.125 1.00 74.12 288 MET A N 1
ATOM 2181 C CA . MET A 1 288 ? -37.981 0.934 12.529 1.00 74.12 288 MET A CA 1
ATOM 2182 C C . MET A 1 288 ? -39.059 -0.070 12.115 1.00 74.12 288 MET A C 1
ATOM 2184 O O . MET A 1 288 ? -40.232 0.197 12.344 1.00 74.12 288 MET A O 1
ATOM 2188 N N . HIS A 1 289 ? -38.682 -1.192 11.489 1.00 77.12 289 HIS A N 1
ATOM 2189 C CA . HIS A 1 289 ? -39.611 -2.195 10.957 1.00 77.12 289 HIS A CA 1
ATOM 2190 C C . HIS A 1 289 ? -40.718 -1.579 10.088 1.00 77.12 289 HIS A C 1
ATOM 2192 O O . HIS A 1 289 ? -41.894 -1.899 10.224 1.00 77.12 289 HIS A O 1
ATOM 2198 N N . ASN A 1 290 ? -40.328 -0.674 9.190 1.00 84.19 290 ASN A N 1
ATOM 2199 C CA . ASN A 1 290 ? -41.243 0.049 8.312 1.00 84.19 290 ASN A CA 1
ATOM 2200 C C . ASN A 1 290 ? -41.206 -0.493 6.878 1.00 84.19 290 ASN A C 1
ATOM 2202 O O . ASN A 1 290 ? -40.564 -1.495 6.571 1.00 84.19 290 ASN A O 1
ATOM 2206 N N . VAL A 1 291 ? -41.913 0.181 5.977 1.00 89.25 291 VAL A N 1
ATOM 2207 C CA . VAL A 1 291 ? -41.731 0.017 4.537 1.00 89.25 291 VAL A CA 1
ATOM 2208 C C . VAL A 1 291 ? -41.382 1.366 3.926 1.00 89.25 291 VAL A C 1
ATOM 2210 O O . VAL A 1 291 ? -42.023 2.376 4.214 1.00 89.25 291 VAL A O 1
ATOM 2213 N N . VAL A 1 292 ? -40.360 1.389 3.073 1.00 89.50 292 VAL A N 1
ATOM 2214 C CA . VAL A 1 292 ? -39.932 2.596 2.368 1.00 89.50 292 VAL A CA 1
ATOM 2215 C C . VAL A 1 292 ? -39.869 2.361 0.869 1.00 89.50 292 VAL A C 1
ATOM 2217 O O . VAL A 1 292 ? -39.377 1.334 0.397 1.00 89.50 292 VAL A O 1
ATOM 2220 N N . ARG A 1 293 ? -40.329 3.350 0.107 1.00 90.25 293 ARG A N 1
ATOM 2221 C CA . ARG A 1 293 ? -40.180 3.417 -1.342 1.00 90.25 293 ARG A CA 1
ATOM 2222 C C . ARG A 1 293 ? -39.433 4.685 -1.715 1.00 90.25 293 ARG A C 1
ATOM 2224 O O . ARG A 1 293 ? -39.876 5.786 -1.412 1.00 90.25 293 ARG A O 1
ATOM 2231 N N . VAL A 1 294 ? -38.328 4.539 -2.436 1.00 88.56 294 VAL A N 1
ATOM 2232 C CA . VAL A 1 294 ? -37.574 5.670 -2.982 1.00 88.56 294 VAL A CA 1
ATOM 2233 C C . VAL A 1 294 ? -37.739 5.684 -4.494 1.00 88.56 294 VAL A C 1
ATOM 2235 O O . VAL A 1 294 ? -37.282 4.764 -5.169 1.00 88.56 294 VAL A O 1
ATOM 2238 N N . HIS A 1 295 ? -38.377 6.722 -5.031 1.00 88.88 295 HIS A N 1
ATOM 2239 C CA . HIS A 1 295 ? -38.565 6.911 -6.474 1.00 88.88 295 HIS A CA 1
ATOM 2240 C C . HIS A 1 295 ? -37.683 8.047 -6.999 1.00 88.88 295 HIS A C 1
ATOM 2242 O O . HIS A 1 295 ? -37.003 8.726 -6.231 1.00 88.88 295 HIS A O 1
ATOM 2248 N N . SER A 1 296 ? -37.666 8.268 -8.318 1.00 87.31 296 SER A N 1
ATOM 2249 C CA . SER A 1 296 ? -36.906 9.366 -8.944 1.00 87.31 296 SER A CA 1
ATOM 2250 C C . SER A 1 296 ? -35.419 9.382 -8.554 1.00 87.31 296 SER A C 1
ATOM 2252 O O . SER A 1 296 ? -34.777 10.437 -8.533 1.00 87.31 296 SER A O 1
ATOM 2254 N N . ILE A 1 297 ? -34.839 8.211 -8.256 1.00 86.31 297 ILE A N 1
ATOM 2255 C CA . ILE A 1 297 ? -33.481 8.092 -7.722 1.00 86.31 297 ILE A CA 1
ATOM 2256 C C . ILE A 1 297 ? -32.512 8.827 -8.642 1.00 86.31 297 ILE A C 1
ATOM 2258 O O . ILE A 1 297 ? -32.308 8.459 -9.800 1.00 86.31 297 ILE A O 1
ATOM 2262 N N . ARG A 1 298 ? -31.871 9.873 -8.112 1.00 85.25 298 ARG A N 1
ATOM 2263 C CA . ARG A 1 298 ? -30.872 10.682 -8.825 1.00 85.25 298 ARG A CA 1
ATOM 2264 C C . ARG A 1 298 ? -31.405 11.285 -10.135 1.00 85.25 298 ARG A C 1
ATOM 2266 O O . ARG A 1 298 ? -30.603 11.536 -11.035 1.00 85.25 298 ARG A O 1
ATOM 2273 N N . ALA A 1 299 ? -32.709 11.567 -10.231 1.00 81.62 299 ALA A N 1
ATOM 2274 C CA . ALA A 1 299 ? -33.347 12.157 -11.414 1.00 81.62 299 ALA A CA 1
ATOM 2275 C C . ALA A 1 299 ? -32.658 13.454 -11.878 1.00 81.62 299 ALA A C 1
ATOM 2277 O O . ALA A 1 299 ? -32.468 13.672 -13.071 1.00 81.62 299 ALA A O 1
ATOM 2278 N N . ASN A 1 300 ? -32.159 14.259 -10.935 1.00 76.50 300 ASN A N 1
ATOM 2279 C CA . ASN A 1 300 ? -31.457 15.520 -11.205 1.00 76.50 300 ASN A CA 1
ATOM 2280 C C . ASN A 1 300 ? -29.974 15.357 -11.610 1.00 76.50 300 ASN A C 1
ATOM 2282 O O . ASN A 1 300 ? -29.205 16.323 -11.611 1.00 76.50 300 ASN A O 1
ATOM 2286 N N . ARG A 1 301 ? -29.507 14.139 -11.915 1.00 74.31 301 ARG A N 1
ATOM 2287 C CA . ARG A 1 301 ? -28.108 13.860 -12.286 1.00 74.31 301 ARG A CA 1
ATOM 2288 C C . ARG A 1 301 ? -27.998 13.460 -13.754 1.00 74.31 301 ARG A C 1
ATOM 2290 O O . ARG A 1 301 ? -28.889 12.845 -14.317 1.00 74.31 301 ARG A O 1
ATOM 2297 N N . LYS A 1 302 ? -26.819 13.706 -14.347 1.00 76.88 302 LYS A N 1
ATOM 2298 C CA . LYS A 1 302 ? -26.494 13.310 -15.737 1.00 76.88 302 LYS A CA 1
ATOM 2299 C C . LYS A 1 302 ? -26.735 11.825 -16.037 1.00 76.88 302 LYS A C 1
ATOM 2301 O O . LYS A 1 302 ? -26.895 11.465 -17.193 1.00 76.88 302 LYS A O 1
ATOM 2306 N N . ALA A 1 303 ? -26.681 10.979 -15.013 1.00 78.88 303 ALA A N 1
ATOM 2307 C CA . ALA A 1 303 ? -26.956 9.557 -15.117 1.00 78.88 303 ALA A CA 1
ATOM 2308 C C . ALA A 1 303 ? -27.836 9.156 -13.913 1.00 78.88 303 ALA A C 1
ATOM 2310 O O . ALA A 1 303 ? -27.279 8.905 -12.832 1.00 78.88 303 ALA A O 1
ATOM 2311 N N . PRO A 1 304 ? -29.176 9.163 -14.060 1.00 85.62 304 PRO A N 1
ATOM 2312 C CA . PRO A 1 304 ? -30.125 8.790 -13.006 1.00 85.62 304 PRO A CA 1
ATOM 2313 C C . PRO A 1 304 ? -30.003 7.329 -12.559 1.00 85.62 304 PRO A C 1
ATOM 2315 O O . PRO A 1 304 ? -29.244 6.554 -13.141 1.00 85.62 304 PRO A O 1
ATOM 2318 N N . GLY A 1 305 ? -30.701 6.977 -11.487 1.00 85.69 305 GLY A N 1
ATOM 2319 C CA . GLY A 1 305 ? -30.795 5.628 -10.941 1.00 85.69 305 GLY A CA 1
ATOM 2320 C C . GLY A 1 305 ? -29.640 5.190 -10.037 1.00 85.69 305 GLY A C 1
ATOM 2321 O O . GLY A 1 305 ? -28.644 5.911 -9.849 1.00 85.69 305 GLY A O 1
ATOM 2322 N N . LEU A 1 306 ? -29.791 3.996 -9.460 1.00 83.81 306 LEU A N 1
ATOM 2323 C CA . LEU A 1 306 ? -28.825 3.343 -8.580 1.00 83.81 306 LEU A CA 1
ATOM 2324 C C . LEU A 1 306 ? -27.463 3.157 -9.265 1.00 83.81 306 LEU A C 1
ATOM 2326 O O . LEU A 1 306 ? -27.338 3.072 -10.486 1.00 83.81 306 LEU A O 1
ATOM 2330 N N . ARG A 1 307 ? -26.407 3.134 -8.453 1.00 82.56 307 ARG A N 1
ATOM 2331 C CA . ARG A 1 307 ? -25.005 2.932 -8.862 1.00 82.56 307 ARG A CA 1
ATOM 2332 C C . ARG A 1 307 ? -24.418 1.839 -7.983 1.00 82.56 307 ARG A C 1
ATOM 2334 O O . ARG A 1 307 ? -24.973 1.607 -6.917 1.00 82.56 307 ARG A O 1
ATOM 2341 N N . ASN A 1 308 ? -23.296 1.242 -8.381 1.00 68.62 308 ASN A N 1
ATOM 2342 C CA . ASN A 1 308 ? -22.668 0.127 -7.652 1.00 68.62 308 ASN A CA 1
ATOM 2343 C C . ASN A 1 308 ? -22.543 0.398 -6.142 1.00 68.62 308 ASN A C 1
ATOM 2345 O O . ASN A 1 308 ? -22.947 -0.423 -5.332 1.00 68.62 308 ASN A O 1
ATOM 2349 N N . GLN A 1 309 ? -22.104 1.601 -5.764 1.00 64.25 309 GLN A N 1
ATOM 2350 C CA . GLN A 1 309 ? -21.998 2.025 -4.361 1.00 64.25 309 GLN A CA 1
ATOM 2351 C C . GLN A 1 309 ? -23.338 2.117 -3.603 1.00 64.25 309 GLN A C 1
ATOM 2353 O O . GLN A 1 309 ? -23.346 2.079 -2.385 1.00 64.25 309 GLN A O 1
ATOM 2358 N N . HIS A 1 310 ? -24.463 2.327 -4.293 1.00 78.69 310 HIS A N 1
ATOM 2359 C CA . HIS A 1 310 ? -25.791 2.336 -3.670 1.00 78.69 310 HIS A CA 1
ATOM 2360 C C . HIS A 1 310 ? -26.304 0.906 -3.524 1.00 78.69 310 HIS A C 1
ATOM 2362 O O . HIS A 1 310 ? -26.762 0.546 -2.451 1.00 78.69 310 HIS A O 1
ATOM 2368 N N . VAL A 1 311 ? -26.175 0.106 -4.590 1.00 74.06 311 VAL A N 1
ATOM 2369 C CA . VAL A 1 311 ? -26.601 -1.299 -4.618 1.00 74.06 311 VAL A CA 1
ATOM 2370 C C . VAL A 1 311 ? -25.900 -2.083 -3.511 1.00 74.06 311 VAL A C 1
ATOM 2372 O O . VAL A 1 311 ? -26.585 -2.625 -2.656 1.00 74.06 311 VAL A O 1
ATOM 2375 N N . GLY A 1 312 ? -24.567 -2.015 -3.426 1.00 66.62 312 GLY A N 1
ATOM 2376 C CA . GLY A 1 312 ? -23.819 -2.768 -2.414 1.00 66.62 312 GLY A CA 1
ATOM 2377 C C . GLY A 1 312 ? -24.183 -2.406 -0.969 1.00 66.62 312 GLY A C 1
ATOM 2378 O O . GLY A 1 312 ? -24.270 -3.287 -0.121 1.00 66.62 312 GLY A O 1
ATOM 2379 N N . THR A 1 313 ? -24.451 -1.128 -0.670 1.00 66.38 313 THR A N 1
ATOM 2380 C CA . THR A 1 313 ? -24.906 -0.745 0.678 1.00 66.38 313 THR A CA 1
ATOM 2381 C C . THR A 1 313 ? -26.330 -1.225 0.960 1.00 66.38 313 THR A C 1
ATOM 2383 O O . THR A 1 313 ? -26.597 -1.709 2.053 1.00 66.38 313 THR A O 1
ATOM 2386 N N . ILE A 1 314 ? -27.244 -1.101 -0.005 1.00 80.38 314 ILE A N 1
ATOM 2387 C CA . ILE A 1 314 ? -28.644 -1.520 0.161 1.00 80.38 314 ILE A CA 1
ATOM 2388 C C . ILE A 1 314 ? -28.733 -3.043 0.328 1.00 80.38 314 ILE A C 1
ATOM 2390 O O . ILE A 1 314 ? -29.455 -3.520 1.198 1.00 80.38 314 ILE A O 1
ATOM 2394 N N . GLU A 1 315 ? -27.974 -3.800 -0.464 1.00 77.56 315 GLU A N 1
ATOM 2395 C CA . GLU A 1 315 ? -27.893 -5.259 -0.361 1.00 77.56 315 GLU A CA 1
ATOM 2396 C C . GLU A 1 315 ? -27.324 -5.701 0.989 1.00 77.56 315 GLU A C 1
ATOM 2398 O O . GLU A 1 315 ? -27.842 -6.643 1.579 1.00 77.56 315 GLU A O 1
ATOM 2403 N N . LEU A 1 316 ? -26.319 -4.993 1.522 1.00 70.50 316 LEU A N 1
ATOM 2404 C CA . LEU A 1 316 ? -25.798 -5.259 2.864 1.00 70.50 316 LEU A CA 1
ATOM 2405 C C . LEU A 1 316 ? -26.872 -5.056 3.941 1.00 70.50 316 LEU A C 1
ATOM 2407 O O . LEU A 1 316 ? -27.044 -5.918 4.798 1.00 70.50 316 LEU A O 1
ATOM 2411 N N . VAL A 1 317 ? -27.608 -3.941 3.896 1.00 74.94 317 VAL A N 1
ATOM 2412 C CA . VAL A 1 317 ? -28.699 -3.681 4.851 1.00 74.94 317 VAL A CA 1
ATOM 2413 C C . VAL A 1 317 ? -29.779 -4.759 4.735 1.00 74.94 317 VAL A C 1
ATOM 2415 O O . VAL A 1 317 ? -30.213 -5.293 5.750 1.00 74.94 317 VAL A O 1
ATOM 2418 N N . ALA A 1 318 ? -30.163 -5.143 3.517 1.00 79.56 318 ALA A N 1
ATOM 2419 C CA . ALA A 1 318 ? -31.143 -6.204 3.307 1.00 79.56 318 ALA A CA 1
ATOM 2420 C C . ALA A 1 318 ? -30.656 -7.577 3.791 1.00 79.56 318 ALA A C 1
ATOM 2422 O O . ALA A 1 318 ? -31.438 -8.315 4.382 1.00 79.56 318 ALA A O 1
ATOM 2423 N N . ALA A 1 319 ? -29.373 -7.900 3.614 1.00 71.19 319 ALA A N 1
ATOM 2424 C CA . ALA A 1 319 ? -28.784 -9.129 4.141 1.00 71.19 319 ALA A CA 1
ATOM 2425 C C . ALA A 1 319 ? -28.823 -9.181 5.679 1.00 71.19 319 ALA A C 1
ATOM 2427 O O . ALA A 1 319 ? -29.027 -10.250 6.252 1.00 71.19 319 ALA A O 1
ATOM 2428 N N . LEU A 1 320 ? -28.676 -8.032 6.347 1.00 68.75 320 LEU A N 1
ATOM 2429 C CA . LEU A 1 320 ? -28.828 -7.917 7.801 1.00 68.75 320 LEU A CA 1
ATOM 2430 C C . LEU A 1 320 ? -30.300 -7.980 8.240 1.00 68.75 320 LEU A C 1
ATOM 2432 O O . LEU A 1 320 ? -30.587 -8.381 9.359 1.00 68.75 320 LEU A O 1
ATOM 2436 N N . SER A 1 321 ? -31.256 -7.618 7.386 1.00 76.50 321 SER A N 1
ATOM 2437 C CA . SER A 1 321 ? -32.696 -7.661 7.676 1.00 76.50 321 SER A CA 1
ATOM 2438 C C . SER A 1 321 ? -33.325 -8.991 7.251 1.00 76.50 321 SER A C 1
ATOM 2440 O O . SER A 1 321 ? -34.068 -9.060 6.273 1.00 76.50 321 SER A O 1
ATOM 2442 N N . THR A 1 322 ? -33.058 -10.067 7.993 1.00 77.06 322 THR A N 1
ATOM 2443 C CA . THR A 1 322 ? -33.587 -11.408 7.686 1.00 77.06 322 THR A CA 1
ATOM 2444 C C . THR A 1 322 ? -35.118 -11.405 7.654 1.00 77.06 322 THR A C 1
ATOM 2446 O O . THR A 1 322 ? -35.753 -11.086 8.653 1.00 77.06 322 THR A O 1
ATOM 2449 N N . GLY A 1 323 ? -35.714 -11.782 6.520 1.00 78.81 323 GLY A N 1
ATOM 2450 C CA . GLY A 1 323 ? -37.168 -11.728 6.301 1.00 78.81 323 GLY A CA 1
ATOM 2451 C C . GLY A 1 323 ? -37.667 -10.423 5.667 1.00 78.81 323 GLY A C 1
ATOM 2452 O O . GLY A 1 323 ? -38.833 -10.345 5.296 1.00 78.81 323 GLY A O 1
ATOM 2453 N N . GLY A 1 324 ? -36.798 -9.423 5.484 1.00 85.44 324 GLY A N 1
ATOM 2454 C CA . GLY A 1 324 ? -37.114 -8.210 4.734 1.00 85.44 324 GLY A CA 1
ATOM 2455 C C . GLY A 1 324 ? -37.219 -8.466 3.232 1.00 85.44 324 GLY A C 1
ATOM 2456 O O . GLY A 1 324 ? -36.491 -9.284 2.667 1.00 85.44 324 GLY A O 1
ATOM 2457 N N . ILE A 1 325 ? -38.118 -7.741 2.571 1.00 89.94 325 ILE A N 1
ATOM 2458 C CA . ILE A 1 325 ? -38.384 -7.864 1.137 1.00 89.94 325 ILE A CA 1
ATOM 2459 C C . ILE A 1 325 ? -37.825 -6.631 0.432 1.00 89.94 325 ILE A C 1
ATOM 2461 O O . ILE A 1 325 ? -38.346 -5.524 0.563 1.00 89.94 325 ILE A O 1
ATOM 2465 N N . LEU A 1 326 ? -36.758 -6.831 -0.339 1.00 90.50 326 LEU A N 1
ATOM 2466 C CA . LEU A 1 326 ? -36.118 -5.797 -1.146 1.00 90.50 326 LEU A CA 1
ATOM 2467 C C . LEU A 1 326 ? -36.490 -5.967 -2.624 1.00 90.50 326 LEU A C 1
ATOM 2469 O O . LEU A 1 326 ? -36.296 -7.035 -3.201 1.00 90.50 326 LEU A O 1
ATOM 2473 N N . SER A 1 327 ? -36.969 -4.899 -3.260 1.00 91.06 327 SER A N 1
ATOM 2474 C CA . SER A 1 327 ? -37.313 -4.868 -4.684 1.00 91.06 327 SER A CA 1
ATOM 2475 C C . SER A 1 327 ? -36.733 -3.631 -5.366 1.00 91.06 327 SER A C 1
ATOM 2477 O O . SER A 1 327 ? -36.697 -2.543 -4.796 1.00 91.06 327 SER A O 1
ATOM 2479 N N . GLY A 1 328 ? -36.267 -3.785 -6.609 1.00 86.12 328 GLY A N 1
ATOM 2480 C CA . GLY A 1 328 ? -35.742 -2.679 -7.418 1.00 86.12 328 GLY A CA 1
ATOM 2481 C C . GLY A 1 328 ? -34.275 -2.311 -7.161 1.00 86.12 328 GLY A C 1
ATOM 2482 O O . GLY A 1 328 ? -33.780 -1.374 -7.781 1.00 86.12 328 GLY A O 1
ATOM 2483 N N . ALA A 1 329 ? -33.537 -3.058 -6.331 1.00 86.19 329 ALA A N 1
ATOM 2484 C CA . ALA A 1 329 ? -32.131 -2.793 -5.986 1.00 86.19 329 ALA A CA 1
ATOM 2485 C C . ALA A 1 329 ? -31.116 -3.151 -7.094 1.00 86.19 329 ALA A C 1
ATOM 2487 O O . ALA A 1 329 ? -30.053 -3.696 -6.831 1.00 86.19 329 ALA A O 1
ATOM 2488 N N . LEU A 1 330 ? -31.427 -2.839 -8.351 1.00 87.12 330 LEU A N 1
ATOM 2489 C CA . LEU A 1 330 ? -30.581 -3.138 -9.506 1.00 87.12 330 LEU A CA 1
ATOM 2490 C C . LEU A 1 330 ? -29.846 -1.892 -9.998 1.00 87.12 330 LEU A C 1
ATOM 2492 O O . LEU A 1 330 ? -30.296 -0.754 -9.841 1.00 87.12 330 LEU A O 1
ATOM 2496 N N . LEU A 1 331 ? -28.700 -2.099 -10.647 1.00 84.38 331 LEU A N 1
ATOM 2497 C CA . LEU A 1 331 ? -27.937 -1.013 -11.254 1.00 84.38 331 LEU A CA 1
ATOM 2498 C C . LEU A 1 331 ? -28.814 -0.201 -12.227 1.00 84.38 331 LEU A C 1
ATOM 2500 O O . LEU A 1 331 ? -29.467 -0.752 -13.106 1.00 84.38 331 LEU A O 1
ATOM 2504 N N . ASN A 1 332 ? -28.762 1.128 -12.108 1.00 87.31 332 ASN A N 1
ATOM 2505 C CA . ASN A 1 332 ? -29.573 2.104 -12.845 1.00 87.31 332 ASN A CA 1
ATOM 2506 C C . ASN A 1 332 ? -31.074 2.140 -12.508 1.00 87.31 332 ASN A C 1
ATOM 2508 O O . ASN A 1 332 ? -31.754 3.001 -13.067 1.00 87.31 332 ASN A O 1
ATOM 2512 N N . SER A 1 333 ? -31.591 1.319 -11.586 1.00 90.06 333 SER A N 1
ATOM 2513 C CA . SER A 1 333 ? -32.989 1.441 -11.150 1.00 90.06 333 SER A CA 1
ATOM 2514 C C . SER A 1 333 ? -33.276 2.833 -10.603 1.00 90.06 333 SER A C 1
ATOM 2516 O O . SER A 1 333 ? -32.503 3.370 -9.806 1.00 90.06 333 SER A O 1
ATOM 2518 N N . THR A 1 334 ? -34.381 3.428 -11.039 1.00 90.88 334 THR A N 1
ATOM 2519 C CA . THR A 1 334 ? -34.853 4.734 -10.555 1.00 90.88 334 THR A CA 1
ATOM 2520 C C . THR A 1 334 ? -35.796 4.627 -9.368 1.00 90.88 334 THR A C 1
ATOM 2522 O O . THR A 1 334 ? -36.139 5.651 -8.780 1.00 90.88 334 THR A O 1
ATOM 2525 N N . ASP A 1 335 ? -36.173 3.402 -9.021 1.00 90.56 335 ASP A N 1
ATOM 2526 C CA . ASP A 1 335 ? -37.176 3.070 -8.028 1.00 90.56 335 ASP A CA 1
ATOM 2527 C C . ASP A 1 335 ? -36.673 1.887 -7.198 1.00 90.56 335 ASP A C 1
ATOM 2529 O O . ASP A 1 335 ? -36.088 0.944 -7.736 1.00 90.56 335 ASP A O 1
ATOM 2533 N N . LEU A 1 336 ? -36.890 1.961 -5.890 1.00 91.62 336 LEU A N 1
ATOM 2534 C CA . LEU A 1 336 ? -36.535 0.944 -4.908 1.00 91.62 336 LEU A CA 1
ATOM 2535 C C . LEU A 1 336 ? -37.657 0.856 -3.875 1.00 91.62 336 LEU A C 1
ATOM 2537 O O . LEU A 1 336 ? -38.111 1.896 -3.402 1.00 91.62 336 LEU A O 1
ATOM 2541 N N . THR A 1 337 ? -38.023 -0.355 -3.471 1.00 92.06 337 THR A N 1
ATOM 2542 C CA . THR A 1 337 ? -38.884 -0.597 -2.310 1.00 92.06 337 THR A CA 1
ATOM 2543 C C . THR A 1 337 ? -38.187 -1.555 -1.359 1.00 92.06 337 THR A C 1
ATOM 2545 O O . THR A 1 337 ? -37.620 -2.557 -1.796 1.00 92.06 337 THR A O 1
ATOM 2548 N N . PHE A 1 338 ? -38.234 -1.259 -0.066 1.00 91.62 338 PHE A N 1
ATOM 2549 C CA . PHE A 1 338 ? -37.735 -2.139 0.979 1.00 91.62 338 PHE A CA 1
ATOM 2550 C C . PHE A 1 338 ? -38.771 -2.231 2.098 1.00 91.62 338 PHE A C 1
ATOM 2552 O O . PHE A 1 338 ? -39.121 -1.214 2.690 1.00 91.62 338 PHE A O 1
ATOM 2559 N N . ASP A 1 339 ? -39.295 -3.432 2.332 1.00 90.75 339 ASP A N 1
ATOM 2560 C CA . ASP A 1 339 ? -40.280 -3.730 3.373 1.00 90.75 339 ASP A CA 1
ATOM 2561 C C . ASP A 1 339 ? -39.627 -4.579 4.463 1.00 90.75 339 ASP A C 1
ATOM 2563 O O . ASP A 1 339 ? -39.161 -5.691 4.206 1.00 90.75 339 ASP A O 1
ATOM 2567 N N . THR A 1 340 ? -39.566 -4.043 5.677 1.00 85.81 340 THR A N 1
ATOM 2568 C CA . THR A 1 340 ? -38.894 -4.654 6.829 1.00 85.81 340 THR A CA 1
ATOM 2569 C C . THR A 1 340 ? -39.839 -4.876 8.006 1.00 85.81 340 THR A C 1
ATOM 2571 O O . THR A 1 340 ? -39.382 -5.230 9.092 1.00 85.81 340 THR A O 1
ATOM 2574 N N . ARG A 1 341 ? -41.159 -4.756 7.798 1.00 85.75 341 ARG A N 1
ATOM 2575 C CA . ARG A 1 341 ? -42.185 -4.960 8.843 1.00 85.75 341 ARG A CA 1
ATOM 2576 C C . ARG A 1 341 ? -42.135 -6.343 9.486 1.00 85.75 341 ARG A C 1
ATOM 2578 O O . ARG A 1 341 ? -42.410 -6.492 10.669 1.00 85.75 341 ARG A O 1
ATOM 2585 N N . SER A 1 342 ? -41.776 -7.355 8.701 1.00 78.06 342 SER A N 1
ATOM 2586 C CA . SER A 1 342 ? -41.594 -8.741 9.154 1.00 78.06 342 SER A CA 1
ATOM 2587 C C . SER A 1 342 ? -40.122 -9.133 9.316 1.00 78.06 342 SER A C 1
ATOM 2589 O O . SER A 1 342 ? -39.823 -10.276 9.664 1.00 78.06 342 SER A O 1
ATOM 2591 N N . ALA A 1 343 ? -39.197 -8.204 9.058 1.00 76.94 343 ALA A N 1
ATOM 2592 C CA . ALA A 1 343 ? -37.775 -8.482 9.119 1.00 76.94 343 ALA A CA 1
ATOM 2593 C C . ALA A 1 343 ? -37.283 -8.516 10.565 1.00 76.94 343 ALA A C 1
ATOM 2595 O O . ALA A 1 343 ? -37.666 -7.687 11.384 1.00 76.94 343 ALA A O 1
ATOM 2596 N N . LEU A 1 344 ? -36.359 -9.425 10.846 1.00 68.56 344 LEU A N 1
ATOM 2597 C CA . LEU A 1 344 ? -35.526 -9.410 12.038 1.00 68.56 344 LEU A CA 1
ATOM 2598 C C . LEU A 1 344 ? -34.135 -8.933 11.632 1.00 68.56 344 LEU A C 1
ATOM 2600 O O . LEU A 1 344 ? -33.490 -9.545 10.778 1.00 68.56 344 LEU A O 1
ATOM 2604 N N . LEU A 1 345 ? -33.658 -7.856 12.249 1.00 63.75 345 LEU A N 1
ATOM 2605 C CA . LEU A 1 345 ? -32.266 -7.449 12.102 1.00 63.75 345 LEU A CA 1
ATOM 2606 C C . LEU A 1 345 ? -31.362 -8.489 12.782 1.00 63.75 345 LEU A C 1
ATOM 2608 O O . LEU A 1 345 ? -31.403 -8.657 13.997 1.00 63.75 345 LEU A O 1
ATOM 2612 N N . ARG A 1 346 ? -30.567 -9.213 11.991 1.00 55.84 346 ARG A N 1
ATOM 2613 C CA . ARG A 1 346 ? -29.604 -10.224 12.437 1.00 55.84 346 ARG A CA 1
ATOM 2614 C C . ARG A 1 346 ? -28.180 -9.775 12.109 1.00 55.84 346 ARG A C 1
ATOM 2616 O O . ARG A 1 346 ? -27.885 -9.365 10.991 1.00 55.84 346 ARG A O 1
ATOM 2623 N N . GLY A 1 347 ? -27.287 -9.902 13.085 1.00 45.72 347 GLY A N 1
ATOM 2624 C CA . GLY A 1 347 ? -25.847 -9.686 12.948 1.00 45.72 347 GLY A CA 1
ATOM 2625 C C . GLY A 1 347 ? -25.103 -10.311 14.131 1.00 45.72 347 GLY A C 1
ATOM 2626 O O . GLY A 1 347 ? -25.683 -10.453 15.206 1.00 45.72 347 GLY A O 1
ATOM 2627 N N . GLY A 1 348 ? -23.833 -10.685 13.941 1.00 39.06 348 GLY A N 1
ATOM 2628 C CA . GLY A 1 348 ? -22.987 -11.316 14.967 1.00 39.06 348 GLY A CA 1
ATOM 2629 C C . GLY A 1 348 ? -22.827 -12.836 14.816 1.00 39.06 348 GLY A C 1
ATOM 2630 O O . GLY A 1 348 ? -23.601 -13.487 14.125 1.00 39.06 348 GLY A O 1
ATOM 2631 N N . ILE A 1 349 ? -21.775 -13.376 15.439 1.00 38.28 349 ILE A N 1
ATOM 2632 C CA . ILE A 1 349 ? -21.390 -14.804 15.410 1.00 38.28 349 ILE A CA 1
ATOM 2633 C C . ILE A 1 349 ? -22.304 -15.710 16.253 1.00 38.28 349 ILE A C 1
ATOM 2635 O O . ILE A 1 349 ? -22.242 -16.921 16.090 1.00 38.28 349 ILE A O 1
ATOM 2639 N N . ASP A 1 350 ? -23.186 -15.126 17.067 1.00 35.19 350 ASP A N 1
ATOM 2640 C CA . ASP A 1 350 ? -24.199 -15.826 17.858 1.00 35.19 350 ASP A CA 1
ATOM 2641 C C . ASP A 1 350 ? -25.568 -15.174 17.621 1.00 35.19 350 ASP A C 1
ATOM 2643 O O . ASP A 1 350 ? -25.652 -13.947 17.511 1.00 35.19 350 ASP A O 1
ATOM 2647 N N . GLU A 1 351 ? -26.628 -15.987 17.545 1.00 38.59 351 GLU A N 1
ATOM 2648 C CA . GLU A 1 351 ? -28.017 -15.673 17.142 1.00 38.59 351 GLU A CA 1
ATOM 2649 C C . GLU A 1 351 ? -28.774 -14.606 17.987 1.00 38.59 351 GLU A C 1
ATOM 2651 O O . GLU A 1 351 ? -29.985 -14.701 18.170 1.00 38.59 351 GLU A O 1
ATOM 2656 N N . GLY A 1 352 ? -28.121 -13.557 18.495 1.00 38.97 352 GLY A N 1
ATOM 2657 C CA . GLY A 1 352 ? -28.774 -12.527 19.313 1.00 38.97 352 GLY A CA 1
ATOM 2658 C C . GLY A 1 352 ? -27.985 -11.243 19.610 1.00 38.97 352 GLY A C 1
ATOM 2659 O O . GLY A 1 352 ? -28.446 -10.438 20.414 1.00 38.97 352 GLY A O 1
ATOM 2660 N N . ALA A 1 353 ? -26.820 -10.994 19.000 1.00 40.53 353 ALA A N 1
ATOM 2661 C CA . ALA A 1 353 ? -25.943 -9.885 19.419 1.00 40.53 353 ALA A CA 1
ATOM 2662 C C . ALA A 1 353 ? -26.306 -8.479 18.873 1.00 40.53 353 ALA A C 1
ATOM 2664 O O . ALA A 1 353 ? -25.634 -7.501 19.204 1.00 40.53 353 ALA A O 1
ATOM 2665 N N . PHE A 1 354 ? -27.354 -8.345 18.051 1.00 45.91 354 PHE A N 1
ATOM 2666 C CA . PHE A 1 354 ? -27.783 -7.071 17.454 1.00 45.91 354 PHE A CA 1
ATOM 2667 C C . PHE A 1 354 ? -29.272 -6.789 17.728 1.00 45.91 354 PHE A C 1
ATOM 2669 O O . PHE A 1 354 ? -30.068 -6.662 16.804 1.00 45.91 354 PHE A O 1
ATOM 2676 N N . HIS A 1 355 ? -29.671 -6.626 18.993 1.00 42.78 355 HIS A N 1
ATOM 2677 C CA . HIS A 1 355 ? -30.831 -5.764 19.257 1.00 42.78 355 HIS A CA 1
ATOM 2678 C C . HIS A 1 355 ? -30.373 -4.315 19.066 1.00 42.78 355 HIS A C 1
ATOM 2680 O O . HIS A 1 355 ? -29.694 -3.768 19.930 1.00 42.78 355 HIS A O 1
ATOM 2686 N N . ALA A 1 356 ? -30.665 -3.715 17.910 1.00 46.19 356 ALA A N 1
ATOM 2687 C CA . ALA A 1 356 ? -30.489 -2.278 17.730 1.00 46.19 356 ALA A CA 1
ATOM 2688 C C . ALA A 1 356 ? -31.620 -1.569 18.484 1.00 46.19 356 ALA A C 1
ATOM 2690 O O . ALA A 1 356 ? -32.768 -1.597 18.048 1.00 46.19 356 ALA A O 1
ATOM 2691 N N . THR A 1 357 ? -31.320 -1.004 19.652 1.00 47.50 357 THR A N 1
ATOM 2692 C CA . THR A 1 357 ? -32.328 -0.378 20.526 1.00 47.50 357 THR A CA 1
ATOM 2693 C C . THR A 1 357 ? -32.651 1.060 20.126 1.00 47.50 357 THR A C 1
ATOM 2695 O O . THR A 1 357 ? -33.764 1.521 20.371 1.00 47.50 357 THR A O 1
ATOM 2698 N N . SER A 1 358 ? -31.702 1.770 19.507 1.00 55.09 358 SER A N 1
ATOM 2699 C CA . SER A 1 358 ? -31.845 3.183 19.142 1.00 55.09 358 SER A CA 1
ATOM 2700 C C . SER A 1 358 ? -30.937 3.575 17.961 1.00 55.09 358 SER A C 1
ATOM 2702 O O . SER A 1 358 ? -29.783 3.144 17.876 1.00 55.09 358 SER A O 1
ATOM 2704 N N . PRO A 1 359 ? -31.426 4.402 17.019 1.00 60.06 359 PRO A N 1
ATOM 2705 C CA . PRO A 1 359 ? -30.584 5.039 16.013 1.00 60.06 359 PRO A CA 1
ATOM 2706 C C . PRO A 1 359 ? -29.877 6.278 16.588 1.00 60.06 359 PRO A C 1
ATOM 2708 O O . PRO A 1 359 ? -30.491 7.123 17.230 1.00 60.06 359 PRO A O 1
ATOM 2711 N N . PHE A 1 360 ? -28.593 6.440 16.286 1.00 62.69 360 PHE A N 1
ATOM 2712 C CA . PHE A 1 360 ? -27.761 7.562 16.717 1.00 62.69 360 PHE A CA 1
ATOM 2713 C C . PHE A 1 360 ? -27.346 8.421 15.518 1.00 62.69 360 PHE A C 1
ATOM 2715 O O . PHE A 1 360 ? -26.994 7.906 14.459 1.00 62.69 360 PHE A O 1
ATOM 2722 N N . ILE A 1 361 ? -27.359 9.744 15.660 1.00 61.31 361 ILE 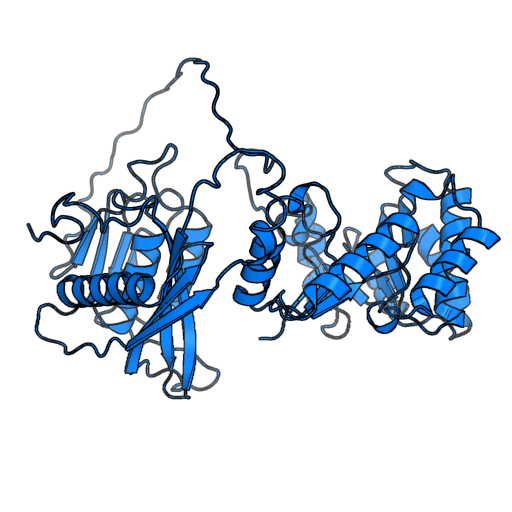A N 1
ATOM 2723 C CA . ILE A 1 361 ? -26.922 10.696 14.635 1.00 61.31 361 ILE A CA 1
ATOM 2724 C C . ILE A 1 361 ? -25.659 11.411 15.127 1.00 61.31 361 ILE A C 1
ATOM 2726 O O . ILE A 1 361 ? -25.710 12.300 15.966 1.00 61.31 361 ILE A O 1
ATOM 2730 N N . ARG A 1 362 ? -24.499 11.115 14.550 1.00 61.47 362 ARG A N 1
ATOM 2731 C CA . ARG A 1 362 ? -23.274 11.886 14.797 1.00 61.47 362 ARG A CA 1
ATOM 2732 C C . ARG A 1 362 ? -23.126 12.992 13.765 1.00 61.47 362 ARG A C 1
ATOM 2734 O O . ARG A 1 362 ? -22.964 12.707 12.585 1.00 61.47 362 ARG A O 1
ATOM 2741 N N . VAL A 1 363 ? -23.110 14.251 14.179 1.00 56.84 363 VAL A N 1
ATOM 2742 C CA . VAL A 1 363 ? -22.836 15.398 13.310 1.00 56.84 363 VAL A CA 1
ATOM 2743 C C . VAL A 1 363 ? -21.421 15.918 13.530 1.00 56.84 363 VAL A C 1
ATOM 2745 O O . VAL A 1 363 ? -21.056 16.346 14.614 1.00 56.84 363 VAL A O 1
ATOM 2748 N N . THR A 1 364 ? -20.609 15.956 12.481 1.00 54.78 364 THR A N 1
ATOM 2749 C CA . THR A 1 364 ? -19.268 16.547 12.511 1.00 54.78 364 THR A CA 1
ATOM 2750 C C . THR A 1 364 ? -19.223 17.798 11.642 1.00 54.78 364 THR A C 1
ATOM 2752 O O . THR A 1 364 ? -19.329 17.706 10.418 1.00 54.78 364 THR A O 1
ATOM 2755 N N . ALA A 1 365 ? -19.030 18.970 12.245 1.00 54.34 365 ALA A N 1
ATOM 2756 C CA . ALA A 1 365 ? -18.765 20.218 11.537 1.00 54.34 365 ALA A CA 1
ATOM 2757 C C . ALA A 1 365 ? -17.255 20.439 11.389 1.00 54.34 365 ALA A C 1
ATOM 2759 O O . ALA A 1 365 ? -16.519 20.455 12.371 1.00 54.34 365 ALA A O 1
ATOM 2760 N N . PHE A 1 366 ? -16.781 20.662 10.165 1.00 49.53 366 PHE A N 1
ATOM 2761 C CA . PHE A 1 366 ? -15.362 20.850 9.878 1.00 49.53 366 PHE A CA 1
ATOM 2762 C C . PHE A 1 366 ? -15.103 22.048 8.959 1.00 49.53 366 PHE A C 1
ATOM 2764 O O . PHE A 1 366 ? -15.823 22.317 7.991 1.00 49.53 366 PHE A O 1
ATOM 2771 N N . GLY A 1 367 ? -14.048 22.804 9.267 1.00 50.28 367 GLY A N 1
ATOM 2772 C CA . GLY A 1 367 ? -13.634 23.980 8.499 1.00 50.28 367 GLY A CA 1
ATOM 2773 C C . GLY A 1 367 ? -13.212 25.169 9.360 1.00 50.28 367 GLY A C 1
ATOM 2774 O O . GLY A 1 367 ? -13.293 25.153 10.582 1.00 50.28 367 GLY A O 1
ATOM 2775 N N . VAL A 1 368 ? -12.745 26.235 8.702 1.00 50.72 368 VAL A N 1
ATOM 2776 C CA . VAL A 1 368 ? -12.205 27.445 9.366 1.00 50.72 368 VAL A CA 1
ATOM 2777 C C . VAL A 1 368 ? -13.237 28.242 10.168 1.00 50.72 368 VAL A C 1
ATOM 2779 O O . VAL A 1 368 ? -12.847 29.045 11.006 1.00 50.72 368 VAL A O 1
ATOM 2782 N N . SER A 1 369 ? -14.526 28.019 9.918 1.00 54.97 369 SER A N 1
ATOM 2783 C CA . SER A 1 369 ? -15.634 2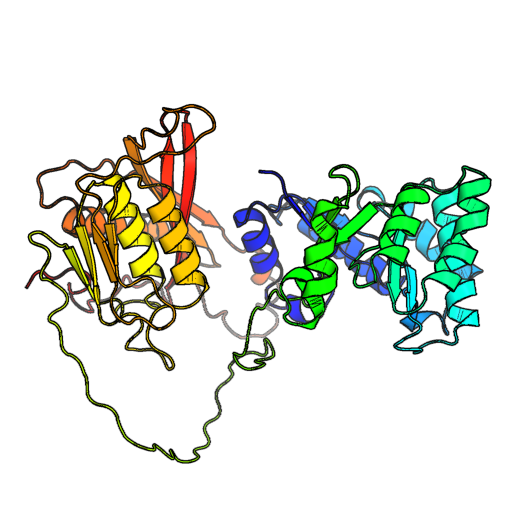8.674 10.621 1.00 54.97 369 SER A CA 1
ATOM 2784 C C . SER A 1 369 ? -16.626 27.639 11.173 1.00 54.97 369 SER A C 1
ATOM 2786 O O . SER A 1 369 ? -17.822 27.915 11.247 1.00 54.97 369 SER A O 1
ATOM 2788 N N . ALA A 1 370 ? -16.163 26.415 11.457 1.00 58.00 370 ALA A N 1
ATOM 2789 C CA . ALA A 1 370 ? -16.970 25.395 12.122 1.00 58.00 370 ALA A CA 1
ATOM 2790 C C . ALA A 1 370 ? -17.169 25.765 13.598 1.00 58.00 370 ALA A C 1
ATOM 2792 O O . ALA A 1 370 ? -16.220 26.175 14.264 1.00 58.00 370 ALA A O 1
ATOM 2793 N N . THR A 1 371 ? -18.401 25.648 14.091 1.00 66.06 371 THR A N 1
ATOM 2794 C CA . THR A 1 371 ? -18.769 25.928 15.485 1.00 66.06 371 THR A CA 1
ATOM 2795 C C . THR A 1 371 ? -19.709 24.847 16.002 1.00 66.06 371 THR A C 1
ATOM 2797 O O . THR A 1 371 ? -20.440 24.246 15.211 1.00 66.06 371 THR A O 1
ATOM 2800 N N . GLU A 1 372 ? -19.736 24.640 17.321 1.00 68.25 372 GLU A N 1
ATOM 2801 C CA . GLU A 1 372 ? -20.663 23.694 17.969 1.00 68.25 372 GLU A CA 1
ATOM 2802 C C . GLU A 1 372 ? -22.110 24.067 17.639 1.00 68.25 372 GLU A C 1
ATOM 2804 O O . GLU A 1 372 ? -22.850 23.259 17.097 1.00 68.25 372 GLU A O 1
ATOM 2809 N N . GLN A 1 373 ? -22.450 25.357 17.734 1.00 68.69 373 GLN A N 1
ATOM 2810 C CA . GLN A 1 373 ? -23.763 25.891 17.345 1.00 68.69 373 GLN A CA 1
ATOM 2811 C C . GLN A 1 373 ? -24.184 25.582 15.896 1.00 68.69 373 GLN A C 1
ATOM 2813 O O . GLN A 1 373 ? -25.371 25.652 15.563 1.00 68.69 373 GLN A O 1
ATOM 2818 N N . LEU A 1 374 ? -23.238 25.363 14.976 1.00 61.59 374 LEU A N 1
ATOM 2819 C CA . LEU A 1 374 ? -23.554 24.957 13.606 1.00 61.59 374 LEU A CA 1
ATOM 2820 C C . LEU A 1 374 ? -23.832 23.451 13.533 1.00 61.59 374 LEU A C 1
ATOM 2822 O O . LEU A 1 374 ? -24.804 23.065 12.885 1.00 61.59 374 LEU A O 1
ATOM 2826 N N . ALA A 1 375 ? -23.010 22.638 14.201 1.00 61.09 375 ALA A N 1
ATOM 2827 C CA . ALA A 1 375 ? -23.217 21.197 14.313 1.00 61.09 375 ALA A CA 1
ATOM 2828 C C . ALA A 1 375 ? -24.557 20.888 15.005 1.00 61.09 375 ALA A C 1
ATOM 2830 O O . ALA A 1 375 ? -25.376 20.172 14.435 1.00 61.09 375 ALA A O 1
ATOM 2831 N N . ASP A 1 376 ? -24.845 21.541 16.136 1.00 66.31 376 ASP A N 1
ATOM 2832 C CA . ASP A 1 376 ? -26.079 21.365 16.913 1.00 66.31 376 ASP A CA 1
ATOM 2833 C C . ASP A 1 376 ? -27.324 21.705 16.102 1.00 66.31 376 ASP A C 1
ATOM 2835 O O . ASP A 1 376 ? -28.311 20.970 16.102 1.00 66.31 376 ASP A O 1
ATOM 2839 N N . ARG A 1 377 ? -27.303 22.829 15.373 1.00 65.88 377 ARG A N 1
ATOM 2840 C CA . ARG A 1 377 ? -28.442 23.227 14.534 1.00 65.88 377 ARG A CA 1
ATOM 2841 C C . ARG A 1 377 ? -28.705 22.222 13.422 1.00 65.88 377 ARG A C 1
ATOM 2843 O O . ARG A 1 377 ? -29.868 21.935 13.142 1.00 65.88 377 ARG A O 1
ATOM 2850 N N . TYR A 1 378 ? -27.652 21.705 12.794 1.00 64.25 378 TYR A N 1
ATOM 2851 C CA . TYR A 1 378 ? -27.789 20.712 11.735 1.00 64.25 378 TYR A CA 1
ATOM 2852 C C . TYR A 1 378 ? -28.297 19.376 12.289 1.00 64.25 378 TYR A C 1
ATOM 2854 O O . TYR A 1 378 ? -29.274 18.833 11.776 1.00 64.25 378 TYR A O 1
ATOM 2862 N N . GLY A 1 379 ? -27.711 18.898 13.389 1.00 62.69 379 GLY A N 1
ATOM 2863 C CA . GLY A 1 379 ? -28.120 17.660 14.050 1.00 62.69 379 GLY A CA 1
ATOM 2864 C C . GLY A 1 379 ? -29.553 17.693 14.569 1.00 62.69 379 GLY A C 1
ATOM 2865 O O . GLY A 1 379 ? -30.318 16.777 14.281 1.00 62.69 379 GLY A O 1
ATOM 2866 N N . ASN A 1 380 ? -29.969 18.780 15.223 1.00 67.50 380 ASN A N 1
ATOM 2867 C CA . ASN A 1 380 ? -31.349 18.943 15.688 1.00 67.50 380 ASN A CA 1
ATOM 2868 C C . ASN A 1 380 ? -32.357 19.012 14.532 1.00 67.50 380 ASN A C 1
ATOM 2870 O O . ASN A 1 380 ? -33.434 18.425 14.622 1.00 67.50 380 ASN A O 1
ATOM 2874 N N . SER A 1 381 ? -32.003 19.683 13.431 1.00 65.69 381 SER A N 1
ATOM 2875 C CA . SER A 1 381 ? -32.861 19.735 12.239 1.00 65.69 381 SER A CA 1
ATOM 2876 C C . SER A 1 381 ? -33.019 18.350 11.608 1.00 65.69 381 SER A C 1
ATOM 2878 O O . SER A 1 381 ? -34.123 17.972 11.223 1.00 65.69 381 SER A O 1
ATOM 2880 N N . MET A 1 382 ? -31.935 17.570 11.540 1.00 66.50 382 MET A N 1
ATOM 2881 C CA . MET A 1 382 ? -31.974 16.213 10.996 1.00 66.50 382 MET A CA 1
ATOM 2882 C C . MET A 1 382 ? -32.757 15.259 11.904 1.00 66.50 382 MET A C 1
ATOM 2884 O O . MET A 1 382 ? -33.588 14.502 11.410 1.00 66.50 382 MET A O 1
ATOM 2888 N N . LYS A 1 383 ? -32.564 15.344 13.226 1.00 68.88 383 LYS A N 1
ATOM 2889 C CA . LYS A 1 383 ? -33.347 14.597 14.221 1.00 68.88 383 LYS A CA 1
ATOM 2890 C C . LYS A 1 383 ? -34.846 14.861 14.078 1.00 68.88 383 LYS A C 1
ATOM 2892 O O . LYS A 1 383 ? -35.622 13.910 14.049 1.00 68.88 383 LYS A O 1
ATOM 2897 N N . ALA A 1 384 ? -35.252 16.127 13.963 1.00 68.94 384 ALA A N 1
ATOM 2898 C CA . ALA A 1 384 ? -36.656 16.495 13.786 1.00 68.94 384 ALA A CA 1
ATOM 2899 C C . ALA A 1 384 ? -37.240 15.905 12.493 1.00 68.94 384 ALA A C 1
ATOM 2901 O O . ALA A 1 384 ? -38.298 15.285 12.526 1.00 68.94 384 ALA A O 1
ATOM 2902 N N . ALA A 1 385 ? -36.507 16.025 11.386 1.00 68.69 385 ALA A N 1
ATOM 2903 C CA . ALA A 1 385 ? -36.943 15.531 10.088 1.00 68.69 385 ALA A CA 1
ATOM 2904 C C . ALA A 1 385 ? -37.069 13.996 10.044 1.00 68.69 385 ALA A C 1
ATOM 2906 O O . ALA A 1 385 ? -38.022 13.463 9.481 1.00 68.69 385 ALA A O 1
ATOM 2907 N N . VAL A 1 386 ? -36.140 13.272 10.681 1.00 67.62 386 VAL A N 1
ATOM 2908 C CA . VAL A 1 386 ? -36.219 11.808 10.803 1.00 67.62 386 VAL A CA 1
ATOM 2909 C C . VAL A 1 386 ? -37.421 11.393 11.651 1.00 67.62 386 VAL A C 1
ATOM 2911 O O . VAL A 1 386 ? -38.151 10.496 11.235 1.00 67.62 386 VAL A O 1
ATOM 2914 N N . LYS A 1 387 ? -37.660 12.053 12.798 1.00 69.69 387 LYS A N 1
ATOM 2915 C CA . LYS A 1 387 ? -38.845 11.781 13.628 1.00 69.69 387 LYS A CA 1
ATOM 2916 C C . LYS A 1 387 ? -40.131 11.980 12.825 1.00 69.69 387 LYS A C 1
ATOM 2918 O O . LYS A 1 387 ? -40.921 11.055 12.729 1.00 69.69 387 LYS A O 1
ATOM 2923 N N . GLU A 1 388 ? -40.296 13.139 12.192 1.00 71.69 388 GLU A N 1
ATOM 2924 C CA . GLU A 1 388 ? -41.491 13.465 11.399 1.00 71.69 388 GLU A CA 1
ATOM 2925 C C . GLU A 1 388 ? -41.779 12.427 10.304 1.00 71.69 388 GLU A C 1
ATOM 2927 O O . GLU A 1 388 ? -42.925 12.045 10.101 1.00 71.69 388 GLU A O 1
ATOM 2932 N N . THR A 1 389 ? -40.736 11.930 9.639 1.00 70.44 389 THR A N 1
ATOM 2933 C CA . THR A 1 389 ? -40.879 11.053 8.467 1.00 70.44 389 THR A CA 1
ATOM 2934 C C . THR A 1 389 ? -41.092 9.586 8.816 1.00 70.44 389 THR A C 1
ATOM 2936 O O . THR A 1 389 ? -41.815 8.890 8.112 1.00 70.44 389 THR A O 1
ATOM 2939 N N . PHE A 1 390 ? -40.411 9.087 9.851 1.00 68.12 390 PHE A N 1
ATOM 2940 C CA . PHE A 1 390 ? -40.331 7.648 10.124 1.00 68.12 390 PHE A CA 1
ATOM 2941 C C . PHE A 1 390 ? -41.084 7.209 11.379 1.00 68.12 390 PHE A C 1
ATOM 2943 O O . PHE A 1 390 ? -41.267 6.007 11.556 1.00 68.12 390 PHE A O 1
ATOM 2950 N N . SER A 1 391 ? -41.505 8.130 12.256 1.00 63.91 391 SER A N 1
ATOM 2951 C CA . SER A 1 391 ? -42.198 7.746 13.490 1.00 63.91 391 SER A CA 1
ATOM 2952 C C . SER A 1 391 ? -43.720 7.821 13.417 1.00 63.91 391 SER A C 1
ATOM 2954 O O . SER A 1 391 ? -44.363 7.271 14.308 1.00 63.91 391 SER A O 1
ATOM 2956 N N . ASN A 1 392 ? -44.297 8.514 12.421 1.00 54.72 392 ASN A N 1
ATOM 2957 C CA . ASN A 1 392 ? -45.740 8.798 12.303 1.00 54.72 392 ASN A CA 1
ATOM 2958 C C . ASN A 1 392 ? -46.418 9.268 13.617 1.00 54.72 392 ASN A C 1
ATOM 2960 O O . ASN A 1 392 ? -47.635 9.206 13.748 1.00 54.72 392 ASN A O 1
ATOM 2964 N N . GLY A 1 393 ? -45.646 9.748 14.601 1.00 50.97 393 GLY A N 1
ATOM 2965 C CA . GLY A 1 393 ? -46.129 10.110 15.938 1.00 50.97 393 GLY A CA 1
ATOM 2966 C C . GLY A 1 393 ? -46.362 8.952 16.925 1.00 50.97 393 GLY A C 1
ATOM 2967 O O . GLY A 1 393 ? -46.673 9.235 18.079 1.00 50.97 393 GLY A O 1
ATOM 2968 N N . GLU A 1 394 ? -46.186 7.685 16.533 1.00 43.88 394 GLU A N 1
ATOM 2969 C CA . GLU A 1 394 ? -46.498 6.511 17.376 1.00 43.88 394 GLU A CA 1
ATOM 2970 C C . GLU A 1 394 ? -45.275 5.914 18.093 1.00 43.88 394 GLU A C 1
ATOM 2972 O O . GLU A 1 394 ? -45.408 5.315 19.161 1.00 43.88 394 GLU A O 1
ATOM 2977 N N . HIS A 1 395 ? -44.067 6.122 17.558 1.00 49.41 395 HIS A N 1
ATOM 2978 C CA . HIS A 1 395 ? -42.823 5.628 18.155 1.00 49.41 395 HIS A CA 1
ATOM 2979 C C . HIS A 1 395 ? -41.963 6.779 18.697 1.00 49.41 395 HIS A C 1
ATOM 2981 O O . HIS A 1 395 ? -41.544 7.661 17.941 1.00 49.41 395 HIS A O 1
ATOM 2987 N N . ASP A 1 396 ? -41.641 6.772 19.998 1.00 50.19 396 ASP A N 1
ATOM 2988 C CA . ASP A 1 396 ? -40.644 7.698 20.548 1.00 50.19 396 ASP A CA 1
ATOM 2989 C C . ASP A 1 396 ? -39.238 7.197 20.206 1.00 50.19 396 ASP A C 1
ATOM 2991 O O . ASP A 1 396 ? -38.595 6.462 20.951 1.00 50.19 396 ASP A O 1
ATOM 2995 N N . ILE A 1 397 ? -38.781 7.550 19.005 1.00 55.62 397 ILE A N 1
ATOM 2996 C CA . ILE A 1 397 ? -37.434 7.214 18.551 1.00 55.62 397 ILE A CA 1
ATOM 2997 C C . ILE A 1 397 ? -36.446 8.055 19.367 1.00 55.62 397 ILE A C 1
ATOM 2999 O O . ILE A 1 397 ? -36.328 9.273 19.165 1.00 55.62 397 ILE A O 1
ATOM 3003 N N . ALA A 1 398 ? -35.725 7.422 20.289 1.00 56.72 398 ALA A N 1
ATOM 3004 C CA . ALA A 1 398 ? -34.574 8.033 20.936 1.00 56.72 398 ALA A CA 1
ATOM 3005 C C . ALA A 1 398 ? -33.460 8.184 19.890 1.00 56.72 398 ALA A C 1
ATOM 3007 O O . ALA A 1 398 ? -32.794 7.221 19.529 1.00 56.72 398 ALA A O 1
ATOM 3008 N N . ILE A 1 399 ? -33.330 9.396 19.346 1.00 62.31 399 ILE A N 1
ATOM 3009 C CA . ILE A 1 399 ? -32.249 9.770 18.434 1.00 62.31 399 ILE A CA 1
ATOM 3010 C C . ILE A 1 399 ? -31.285 10.653 19.204 1.00 62.31 399 ILE A C 1
ATOM 3012 O O . ILE A 1 399 ? -31.605 11.817 19.475 1.00 62.31 399 ILE A O 1
ATOM 3016 N N . ASP A 1 400 ? -30.116 10.134 19.535 1.00 62.16 400 ASP A N 1
ATOM 3017 C CA . ASP A 1 400 ? -29.063 10.942 20.135 1.00 62.16 400 ASP A CA 1
ATOM 3018 C C . ASP A 1 400 ? -28.264 11.665 19.059 1.00 62.16 400 ASP A C 1
ATOM 3020 O O . ASP A 1 400 ? -28.079 11.163 17.949 1.00 62.16 400 ASP A O 1
ATOM 3024 N N . VAL A 1 401 ? -27.861 12.896 19.373 1.00 59.69 401 VAL A N 1
ATOM 3025 C CA . VAL A 1 401 ? -27.090 13.748 18.471 1.00 59.69 401 VAL A CA 1
ATOM 3026 C C . VAL A 1 401 ? -25.761 14.066 19.127 1.00 59.69 401 VAL A C 1
ATOM 3028 O O . VAL A 1 401 ? -25.729 14.753 20.144 1.00 59.69 401 VAL A O 1
ATOM 3031 N N . GLU A 1 402 ? -24.667 13.607 18.532 1.00 59.88 402 GLU A N 1
ATOM 3032 C CA . GLU A 1 402 ? -23.318 13.960 18.978 1.00 59.88 402 GLU A CA 1
ATOM 3033 C C . GLU A 1 402 ? -22.667 14.915 17.994 1.00 59.88 402 GLU A C 1
ATOM 3035 O O . GLU A 1 402 ? -22.537 14.608 16.809 1.00 59.88 402 GLU A O 1
ATOM 3040 N N . CYS A 1 403 ? -22.236 16.067 18.498 1.00 57.72 403 CYS A N 1
ATOM 3041 C CA . CYS A 1 403 ? -21.659 17.137 17.704 1.00 57.72 403 CYS A CA 1
ATOM 3042 C C . CYS A 1 403 ? -20.141 17.204 17.890 1.00 57.72 403 CYS A C 1
ATOM 3044 O O . CYS A 1 403 ? -19.651 17.431 18.990 1.00 57.72 403 CYS A O 1
ATOM 3046 N N . ILE A 1 404 ? -19.392 17.059 16.797 1.00 57.94 404 ILE A N 1
ATOM 3047 C CA . ILE A 1 404 ? -17.926 17.153 16.782 1.00 57.94 404 ILE A CA 1
ATOM 3048 C C . ILE A 1 404 ? -17.515 18.359 15.936 1.00 57.94 404 ILE A C 1
ATOM 3050 O O . ILE A 1 404 ? -18.007 18.534 14.819 1.00 57.94 404 ILE A O 1
ATOM 3054 N N . VAL A 1 405 ? -16.594 19.187 16.439 1.00 55.47 405 VAL A N 1
ATOM 3055 C CA . VAL A 1 405 ? -16.080 20.361 15.719 1.00 55.47 405 VAL A CA 1
ATOM 3056 C C . VAL A 1 405 ? -14.593 20.210 15.428 1.00 55.47 405 VAL A C 1
ATOM 3058 O O . VAL A 1 405 ? -13.763 20.244 16.330 1.00 55.47 405 VAL A O 1
ATOM 3061 N N . GLU A 1 406 ? -14.239 20.129 14.146 1.00 56.81 406 GLU A N 1
ATOM 3062 C CA . GLU A 1 406 ? -12.847 20.071 13.692 1.00 56.81 406 GLU A CA 1
ATOM 3063 C C . GLU A 1 406 ? -12.431 21.397 13.033 1.00 56.81 406 GLU A C 1
ATOM 3065 O O . GLU A 1 406 ? -12.770 21.704 11.880 1.00 56.81 406 GLU A O 1
ATOM 3070 N N . THR A 1 407 ? -11.656 22.213 13.754 1.00 53.59 407 THR A N 1
ATOM 3071 C CA . THR A 1 407 ? -11.133 23.484 13.228 1.00 53.59 407 THR A CA 1
ATOM 3072 C C . THR A 1 407 ? -9.795 23.282 12.511 1.00 53.59 407 THR A C 1
ATOM 3074 O O . THR A 1 407 ? -8.764 22.969 13.101 1.00 53.59 407 THR A O 1
ATOM 3077 N N . THR A 1 408 ? -9.761 23.502 11.193 1.00 52.09 408 THR A N 1
ATOM 3078 C CA . THR A 1 408 ? -8.518 23.372 10.409 1.00 52.09 408 THR A CA 1
ATOM 3079 C C . THR A 1 408 ? -7.648 24.637 10.529 1.00 52.09 408 THR A C 1
ATOM 3081 O O . THR A 1 408 ? -7.586 25.460 9.613 1.00 52.09 408 THR A O 1
ATOM 3084 N N . ILE A 1 409 ? -6.938 24.810 11.650 1.00 45.59 409 ILE A N 1
ATOM 3085 C CA . ILE A 1 409 ? -6.059 25.976 11.903 1.00 45.59 409 ILE A CA 1
ATOM 3086 C C . ILE A 1 409 ? -4.900 26.068 10.880 1.00 45.59 409 ILE A C 1
ATOM 3088 O O . ILE A 1 409 ? -4.445 27.158 10.518 1.00 45.59 409 ILE A O 1
ATOM 3092 N N . ALA A 1 410 ? -4.461 24.937 10.317 1.00 44.81 410 ALA A N 1
ATOM 3093 C CA . ALA A 1 410 ? -3.256 24.843 9.484 1.00 44.81 410 ALA A CA 1
ATOM 3094 C C . ALA A 1 410 ? -3.293 25.634 8.152 1.00 44.81 410 ALA A C 1
ATOM 3096 O O . ALA A 1 410 ? -2.241 25.922 7.576 1.00 44.81 410 ALA A O 1
ATOM 3097 N N . ASN A 1 411 ? -4.470 26.039 7.656 1.00 41.06 411 ASN A N 1
ATOM 3098 C CA . ASN A 1 411 ? -4.597 26.761 6.379 1.00 41.06 411 ASN A CA 1
ATOM 3099 C C . ASN A 1 411 ? -4.615 28.298 6.502 1.00 41.06 411 ASN A C 1
ATOM 3101 O O . ASN A 1 411 ? -4.519 28.987 5.480 1.00 41.06 411 ASN A O 1
ATOM 3105 N N . LEU A 1 412 ? -4.696 28.851 7.718 1.00 41.91 412 LEU A N 1
ATOM 3106 C CA . LEU A 1 412 ? -4.753 30.302 7.943 1.00 41.91 412 LEU A CA 1
ATOM 3107 C C . LEU A 1 412 ? -3.397 30.984 7.698 1.00 41.91 412 LEU A C 1
ATOM 3109 O O . LEU A 1 412 ? -3.337 31.988 6.986 1.00 41.91 412 LEU A O 1
ATOM 3113 N N . LYS A 1 413 ? -2.285 30.400 8.170 1.00 42.19 413 LYS A N 1
ATOM 3114 C CA . LYS A 1 413 ? -0.954 31.039 8.082 1.00 42.19 413 LYS A CA 1
ATOM 3115 C C . LYS A 1 413 ? -0.433 31.207 6.644 1.00 42.19 413 LYS A C 1
ATOM 3117 O O . LYS A 1 413 ? 0.240 32.188 6.350 1.00 42.19 413 LYS A O 1
ATOM 3122 N N . LYS A 1 414 ? -0.785 30.313 5.708 1.00 42.62 414 LYS A N 1
ATOM 3123 C CA . LYS A 1 414 ? -0.293 30.366 4.310 1.00 42.62 414 LYS A CA 1
ATOM 3124 C C . LYS A 1 414 ? -1.038 31.343 3.391 1.00 42.62 414 LYS A C 1
ATOM 3126 O O . LYS A 1 414 ? -0.525 31.662 2.320 1.00 42.62 414 LYS A O 1
ATOM 3131 N N . ARG A 1 415 ? -2.243 31.806 3.751 1.00 39.50 415 ARG A N 1
ATOM 3132 C CA . ARG A 1 415 ? -3.074 32.658 2.870 1.00 39.50 415 ARG A CA 1
ATOM 3133 C C . ARG A 1 415 ? -3.060 34.145 3.209 1.00 39.50 415 ARG A C 1
ATOM 3135 O O . ARG A 1 415 ? -3.306 34.941 2.306 1.00 39.50 415 ARG A O 1
ATOM 3142 N N . VAL A 1 416 ? -2.694 34.519 4.437 1.00 44.25 416 VAL A N 1
ATOM 3143 C CA . VAL A 1 416 ? -2.497 35.932 4.824 1.00 44.25 416 VAL A CA 1
ATOM 3144 C C . VAL A 1 416 ? -1.418 36.597 3.952 1.00 44.25 416 VAL A C 1
ATOM 3146 O O . VAL A 1 416 ? -1.553 37.755 3.579 1.00 44.25 416 VAL A O 1
ATOM 3149 N N . HIS A 1 417 ? -0.431 35.828 3.482 1.00 43.97 417 HIS A N 1
ATOM 3150 C CA . HIS A 1 417 ? 0.664 36.307 2.630 1.00 43.97 417 HIS A CA 1
ATOM 3151 C C . HIS A 1 417 ? 0.281 36.671 1.178 1.00 43.97 417 HIS A C 1
ATOM 3153 O O . HIS A 1 417 ? 1.138 37.097 0.412 1.00 43.97 417 HIS A O 1
ATOM 3159 N N . ARG A 1 418 ? -0.978 36.477 0.745 1.00 45.44 418 ARG A N 1
ATOM 3160 C CA . ARG A 1 418 ? -1.400 36.699 -0.659 1.00 45.44 418 ARG A CA 1
ATOM 3161 C C . ARG A 1 418 ? -2.550 37.695 -0.848 1.00 45.44 418 ARG A C 1
ATOM 3163 O O . ARG A 1 418 ? -3.158 37.709 -1.917 1.00 45.44 418 ARG A O 1
ATOM 3170 N N . GLY A 1 419 ? -2.882 38.503 0.162 1.00 41.50 419 GLY A N 1
ATOM 3171 C CA . GLY A 1 419 ? -3.819 39.635 0.029 1.00 41.50 419 GLY A CA 1
ATOM 3172 C C . GLY A 1 419 ? -5.269 39.290 -0.361 1.00 41.50 419 GLY A C 1
ATOM 3173 O O . GLY A 1 419 ? -6.086 40.186 -0.548 1.00 41.50 419 GLY A O 1
ATOM 3174 N N . LYS A 1 420 ? -5.636 38.005 -0.475 1.00 41.19 420 LYS A N 1
ATOM 3175 C CA . LYS A 1 420 ? -7.010 37.554 -0.751 1.00 41.19 420 LYS A CA 1
ATOM 3176 C C . LYS A 1 420 ? -7.639 37.023 0.534 1.00 41.19 420 LYS A C 1
ATOM 3178 O O . LYS A 1 420 ? -7.166 36.019 1.066 1.00 41.19 420 LYS A O 1
ATOM 3183 N N . LYS A 1 421 ? -8.734 37.652 0.990 1.00 41.72 421 LYS A N 1
ATOM 3184 C CA . LYS A 1 421 ? -9.569 37.127 2.087 1.00 41.72 421 LYS A CA 1
ATOM 3185 C C . LYS A 1 421 ? -9.920 35.653 1.794 1.00 41.72 421 LYS A C 1
ATOM 3187 O O . LYS A 1 421 ? -10.380 35.364 0.682 1.00 41.72 421 LYS A O 1
ATOM 3192 N N . PRO A 1 422 ? -9.685 34.709 2.725 1.00 43.38 422 PRO A N 1
ATOM 3193 C CA . PRO A 1 422 ? -10.076 33.321 2.521 1.00 43.38 422 PRO A CA 1
ATOM 3194 C C . PRO A 1 422 ? -11.592 33.256 2.299 1.00 43.38 422 PRO A C 1
ATOM 3196 O O . PRO A 1 422 ? -12.351 33.865 3.046 1.00 43.38 422 PRO A O 1
ATOM 3199 N N . LYS A 1 423 ? -12.056 32.521 1.280 1.00 45.81 423 LYS A N 1
ATOM 3200 C CA . LYS A 1 423 ? -13.468 32.116 1.242 1.00 45.81 423 LYS A CA 1
ATOM 3201 C C . LYS A 1 423 ? -13.674 31.126 2.389 1.00 45.81 423 LYS A C 1
ATOM 3203 O O . LYS A 1 423 ? -13.154 30.014 2.304 1.00 45.81 423 LYS A O 1
ATOM 3208 N N . GLU A 1 424 ? -14.374 31.550 3.435 1.00 49.62 424 GLU A N 1
ATOM 3209 C CA . GLU A 1 424 ? -14.845 30.686 4.518 1.00 49.62 424 GLU A CA 1
ATOM 3210 C C . GLU A 1 424 ? -15.720 29.588 3.910 1.00 49.62 424 GLU A C 1
ATOM 3212 O O . GLU A 1 424 ? -16.758 29.860 3.301 1.00 49.62 424 GLU A O 1
ATOM 3217 N N . LYS A 1 425 ? -15.241 28.350 3.986 1.00 51.97 425 LYS A N 1
ATOM 3218 C CA . LYS A 1 425 ? -16.017 27.164 3.645 1.00 51.97 425 LYS A CA 1
ATOM 3219 C C . LYS A 1 425 ? -16.076 26.322 4.903 1.00 51.97 425 LYS A C 1
ATOM 3221 O O . LYS A 1 425 ? -15.033 25.844 5.349 1.00 51.97 425 LYS A O 1
ATOM 3226 N N . THR A 1 426 ? -17.274 26.175 5.440 1.00 53.44 426 THR A N 1
ATOM 3227 C CA . THR A 1 426 ? -17.565 25.207 6.490 1.00 53.44 426 THR A CA 1
ATOM 3228 C C . THR A 1 426 ? -18.351 24.084 5.846 1.00 53.44 426 THR A C 1
ATOM 3230 O O . THR A 1 426 ? -19.257 24.343 5.055 1.00 53.44 426 THR A O 1
ATOM 3233 N N . ALA A 1 427 ? -17.978 22.848 6.132 1.00 49.78 427 ALA A N 1
ATOM 3234 C CA . ALA A 1 427 ? -18.767 21.690 5.769 1.00 49.78 427 ALA A CA 1
ATOM 3235 C C . ALA A 1 427 ? -19.295 21.051 7.051 1.00 49.78 427 ALA A C 1
ATOM 3237 O O . ALA A 1 427 ? -18.620 21.057 8.078 1.00 49.78 427 ALA A O 1
ATOM 3238 N N . VAL A 1 428 ? -20.517 20.549 7.002 1.00 53.12 428 VAL A N 1
ATOM 3239 C CA . VAL A 1 428 ? -21.117 19.785 8.089 1.00 53.12 428 VAL A CA 1
ATOM 3240 C C . VAL A 1 428 ? -21.387 18.405 7.547 1.00 53.12 428 VAL A C 1
ATOM 3242 O O . VAL A 1 428 ? -21.884 18.270 6.435 1.00 53.12 428 VAL A O 1
ATOM 3245 N N . SER A 1 429 ? -21.024 17.386 8.305 1.00 53.53 429 SER A N 1
ATOM 3246 C CA . SER A 1 429 ? -21.345 16.012 7.985 1.00 53.53 429 SER A CA 1
ATOM 3247 C C . SER A 1 429 ? -22.216 15.387 9.046 1.00 53.53 429 SER A C 1
ATOM 3249 O O . SER A 1 429 ? -22.085 15.748 10.204 1.00 53.53 429 SER A O 1
ATOM 3251 N N . ALA A 1 430 ? -23.099 14.476 8.663 1.00 52.81 430 ALA A N 1
ATOM 3252 C CA . ALA A 1 430 ? -23.934 13.734 9.595 1.00 52.81 430 ALA A CA 1
ATOM 3253 C C . ALA A 1 430 ? -23.853 12.245 9.276 1.00 52.81 430 ALA A C 1
ATOM 3255 O O . ALA A 1 430 ? -23.973 11.860 8.118 1.00 52.81 430 ALA A O 1
ATOM 3256 N N . LEU A 1 431 ? -23.616 11.428 10.290 1.00 56.62 431 LEU A N 1
ATOM 3257 C CA . LEU A 1 431 ? -23.420 9.993 10.227 1.00 56.62 431 LEU A CA 1
ATOM 3258 C C . LEU A 1 431 ? -24.516 9.320 11.046 1.00 56.62 431 LEU A C 1
ATOM 3260 O O . LEU A 1 431 ? -24.687 9.665 12.211 1.00 56.62 431 LEU A O 1
ATOM 3264 N N . ILE A 1 432 ? -25.241 8.369 10.460 1.00 59.88 432 ILE A N 1
ATOM 3265 C CA . ILE A 1 432 ? -26.177 7.541 11.231 1.00 59.88 432 ILE A CA 1
ATOM 3266 C C . ILE A 1 432 ? -25.425 6.302 11.716 1.00 59.88 432 ILE A C 1
ATOM 3268 O O . ILE A 1 432 ? -24.852 5.563 10.911 1.00 59.88 432 ILE A O 1
ATOM 3272 N N . LEU A 1 433 ? -25.405 6.118 13.032 1.00 58.34 433 LEU A N 1
ATOM 3273 C CA . LEU A 1 433 ? -24.834 4.978 13.734 1.00 58.34 433 LEU A CA 1
ATOM 3274 C C . LEU A 1 433 ? -25.973 4.159 14.351 1.00 58.34 433 LEU A C 1
ATOM 3276 O O . LEU A 1 433 ? -26.963 4.724 14.807 1.00 58.34 433 LEU A O 1
ATOM 3280 N N . LEU A 1 434 ? -25.841 2.838 14.377 1.00 57.16 434 LEU A N 1
ATOM 3281 C CA . LEU A 1 434 ? -26.740 1.951 15.112 1.00 57.16 434 LEU A CA 1
ATOM 3282 C C . LEU A 1 434 ? -25.981 1.378 16.300 1.00 57.16 434 LEU A C 1
ATOM 3284 O O . LEU A 1 434 ? -24.950 0.734 16.101 1.00 57.16 434 LEU A O 1
ATOM 3288 N N . GLU A 1 435 ? -26.471 1.633 17.508 1.00 52.88 435 GLU A N 1
ATOM 3289 C CA . GLU A 1 435 ? -25.929 1.022 18.717 1.00 52.88 435 GLU A CA 1
ATOM 3290 C C . GLU A 1 435 ? -26.501 -0.388 18.875 1.00 52.88 435 GLU A C 1
ATOM 3292 O O . GLU A 1 435 ? -27.710 -0.604 18.770 1.00 52.88 435 GLU A O 1
ATOM 3297 N N . THR A 1 436 ? -25.624 -1.368 19.059 1.00 52.91 436 THR A N 1
ATOM 3298 C CA . THR A 1 436 ? -25.994 -2.771 19.244 1.00 52.91 436 THR A CA 1
ATOM 3299 C C . THR A 1 436 ? -26.237 -3.065 20.719 1.00 52.91 436 THR A C 1
ATOM 3301 O O . THR A 1 436 ? -25.682 -2.413 21.598 1.00 52.91 436 THR A O 1
ATOM 3304 N N . ALA A 1 437 ? -26.980 -4.133 21.006 1.00 45.88 437 ALA A N 1
ATOM 3305 C CA . ALA A 1 437 ? -27.199 -4.649 22.363 1.00 45.88 437 ALA A CA 1
ATOM 3306 C C . ALA A 1 437 ? -25.906 -4.923 23.154 1.00 45.88 437 ALA A C 1
ATOM 3308 O O . ALA A 1 437 ? -25.913 -4.954 24.381 1.00 45.88 437 ALA A O 1
ATOM 3309 N N . SER A 1 438 ? -24.801 -5.154 22.442 1.00 46.97 438 SER A N 1
ATOM 3310 C CA . SER A 1 438 ? -23.461 -5.373 22.986 1.00 46.97 438 SER A CA 1
ATOM 3311 C C . SER A 1 438 ? -22.628 -4.090 23.145 1.00 46.97 438 SER A C 1
ATOM 3313 O O . SER A 1 438 ? -21.455 -4.180 23.501 1.00 46.97 438 SER A O 1
ATOM 3315 N N . GLY A 1 439 ? -23.200 -2.910 22.875 1.00 44.09 439 GLY A N 1
ATOM 3316 C CA . GLY A 1 439 ? -22.520 -1.610 22.947 1.00 44.09 439 GLY A CA 1
ATOM 3317 C C . GLY A 1 439 ? -21.615 -1.289 21.748 1.00 44.09 439 GLY A C 1
ATOM 3318 O O . GLY A 1 439 ? -20.767 -0.401 21.827 1.00 44.09 439 GLY A O 1
ATOM 3319 N N . GLY A 1 440 ? -21.739 -2.023 20.637 1.00 43.00 440 GLY A N 1
ATOM 3320 C CA . GLY A 1 440 ? -21.038 -1.739 19.383 1.00 43.00 440 GLY A CA 1
ATOM 3321 C C . GLY A 1 440 ? -21.760 -0.676 18.551 1.00 43.00 440 GLY A C 1
ATOM 3322 O O . GLY A 1 440 ? -22.973 -0.542 18.638 1.00 43.00 440 GLY A O 1
ATOM 3323 N N . LEU A 1 441 ? -21.036 0.068 17.708 1.00 50.34 441 LEU A N 1
ATOM 3324 C CA . LEU A 1 441 ? -21.623 1.068 16.803 1.00 50.34 441 LEU A CA 1
ATOM 3325 C C . LEU A 1 441 ? -21.439 0.645 15.341 1.00 50.34 441 LEU A C 1
ATOM 3327 O O . LEU A 1 441 ? -20.312 0.544 14.854 1.00 50.34 441 LEU A O 1
ATOM 3331 N N . LEU A 1 442 ? -22.542 0.437 14.620 1.00 49.19 442 LEU A N 1
ATOM 3332 C CA . LEU A 1 442 ? -22.543 0.178 13.179 1.00 49.19 442 LEU A CA 1
ATOM 3333 C C . LEU A 1 442 ? -22.780 1.483 12.413 1.00 49.19 442 LEU A C 1
ATOM 3335 O O . LEU A 1 442 ? -23.841 2.089 12.517 1.00 49.19 442 LEU A O 1
ATOM 3339 N N . SER A 1 443 ? -21.801 1.909 11.616 1.00 52.44 443 SER A N 1
ATOM 3340 C CA . SER A 1 443 ? -21.909 3.105 10.775 1.00 52.44 443 SER A CA 1
ATOM 3341 C C . SER A 1 443 ? -22.592 2.797 9.448 1.00 52.44 443 SER A C 1
ATOM 3343 O O . SER A 1 443 ? -22.073 2.008 8.662 1.00 52.44 443 SER A O 1
ATOM 3345 N N . VAL A 1 444 ? -23.705 3.473 9.163 1.00 49.97 444 VAL A N 1
ATOM 3346 C CA . VAL A 1 444 ? -24.502 3.215 7.956 1.00 49.97 444 VAL A CA 1
ATOM 3347 C C . VAL A 1 444 ? -24.114 4.134 6.790 1.00 49.97 444 VAL A C 1
ATOM 3349 O O . VAL A 1 444 ? -23.923 3.650 5.677 1.00 49.97 444 VAL A O 1
ATOM 3352 N N . ASP A 1 445 ? -23.987 5.450 7.001 1.00 49.34 445 ASP A N 1
ATOM 3353 C CA . ASP A 1 445 ? -23.562 6.398 5.954 1.00 49.34 445 ASP A CA 1
ATOM 3354 C C . ASP A 1 445 ? -23.258 7.795 6.509 1.00 49.34 445 ASP A C 1
ATOM 3356 O O . ASP A 1 445 ? -23.803 8.172 7.544 1.00 49.34 445 ASP A O 1
ATOM 3360 N N . ARG A 1 446 ? -22.460 8.589 5.773 1.00 44.12 446 ARG A N 1
ATOM 3361 C CA . ARG A 1 446 ? -22.146 9.996 6.059 1.00 44.12 446 ARG A CA 1
ATOM 3362 C C . ARG A 1 446 ? -22.696 10.959 4.994 1.00 44.12 446 ARG A C 1
ATOM 3364 O O . ARG A 1 446 ? -22.264 10.953 3.841 1.00 44.12 446 ARG A O 1
ATOM 3371 N N . THR A 1 447 ? -23.536 11.897 5.413 1.00 48.41 447 THR A N 1
ATOM 3372 C CA . THR A 1 447 ? -23.928 13.099 4.655 1.00 48.41 447 THR A CA 1
ATOM 3373 C C . THR A 1 447 ? -22.861 14.178 4.809 1.00 48.41 447 THR A C 1
ATOM 3375 O O . THR A 1 447 ? -22.282 14.269 5.879 1.00 48.41 447 THR A O 1
ATOM 3378 N N . VAL A 1 448 ? -22.565 14.981 3.780 1.00 41.31 448 VAL A N 1
ATOM 3379 C CA . VAL A 1 448 ? -21.697 16.173 3.876 1.00 41.31 448 VAL A CA 1
ATOM 3380 C C . VAL A 1 448 ? -22.374 17.315 3.124 1.00 41.31 448 VAL A C 1
ATOM 3382 O O . VAL A 1 448 ? -22.538 17.210 1.915 1.00 41.31 448 VAL A O 1
ATOM 3385 N N . GLU A 1 449 ? -22.719 18.399 3.809 1.00 50.16 449 GLU A N 1
ATOM 3386 C CA . GLU A 1 449 ? -23.230 19.641 3.226 1.00 50.16 449 GLU A CA 1
ATOM 3387 C C . GLU A 1 449 ? -22.219 20.781 3.364 1.00 50.16 449 GLU A C 1
ATOM 3389 O O . GLU A 1 449 ? -21.574 20.954 4.399 1.00 50.16 449 GLU A O 1
ATOM 3394 N N . TRP A 1 450 ? -22.097 21.611 2.325 1.00 40.72 450 TRP A N 1
ATOM 3395 C CA . TRP A 1 450 ? -21.203 22.771 2.325 1.00 40.72 450 TRP A CA 1
ATOM 3396 C C . TRP A 1 450 ? -21.961 24.060 2.659 1.00 40.72 450 TRP A C 1
ATOM 3398 O O . TRP A 1 450 ? -22.573 24.684 1.793 1.00 40.72 450 TRP A O 1
ATOM 3408 N N . CYS A 1 451 ? -21.838 24.537 3.897 1.00 45.28 451 CYS A N 1
ATOM 3409 C CA . CYS A 1 451 ? -22.369 25.835 4.301 1.00 45.28 451 CYS A CA 1
ATOM 3410 C C . CYS A 1 451 ? -21.452 26.970 3.806 1.00 45.28 451 CYS A C 1
ATOM 3412 O O . CYS A 1 451 ? -20.314 27.138 4.256 1.00 45.28 451 CYS A O 1
ATOM 3414 N N . VAL A 1 452 ? -21.956 27.807 2.893 1.00 39.31 452 VAL A N 1
ATOM 3415 C CA . VAL A 1 452 ? -21.305 29.071 2.514 1.00 39.31 452 VAL A CA 1
ATOM 3416 C C . VAL A 1 452 ? -22.018 30.222 3.221 1.00 39.31 452 VAL A C 1
ATOM 3418 O O . VAL A 1 452 ? -23.175 30.499 2.927 1.00 39.31 452 VAL A O 1
ATOM 3421 N N . ARG A 1 453 ? -21.282 30.929 4.095 1.00 40.09 453 ARG A N 1
ATOM 3422 C CA . ARG A 1 453 ? -21.699 32.121 4.863 1.00 40.09 453 ARG A CA 1
ATOM 3423 C C . ARG A 1 453 ? -22.878 31.906 5.812 1.00 40.09 453 ARG A C 1
ATOM 3425 O O . ARG A 1 453 ? -23.992 32.192 5.397 1.00 40.09 453 ARG A O 1
ATOM 3432 N N . GLY A 1 454 ? -22.608 31.554 7.077 1.00 36.72 454 GLY A N 1
ATOM 3433 C CA . GLY A 1 454 ? -23.312 31.985 8.312 1.00 36.72 454 GLY A CA 1
ATOM 3434 C C . GLY A 1 454 ? -24.847 32.123 8.347 1.00 36.72 454 GLY A C 1
ATOM 3435 O O . GLY A 1 454 ? -25.389 32.690 9.290 1.00 36.72 454 GLY A O 1
ATOM 3436 N N . ARG A 1 455 ? -25.566 31.649 7.338 1.00 33.31 455 ARG A N 1
ATOM 3437 C CA . ARG A 1 455 ? -27.009 31.654 7.202 1.00 33.31 455 ARG A CA 1
ATOM 3438 C C . ARG A 1 455 ? -27.410 30.197 7.274 1.00 33.31 455 ARG A C 1
ATOM 3440 O O . ARG A 1 455 ? -26.947 29.392 6.469 1.00 33.31 455 ARG A O 1
ATOM 3447 N N . ALA A 1 456 ? -28.290 29.899 8.224 1.00 34.34 456 ALA A N 1
ATOM 3448 C CA . ALA A 1 456 ? -29.154 28.734 8.126 1.00 34.34 456 ALA A CA 1
ATOM 3449 C C . ALA A 1 456 ? -29.798 28.698 6.725 1.00 34.34 456 ALA A C 1
ATOM 3451 O O . ALA A 1 456 ? -29.937 29.772 6.113 1.00 34.34 456 ALA A O 1
ATOM 3452 N N . PRO A 1 457 ? -30.198 27.519 6.217 1.00 35.00 457 PRO A N 1
ATOM 3453 C CA . PRO A 1 457 ? -30.925 27.418 4.960 1.00 35.00 457 PRO A CA 1
ATOM 3454 C C . PRO A 1 457 ? -32.085 28.414 4.997 1.00 35.00 457 PRO A C 1
ATOM 3456 O O . PRO A 1 457 ? -33.035 28.270 5.764 1.00 35.00 457 PRO A O 1
ATOM 3459 N N . ARG A 1 458 ? -31.979 29.507 4.233 1.00 29.31 458 ARG A N 1
ATOM 3460 C CA . ARG A 1 458 ? -33.082 30.455 4.107 1.00 29.31 458 ARG A CA 1
ATOM 3461 C C . ARG A 1 458 ? -34.121 29.771 3.243 1.00 29.31 458 ARG A C 1
ATOM 3463 O O . ARG A 1 458 ? -34.007 29.825 2.026 1.00 29.31 458 ARG A O 1
ATOM 3470 N N . GLY A 1 459 ? -35.106 29.152 3.885 1.00 32.44 459 GLY A N 1
ATOM 3471 C CA . GLY A 1 459 ? -36.460 29.042 3.358 1.00 32.44 459 GLY A CA 1
ATOM 3472 C C . GLY A 1 459 ? -36.591 28.569 1.910 1.00 32.44 459 GLY A C 1
ATOM 3473 O O . GLY A 1 459 ? -37.472 29.055 1.206 1.00 32.44 459 GLY A O 1
ATOM 3474 N N . GLN A 1 460 ? -35.792 27.600 1.459 1.00 31.12 460 GLN A N 1
ATOM 3475 C CA . GLN A 1 460 ? -36.303 26.673 0.453 1.00 31.12 460 GLN A CA 1
ATOM 3476 C C . GLN A 1 460 ? -37.150 25.660 1.214 1.00 31.12 460 GLN A C 1
ATOM 3478 O O . GLN A 1 460 ? -36.657 24.632 1.652 1.00 31.12 460 GLN A O 1
ATOM 3483 N N . ARG A 1 461 ? -38.388 26.104 1.482 1.00 28.59 461 ARG A N 1
ATOM 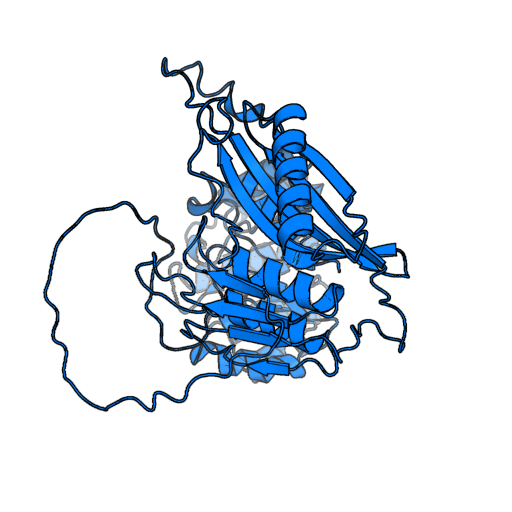3484 C CA . ARG A 1 461 ? -39.595 25.346 1.832 1.00 28.59 461 ARG A CA 1
ATOM 3485 C C . ARG A 1 461 ? -39.326 23.910 2.283 1.00 28.59 461 ARG A C 1
ATOM 3487 O O . ARG A 1 461 ? -38.981 23.084 1.447 1.00 28.59 461 ARG A O 1
ATOM 3494 N N . SER A 1 462 ? -39.522 23.634 3.573 1.00 29.50 462 SER A N 1
ATOM 3495 C CA . SER A 1 462 ? -40.534 22.684 4.087 1.00 29.50 462 SER A CA 1
ATOM 3496 C C . SER A 1 462 ? -41.098 21.630 3.105 1.00 29.50 462 SER A C 1
ATOM 3498 O O . SER A 1 462 ? -42.307 21.477 2.992 1.00 29.50 462 SER A O 1
ATOM 3500 N N . SER A 1 463 ? -40.246 20.961 2.332 1.00 30.88 463 SER A N 1
ATOM 3501 C CA . SER A 1 463 ? -40.642 20.038 1.256 1.00 30.88 463 SER A CA 1
ATOM 3502 C C . SER A 1 463 ? -39.696 18.851 1.118 1.00 30.88 463 SER A C 1
ATOM 3504 O O . SER A 1 463 ? -39.891 18.024 0.240 1.00 30.88 463 SER A O 1
ATOM 3506 N N . ILE A 1 464 ? -38.693 18.730 1.998 1.00 33.81 464 ILE A N 1
ATOM 3507 C CA . ILE A 1 464 ? -37.863 17.519 2.059 1.00 33.81 464 ILE A CA 1
ATOM 3508 C C . ILE A 1 464 ? -38.701 16.337 2.596 1.00 33.81 464 ILE A C 1
ATOM 3510 O O . ILE A 1 464 ? -38.409 15.203 2.245 1.00 33.81 464 ILE A O 1
ATOM 3514 N N . TYR A 1 465 ? -39.783 16.619 3.343 1.00 32.75 465 TYR A N 1
ATOM 3515 C CA . TYR A 1 465 ? -40.706 15.634 3.933 1.00 32.75 465 TYR A CA 1
ATOM 3516 C C . TYR A 1 465 ? -42.171 16.116 3.972 1.00 32.75 465 TYR A C 1
ATOM 3518 O O . TYR A 1 465 ? -42.898 15.875 4.927 1.00 32.75 465 TYR A O 1
ATOM 3526 N N . GLY A 1 466 ? -42.615 16.857 2.952 1.00 21.50 466 GLY A N 1
ATOM 3527 C CA . GLY A 1 466 ? -44.021 17.257 2.867 1.00 21.50 466 GLY A CA 1
ATOM 3528 C C . GLY A 1 466 ? -44.892 16.067 2.470 1.00 21.50 466 GLY A C 1
ATOM 3529 O O . GLY A 1 466 ? -44.775 15.598 1.342 1.00 21.50 466 GLY A O 1
ATOM 3530 N N . ALA A 1 467 ? -45.752 15.610 3.381 1.00 26.48 467 ALA A N 1
ATOM 3531 C CA . ALA A 1 467 ? -46.838 14.691 3.070 1.00 26.48 467 ALA A CA 1
ATOM 3532 C C . ALA A 1 467 ? -47.755 15.289 1.989 1.00 26.48 467 ALA A C 1
ATOM 3534 O O . ALA A 1 467 ? -48.261 16.408 2.133 1.00 26.48 467 ALA A O 1
ATOM 3535 N N . SER A 1 468 ? -47.978 14.518 0.929 1.00 23.02 468 SER A N 1
ATOM 3536 C CA . SER A 1 468 ? -49.158 14.590 0.067 1.00 23.02 468 SER A CA 1
ATOM 3537 C C . SER A 1 468 ? -49.497 13.195 -0.410 1.00 23.02 468 SER A C 1
ATOM 3539 O O . SER A 1 468 ? -48.565 12.573 -0.973 1.00 23.02 468 SER A O 1
#

Sequence (468 aa):
MMLVDIGVNLTNGQFRRDLPQVLHRAAQAGVDTMVITGTSVQESRRAVQLAGKHADTAGVALFTTVGVHPHDAKDFDEHRMIEEMRAIIDGKDGALVVAVGECGLDFNRDYSPRDAQVRAFRAQVALACELQMPLFVHEREAHEALVKVLNPFVEAGTLPPTVVHCFTGQEQEMHRYLDMGFSIGLTGFVCMEPRGMVVRDMVPFIPMSRLMIETDAPFMYPYSGSGMKKRARRQTSSASETKVVAKPMASRPTSKLDEVDGAIVLDGGVGEGGGQVLRVATALCAVMHNVVRVHSIRANRKAPGLRNQHVGTIELVAALSTGGILSGALLNSTDLTFDTRSALLRGGIDEGAFHATSPFIRVTAFGVSATEQLADRYGNSMKAAVKETFSNGEHDIAIDVECIVETTIANLKKRVHRGKKPKEKTAVSALILLETASGGLLSVDRTVEWCVRGRAPRGQRSSIYGAS

pLDDT: mean 74.64, std 23.29, range [21.5, 98.88]

Secondary structure (DSSP, 8-state):
--EEEEEE-TTSGGGGGTHHHHHHHHHHTTEEEEEEPP-SHHHHHHHHHHHHHHTTTSSSEEEEEE---GGGGGG--HHHHHHHHHHHHSSTTGGGEEEEEEEEEETTT-SS-HHHHHHHHHHHHHHHHHHTPPEEEEEES-HHHHHHHHHHHHHTT-PPPEEE-S----HHHHHHHHHTT-EEEE-GGGGSTTTTHHHHHHGGGS-GGGEEE---BTS-----SS-----S----------------------------TT-EEEETTSTTTSHHHHHHHHHHHHHHT-EEEEESTTTTSSS-S--HHHHHHHHHHHHHEET-EEE--STT-S-EEEE-TT-EE--SSSTTS----EEEEEEEEEETT--HHHHHHHHHHHHHHHHHHHSTTT-----EEEEEEE--GGGTTTTGGGTPPP---EEEEEEEEEE-TTS-EEEEEEEEEEE-SS-------S-SS---

Radius of gyration: 26.43 Å; chains: 1; bounding box: 78×61×55 Å

Foldseek 3Di:
DEAEAAAEQCVDPVCVPPVLVVLVVCLVVRHQEYEHEDAALVSQVVQLVVQVVCCVRSNHRYAYEGEHALLCLQVDDLVVRLVSSVCCCPDPSNVSHQAHDPAEDAPPVCNDPRVSSLVRRLSSQVSCLVVLGEYAYEDDPCLVSRCVSCVVCLVVVSGHAYEHACDQDALVSVVVCVVSVYAYEHELLCQDPPRNVRVVVCVVVHPPVRYHYHHNPPPSDNDHDDDDDDDPDDPDDDDDDDDDDDDDDDDDPPDPPDPPPQEQEAELCDDDASLVCLLVVLLLCQLLQGKYKYAQNVVVDPQGADDPVSLVLSVVSVVQFAPKDWPQSDHSGRMIMIGRNVTDRADDPDGAWFPQPAKEKEKEKEFQPWDQVVSVVVQVVVVVLCCVRRVVPPDPHPYHYHYHYHHPPPPPVVPVVPPDDDQTKMKMKMWIWTQGPNRDTDTRDMDIDIDGDDDDPPDPDPPSRDDD